Protein AF-A0A0A7I4T4-F1 (afdb_monomer_lite)

Secondary structure (DSSP, 8-state):
-HHHHHHHHHHHHHHHHHHT-S-TTS--HHHHHHHHHHHHHHHHHHHTSHHHHHHHHHHHHHHHHHHHHHHHHHHHHSTTSS-TTSSSSPPSSHIIIIITTHHHHHHHHHHHHHTTHHHHHHHHHHHHHHHHHT--HHHHHHHHHHHHH-HHHHHHHTHHHHHHS-HHHHHHHHHHTTT---HHHHHHHTTTS-HHHHHHHHHHHHHHHHHHHHHHS-----TTT-----GGG-HHHHHTT--HHHHHHHHHHHHHHHTS-HHHHTTS--TTSPPPPPHHHHHHHHHHHHHHHHHHHHHHHHHHHHHHHHHHHHHHHH-TT--HHHHHHHHHHHHHHTTT--HHHHHHHHHHHHHHHHS-HHHHHHHHTTTGGGS-HHHHHHHHHHHSS--SHHHHHHHHHHHHHHS-HHHHHHHHTTHHHHHHHHHHHHHHHHHHHHTT--

pLDDT: mean 88.98, std 9.68, range [39.09, 98.5]

Organism: NCBI:txid1447716

Foldseek 3Di:
DLLVLLVVLLVVLLVVLQVQAPDNVLQPVVLLVLLLVVLLVLLCQLQPNPVNVVVLVVVLVVLLVLLLCLVVVCCVVPPPQADNRCVVVPHVDLLRQQQSSLLRLLLVVLVCVLVPNLVVVLQVQLVVSCVRSVDQSVLSSLLSVCLAAALLRSCVQQLVLLAPADLLVLLLSLLLSFFADHPSRLSRLVLLAPSSLLSSLSVLSSSLSVSSSCSRRNDDADPVRSDRDHLLNCPPVLCPPPDPVVNVVLVVQQVVLVPDDPVVVVVDDRSSRDDRDPPVVSSVVSSVVSVVVSVVLVVQQVVLVVVQVVQLVVLCVVPVPDGQLQVQLVVQLSLLSSLSDDSVLSSVLSSLLSVCQSRHLSVSSVVCRVPLVVDAFLSSNLSSSLRSTNLYPVSLVSSLVSSPVRYDPVSSVSNVVCSVSSNSSNNSSSSSSSSSSSSNID

InterPro domains:
  IPR002668 Concentrative nucleoside transporter N-terminal domain [PF01773] (8-79)
  IPR008276 Concentrative nucleoside transporter [PTHR10590] (4-441)
  IPR011657 Concentrative nucleoside transporter C-terminal domain [PF07662] (197-438)

Structure (mmCIF, N/CA/C/O backbone):
data_AF-A0A0A7I4T4-F1
#
_entry.id   AF-A0A0A7I4T4-F1
#
loop_
_atom_site.group_PDB
_atom_site.id
_atom_site.type_symbol
_atom_site.label_atom_id
_atom_site.label_alt_id
_atom_site.label_comp_id
_atom_site.label_asym_id
_atom_site.label_entity_id
_atom_site.label_seq_id
_atom_site.pdbx_PDB_ins_code
_atom_site.Cartn_x
_atom_site.Cartn_y
_atom_site.Cartn_z
_atom_site.occupancy
_atom_site.B_iso_or_equiv
_atom_site.auth_seq_id
_atom_site.auth_comp_id
_atom_site.auth_asym_id
_atom_site.auth_atom_id
_atom_site.pdbx_PDB_model_num
ATOM 1 N N . MET A 1 1 ? -6.030 -4.979 -30.264 1.00 88.69 1 MET A N 1
ATOM 2 C CA . MET A 1 1 ? -6.052 -6.299 -29.593 1.00 88.69 1 MET A CA 1
ATOM 3 C C . MET A 1 1 ? -5.710 -6.159 -28.113 1.00 88.69 1 MET A C 1
ATOM 5 O O . MET A 1 1 ? -6.567 -6.456 -27.298 1.00 88.69 1 MET A O 1
ATOM 9 N N . TYR A 1 2 ? -4.537 -5.623 -27.766 1.00 93.94 2 TYR A N 1
ATOM 10 C CA . TYR A 1 2 ? -4.084 -5.444 -26.379 1.00 93.94 2 TYR A CA 1
ATOM 11 C C . TYR A 1 2 ? -5.023 -4.639 -25.467 1.00 93.94 2 TYR A C 1
ATOM 13 O O . TYR A 1 2 ? -5.331 -5.097 -24.373 1.00 93.94 2 TYR A O 1
ATOM 21 N N . LEU A 1 3 ? -5.598 -3.530 -25.945 1.00 95.62 3 LEU A N 1
ATOM 22 C CA . LEU A 1 3 ? -6.617 -2.792 -25.183 1.00 95.62 3 LEU A CA 1
ATOM 23 C C . LEU A 1 3 ? -7.841 -3.651 -24.820 1.00 95.62 3 LEU A C 1
ATOM 25 O O . LEU A 1 3 ? -8.340 -3.577 -23.704 1.00 95.62 3 LEU A O 1
ATOM 29 N N . ALA A 1 4 ? -8.311 -4.505 -25.733 1.00 96.56 4 ALA A N 1
ATOM 30 C CA . ALA A 1 4 ? -9.435 -5.397 -25.446 1.00 96.56 4 ALA A CA 1
ATOM 31 C C . ALA A 1 4 ? -9.069 -6.453 -24.388 1.00 96.56 4 ALA A C 1
ATOM 33 O O . ALA A 1 4 ? -9.912 -6.813 -23.571 1.00 96.56 4 ALA A O 1
ATOM 34 N N . ILE A 1 5 ? -7.810 -6.908 -24.376 1.00 97.19 5 ILE A N 1
ATOM 35 C CA . ILE A 1 5 ? -7.282 -7.802 -23.339 1.00 97.19 5 ILE A CA 1
ATOM 36 C C . ILE A 1 5 ? -7.235 -7.079 -21.988 1.00 97.19 5 ILE A C 1
ATOM 38 O O . ILE A 1 5 ? -7.672 -7.653 -20.998 1.00 97.19 5 ILE A O 1
ATOM 42 N N . ASN A 1 6 ? -6.804 -5.814 -21.950 1.00 97.81 6 ASN A N 1
ATOM 43 C CA . ASN A 1 6 ? -6.806 -5.008 -20.726 1.00 97.81 6 ASN A CA 1
ATOM 44 C C . ASN A 1 6 ? -8.229 -4.801 -20.160 1.00 97.81 6 ASN A C 1
ATOM 46 O O . ASN A 1 6 ? -8.474 -5.029 -18.973 1.00 97.81 6 ASN A O 1
ATOM 50 N N . ILE A 1 7 ? -9.205 -4.487 -21.025 1.00 97.56 7 ILE A N 1
ATOM 51 C CA . ILE A 1 7 ? -10.630 -4.404 -20.648 1.00 97.56 7 ILE A CA 1
ATOM 52 C C . ILE A 1 7 ? -11.127 -5.742 -20.084 1.00 97.56 7 ILE A C 1
ATOM 54 O O . ILE A 1 7 ? -11.810 -5.769 -19.058 1.00 97.56 7 ILE A O 1
ATOM 58 N N . LEU A 1 8 ? -10.782 -6.857 -20.735 1.00 97.81 8 LEU A N 1
ATOM 59 C CA . LEU A 1 8 ? -11.108 -8.190 -20.233 1.00 97.81 8 LEU A CA 1
ATOM 60 C C . LEU A 1 8 ? -10.455 -8.439 -18.867 1.00 97.81 8 LEU A C 1
ATOM 62 O O . LEU A 1 8 ? -11.113 -8.973 -17.978 1.00 97.81 8 LEU A O 1
ATOM 66 N N . GLY A 1 9 ? -9.209 -8.008 -18.675 1.00 97.44 9 GLY A N 1
ATOM 67 C CA . GLY A 1 9 ? -8.488 -8.093 -17.412 1.00 97.44 9 GLY A CA 1
ATOM 68 C C . GLY A 1 9 ? -9.236 -7.450 -16.258 1.00 97.44 9 GLY A C 1
ATOM 69 O O . GLY A 1 9 ? -9.464 -8.106 -15.243 1.00 97.44 9 GLY A O 1
ATOM 70 N N . LEU A 1 10 ? -9.723 -6.220 -16.442 1.00 97.56 10 LEU A N 1
ATOM 71 C CA . LEU A 1 10 ? -10.543 -5.534 -15.440 1.00 97.56 10 LEU A CA 1
ATOM 72 C C . LEU A 1 10 ? -11.759 -6.376 -15.015 1.00 97.56 10 LEU A C 1
ATOM 74 O O . LEU A 1 10 ? -12.038 -6.522 -13.822 1.00 97.56 10 LEU A O 1
ATOM 78 N N . LEU A 1 11 ? -12.466 -6.967 -15.983 1.00 97.88 11 LEU A N 1
ATOM 79 C CA . LEU A 1 11 ? -13.622 -7.828 -15.718 1.00 97.88 11 LEU A CA 1
ATOM 80 C C . LEU A 1 11 ? -13.220 -9.127 -15.012 1.00 97.88 11 LEU A C 1
ATOM 82 O O . LEU A 1 11 ? -13.918 -9.564 -14.097 1.00 97.88 11 LEU A O 1
ATOM 86 N N . VAL A 1 12 ? -12.092 -9.726 -15.400 1.00 98.31 12 VAL A N 1
ATOM 87 C CA . VAL A 1 12 ? -11.560 -10.942 -14.778 1.00 98.31 12 VAL A CA 1
ATOM 88 C C . VAL A 1 12 ? -11.155 -10.680 -13.330 1.00 98.31 12 VAL A C 1
ATOM 90 O O . VAL A 1 12 ? -11.515 -11.468 -12.463 1.00 98.31 12 VAL A O 1
ATOM 93 N N . PHE A 1 13 ? -10.488 -9.569 -13.018 1.00 98.31 13 PHE A N 1
ATOM 94 C CA . PHE A 1 13 ? -10.097 -9.247 -11.641 1.00 98.31 13 PHE A CA 1
ATOM 95 C C . PHE A 1 13 ? -11.314 -9.049 -10.726 1.00 98.31 13 PHE A C 1
ATOM 97 O O . PHE A 1 13 ? -11.342 -9.570 -9.607 1.00 98.31 13 PHE A O 1
ATOM 104 N N . LEU A 1 14 ? -12.374 -8.402 -11.221 1.00 97.69 14 LEU A N 1
ATOM 105 C CA . LEU A 1 14 ? -13.660 -8.349 -10.517 1.00 97.69 14 LEU A CA 1
ATOM 106 C C . LEU A 1 14 ? -14.282 -9.751 -10.382 1.00 97.69 14 LEU A C 1
ATOM 108 O O . LEU A 1 14 ? -14.767 -10.119 -9.311 1.00 97.69 14 LEU A O 1
ATOM 112 N N . ALA A 1 15 ? -14.236 -10.575 -11.430 1.00 97.56 15 ALA A N 1
ATOM 113 C CA . ALA A 1 15 ? -14.749 -11.941 -11.379 1.00 97.56 15 ALA A CA 1
ATOM 114 C C . ALA A 1 15 ? -14.006 -12.803 -10.344 1.00 97.56 15 ALA A C 1
ATOM 116 O O . ALA A 1 15 ? -14.653 -13.550 -9.615 1.00 97.56 15 ALA A O 1
ATOM 117 N N . VAL A 1 16 ? -12.684 -12.660 -10.201 1.00 97.81 16 VAL A N 1
ATOM 118 C CA . VAL A 1 16 ? -11.898 -13.331 -9.152 1.00 97.81 16 VAL A CA 1
ATOM 119 C C . VAL A 1 16 ? -12.391 -12.906 -7.766 1.00 97.81 16 VAL A C 1
ATOM 121 O O . VAL A 1 16 ? -12.674 -13.766 -6.930 1.00 97.81 16 VAL A O 1
ATOM 124 N N . GLY A 1 17 ? -12.605 -11.605 -7.538 1.00 96.81 17 GLY A N 1
ATOM 125 C CA . GLY A 1 17 ? -13.204 -11.108 -6.293 1.00 96.81 17 GLY A CA 1
ATOM 126 C C . GLY A 1 17 ? -14.572 -11.738 -5.988 1.00 96.81 17 GLY A C 1
ATOM 127 O O . GLY A 1 17 ? -14.867 -12.084 -4.845 1.00 96.81 17 GLY A O 1
ATOM 128 N N . TRP A 1 18 ? -15.394 -11.964 -7.015 1.00 97.25 18 TRP A N 1
ATOM 129 C CA . TRP A 1 18 ? -16.681 -12.652 -6.879 1.00 97.25 18 TRP A CA 1
ATOM 130 C C . TRP A 1 18 ? -16.533 -14.158 -6.603 1.00 97.25 18 TRP A C 1
ATOM 132 O O . TRP A 1 18 ? -17.219 -14.697 -5.730 1.00 97.25 18 TRP A O 1
ATOM 142 N N . VAL A 1 19 ? -15.626 -14.848 -7.301 1.00 97.56 19 VAL A N 1
ATOM 143 C CA . VAL A 1 19 ? -15.385 -16.291 -7.134 1.00 97.56 19 VAL A CA 1
ATOM 144 C C . VAL A 1 19 ? -14.927 -16.605 -5.710 1.00 97.56 19 VAL A C 1
ATOM 146 O O . VAL A 1 19 ? -15.465 -17.528 -5.093 1.00 97.56 19 VAL A O 1
ATOM 149 N N . PHE A 1 20 ? -14.003 -15.817 -5.162 1.00 97.38 20 PHE A N 1
ATOM 150 C CA . PHE A 1 20 ? -13.433 -16.036 -3.827 1.00 97.38 20 PHE A CA 1
ATOM 151 C C . PHE A 1 20 ? -14.204 -15.350 -2.685 1.00 97.38 20 PHE A C 1
ATOM 153 O O . PHE A 1 20 ? -13.798 -15.432 -1.518 1.00 97.38 20 PHE A O 1
ATOM 160 N N . SER A 1 21 ? -15.344 -14.725 -2.994 1.00 97.50 21 SER A N 1
ATOM 161 C CA . SER A 1 21 ? -16.218 -14.094 -2.006 1.00 97.50 21 SER A CA 1
ATOM 162 C C . SER A 1 21 ? -16.696 -15.070 -0.932 1.00 97.50 21 SER A C 1
ATOM 164 O O . SER A 1 21 ? -17.086 -16.202 -1.225 1.00 97.50 21 SER A O 1
ATOM 166 N N . ASN A 1 22 ? -16.718 -14.610 0.318 1.00 95.44 22 ASN A N 1
ATOM 167 C CA . ASN A 1 22 ? -17.293 -15.343 1.442 1.00 95.44 22 ASN A CA 1
ATOM 168 C C . ASN A 1 22 ? -18.823 -15.486 1.330 1.00 95.44 22 ASN A C 1
ATOM 170 O O . ASN A 1 22 ? -19.367 -16.523 1.696 1.00 95.44 22 ASN A O 1
ATOM 174 N N . ASN A 1 23 ? -19.517 -14.472 0.794 1.00 94.50 23 ASN A N 1
ATOM 175 C CA . ASN A 1 23 ? -20.954 -14.544 0.529 1.00 94.50 23 ASN A CA 1
ATOM 176 C C . ASN A 1 23 ? -21.352 -13.754 -0.728 1.00 94.50 23 ASN A C 1
ATOM 178 O O . ASN A 1 23 ? -21.682 -12.571 -0.681 1.00 94.50 23 ASN A O 1
ATOM 182 N N . ARG A 1 24 ? -21.411 -14.449 -1.868 1.00 94.38 24 ARG A N 1
ATOM 183 C CA . ARG A 1 24 ? -21.704 -13.853 -3.185 1.00 94.38 24 ARG A CA 1
ATOM 184 C C . ARG A 1 24 ? -23.062 -13.148 -3.275 1.00 94.38 24 ARG A C 1
ATOM 186 O O . ARG A 1 24 ? -23.229 -12.285 -4.134 1.00 94.38 24 ARG A O 1
ATOM 193 N N . LYS A 1 25 ? -24.035 -13.526 -2.437 1.00 92.56 25 LYS A N 1
ATOM 194 C CA . LYS A 1 25 ? -25.403 -12.978 -2.480 1.00 92.56 25 LYS A CA 1
ATOM 195 C C . LYS A 1 25 ? -25.491 -11.568 -1.894 1.00 92.56 25 LYS A C 1
ATOM 197 O O . LYS A 1 25 ? -26.325 -10.785 -2.338 1.00 92.56 25 LYS A O 1
ATOM 202 N N . ASP A 1 26 ? -24.590 -11.225 -0.976 1.00 94.62 26 ASP A N 1
ATOM 203 C CA . ASP A 1 26 ? -24.630 -9.948 -0.251 1.00 94.62 26 ASP A CA 1
ATOM 204 C C . ASP A 1 26 ? -23.814 -8.846 -0.946 1.00 94.62 26 ASP A C 1
ATOM 206 O O . ASP A 1 26 ? -23.804 -7.681 -0.526 1.00 94.62 26 ASP A O 1
ATOM 210 N N . ILE A 1 27 ? -23.167 -9.177 -2.069 1.00 95.75 27 ILE A N 1
ATOM 211 C CA . ILE A 1 27 ? -22.423 -8.215 -2.879 1.00 95.75 27 ILE A CA 1
ATOM 212 C C . ILE A 1 27 ? -23.395 -7.207 -3.500 1.00 95.75 27 ILE A C 1
ATOM 214 O O . ILE A 1 27 ? -24.128 -7.463 -4.454 1.00 95.75 27 ILE A O 1
ATOM 218 N N . LYS A 1 28 ? -23.362 -5.988 -2.969 1.00 94.56 28 LYS A N 1
ATOM 219 C CA . LYS A 1 28 ? -24.103 -4.838 -3.503 1.00 94.56 28 LYS A CA 1
ATOM 220 C C . LYS A 1 28 ? -23.486 -4.291 -4.809 1.00 94.56 28 LYS A C 1
ATOM 222 O O . LYS A 1 28 ? -22.785 -3.277 -4.809 1.00 94.56 28 LYS A O 1
ATOM 227 N N . TRP A 1 29 ? -23.814 -4.912 -5.940 1.00 94.88 29 TRP A N 1
ATOM 228 C CA . TRP A 1 29 ? -23.278 -4.579 -7.273 1.00 94.88 29 TRP A CA 1
ATOM 229 C C . TRP A 1 29 ? -23.452 -3.127 -7.727 1.00 94.88 29 TRP A C 1
ATOM 231 O O . TRP A 1 29 ? -22.571 -2.594 -8.392 1.00 94.88 29 TRP A O 1
ATOM 241 N N . LYS A 1 30 ? -24.540 -2.446 -7.338 1.00 93.81 30 LYS A N 1
ATOM 242 C CA . LYS A 1 30 ? -24.737 -1.020 -7.673 1.00 93.81 30 LYS A CA 1
ATOM 243 C C . LYS A 1 30 ? -23.607 -0.138 -7.133 1.00 93.81 30 LYS A C 1
ATOM 245 O O . LYS A 1 30 ? -23.198 0.816 -7.782 1.00 93.81 30 LYS A O 1
ATOM 250 N N . SER A 1 31 ? -23.112 -0.465 -5.943 1.00 93.12 31 SER A N 1
ATOM 251 C CA . SER A 1 31 ? -22.021 0.265 -5.302 1.00 93.12 31 SER A CA 1
ATOM 252 C C . SER A 1 31 ? -20.666 -0.105 -5.902 1.00 93.12 31 SER A C 1
ATOM 254 O O . SER A 1 31 ? -19.877 0.789 -6.185 1.00 93.12 31 SER A O 1
ATOM 256 N N . VAL A 1 32 ? -20.440 -1.394 -6.193 1.00 96.50 32 VAL A N 1
ATOM 257 C CA . VAL A 1 32 ? -19.247 -1.857 -6.925 1.00 96.50 32 VAL A CA 1
ATOM 258 C C . VAL A 1 32 ? -19.138 -1.141 -8.272 1.00 96.50 32 VAL A C 1
ATOM 260 O O . VAL A 1 32 ? -18.114 -0.531 -8.551 1.00 96.50 32 VAL A O 1
ATOM 263 N N . GLY A 1 33 ? -20.213 -1.121 -9.066 1.00 96.31 33 GLY A N 1
ATOM 264 C CA . GLY A 1 33 ? -20.240 -0.419 -10.350 1.00 96.31 33 GLY A CA 1
ATOM 265 C C . GLY A 1 33 ? -19.994 1.086 -10.217 1.00 96.31 33 GLY A C 1
ATOM 266 O O . GLY A 1 33 ? -19.238 1.648 -11.001 1.00 96.31 33 GLY A O 1
ATOM 267 N N . CYS A 1 34 ? -20.563 1.736 -9.195 1.00 96.31 34 CYS A N 1
ATOM 268 C CA . CYS A 1 34 ? -20.306 3.151 -8.921 1.00 96.31 34 CYS A CA 1
ATOM 269 C C . CYS A 1 34 ? -18.825 3.425 -8.614 1.00 96.31 34 CYS A C 1
ATOM 271 O O . CYS A 1 34 ? -18.259 4.363 -9.167 1.00 96.31 34 CYS A O 1
ATOM 273 N N . MET A 1 35 ? -18.190 2.590 -7.788 1.00 96.88 35 MET A N 1
ATOM 274 C CA . MET A 1 35 ? -16.767 2.714 -7.457 1.00 96.88 35 MET A CA 1
ATOM 275 C C . MET A 1 35 ? -15.858 2.420 -8.657 1.00 96.88 35 MET A C 1
ATOM 277 O O . MET A 1 35 ? -14.879 3.131 -8.856 1.00 96.88 35 MET A O 1
ATOM 281 N N . VAL A 1 36 ? -16.196 1.432 -9.495 1.00 97.94 36 VAL A N 1
ATOM 282 C CA . VAL A 1 36 ? -15.455 1.148 -10.738 1.00 97.94 36 VAL A CA 1
ATOM 283 C C . VAL A 1 36 ? -15.527 2.340 -11.690 1.00 97.94 36 VAL A C 1
ATOM 285 O O . VAL A 1 36 ? -14.499 2.781 -12.192 1.00 97.94 36 VAL A O 1
ATOM 288 N N . VAL A 1 37 ? -16.717 2.913 -11.900 1.00 97.75 37 VAL A N 1
ATOM 289 C CA . VAL A 1 37 ? -16.880 4.115 -12.736 1.00 97.75 37 VAL A CA 1
ATOM 290 C C . VAL A 1 37 ? -16.120 5.301 -12.147 1.00 97.75 37 VAL A C 1
ATOM 292 O O . VAL A 1 37 ? -15.440 6.006 -12.886 1.00 97.75 37 VAL A O 1
ATOM 295 N N . LEU A 1 38 ? -16.181 5.503 -10.827 1.00 96.88 38 LEU A N 1
ATOM 296 C CA . LEU A 1 38 ? -15.418 6.551 -10.152 1.00 96.88 38 LEU A CA 1
ATOM 297 C C . LEU A 1 38 ? -13.910 6.383 -10.385 1.00 96.88 38 LEU A C 1
ATOM 299 O O . LEU A 1 38 ? -13.247 7.359 -10.719 1.00 96.88 38 LEU A O 1
ATOM 303 N N . ASN A 1 39 ? -13.383 5.160 -10.283 1.00 97.06 39 ASN A N 1
ATOM 304 C CA . ASN A 1 39 ? -11.977 4.884 -10.571 1.00 97.06 39 ASN A CA 1
ATOM 305 C C . ASN A 1 39 ? -11.610 5.120 -12.035 1.00 97.06 39 ASN A C 1
ATOM 307 O O . ASN A 1 39 ? -10.560 5.695 -12.293 1.00 97.06 39 ASN A O 1
ATOM 311 N N . LEU A 1 40 ? -12.463 4.736 -12.988 1.00 98.06 40 LEU A N 1
ATOM 312 C CA . LEU A 1 40 ? -12.234 5.023 -14.408 1.00 98.06 40 LEU A CA 1
ATOM 313 C C . LEU A 1 40 ? -12.177 6.533 -14.670 1.00 98.06 40 LEU A C 1
ATOM 315 O O . LEU A 1 40 ? -11.303 6.998 -15.395 1.00 98.06 40 LEU A O 1
ATOM 319 N N . VAL A 1 41 ? -13.076 7.304 -14.051 1.00 97.69 41 VAL A N 1
ATOM 320 C CA . VAL A 1 41 ? -13.089 8.769 -14.161 1.00 97.69 41 VAL A CA 1
ATOM 321 C C . VAL A 1 41 ? -11.838 9.375 -13.529 1.00 97.69 41 VAL A C 1
ATOM 323 O O . VAL A 1 41 ? -11.197 10.213 -14.154 1.00 97.69 41 VAL A O 1
ATOM 326 N N . ILE A 1 42 ? -11.467 8.955 -12.316 1.00 96.81 42 ILE A N 1
ATOM 327 C CA . ILE A 1 42 ? -10.263 9.453 -11.638 1.00 96.81 42 ILE A CA 1
ATOM 328 C C . ILE A 1 42 ? -9.017 9.111 -12.450 1.00 96.81 42 ILE A C 1
ATOM 330 O O . ILE A 1 42 ? -8.211 9.998 -12.701 1.00 96.81 42 ILE A O 1
ATOM 334 N N . ALA A 1 43 ? -8.873 7.869 -12.911 1.00 97.75 43 ALA A N 1
ATOM 335 C CA . ALA A 1 43 ? -7.734 7.465 -13.724 1.00 97.75 43 ALA A CA 1
ATOM 336 C C . ALA A 1 43 ? -7.642 8.306 -14.997 1.00 97.75 43 ALA A C 1
ATOM 338 O O . ALA A 1 43 ? -6.620 8.944 -15.209 1.00 97.75 43 ALA A O 1
ATOM 339 N N . PHE A 1 44 ? -8.731 8.433 -15.762 1.00 97.50 44 PHE A N 1
ATOM 340 C CA . PHE A 1 44 ? -8.771 9.307 -16.935 1.00 97.50 44 PHE A CA 1
ATOM 341 C C . PHE A 1 44 ? -8.356 10.753 -16.615 1.00 97.50 44 PHE A C 1
ATOM 343 O O . PHE A 1 44 ? -7.564 11.353 -17.347 1.00 97.50 44 PHE A O 1
ATOM 350 N N . LEU A 1 45 ? -8.873 11.324 -15.521 1.00 97.44 45 LEU A N 1
ATOM 351 C CA . LEU A 1 45 ? -8.525 12.683 -15.113 1.00 97.44 45 LEU A CA 1
ATOM 352 C C . LEU A 1 45 ? -7.032 12.806 -14.789 1.00 97.44 45 LEU A C 1
ATOM 354 O O . LEU A 1 45 ? -6.406 13.772 -15.204 1.00 97.44 45 LEU A O 1
ATOM 358 N N . LEU A 1 46 ? -6.451 11.842 -14.081 1.00 96.69 46 LEU A N 1
ATOM 359 C CA . LEU A 1 46 ? -5.063 11.911 -13.628 1.00 96.69 46 LEU A CA 1
ATOM 360 C C . LEU A 1 46 ? -4.047 11.526 -14.718 1.00 96.69 46 LEU A C 1
ATOM 362 O O . LEU A 1 46 ? -2.934 12.047 -14.707 1.00 96.69 46 LEU A O 1
ATOM 366 N N . THR A 1 47 ? -4.419 10.678 -15.685 1.00 95.31 47 THR A N 1
ATOM 367 C CA . THR A 1 47 ? -3.493 10.152 -16.707 1.00 95.31 47 THR A CA 1
ATOM 368 C C . THR A 1 47 ? -3.680 10.747 -18.097 1.00 95.31 47 THR A C 1
ATOM 370 O O . THR A 1 47 ? -2.731 10.758 -18.874 1.00 95.31 47 THR A O 1
ATOM 373 N N . SER A 1 48 ? -4.873 11.234 -18.445 1.00 93.62 48 SER A N 1
ATOM 374 C CA . SER A 1 48 ? -5.184 11.680 -19.813 1.00 93.62 48 SER A CA 1
ATOM 375 C C . SER A 1 48 ? -5.603 13.145 -19.887 1.00 93.62 48 SER A C 1
ATOM 377 O O . SER A 1 48 ? -5.238 13.838 -20.836 1.00 93.62 48 SER A O 1
ATOM 379 N N . PHE A 1 49 ? -6.345 13.649 -18.898 1.00 95.81 49 PHE A N 1
ATOM 380 C CA . PHE A 1 49 ? -6.789 15.042 -18.892 1.00 95.81 49 PHE A CA 1
ATOM 381 C C . PHE A 1 49 ? -5.630 15.997 -18.570 1.00 95.81 49 PHE A C 1
ATOM 383 O O . PHE A 1 49 ? -4.928 15.830 -17.577 1.00 95.81 49 PHE A O 1
ATOM 390 N N . GLU A 1 50 ? -5.428 17.026 -19.397 1.00 94.81 50 GLU A N 1
ATOM 391 C CA . GLU A 1 50 ? -4.261 17.917 -19.319 1.00 94.81 50 GLU A CA 1
ATOM 392 C C . GLU A 1 50 ? -4.106 18.595 -17.953 1.00 94.81 50 GLU A C 1
ATOM 394 O O . GLU A 1 50 ? -3.038 18.515 -17.344 1.00 94.81 50 GLU A O 1
ATOM 399 N N . ALA A 1 51 ? -5.180 19.193 -17.429 1.00 95.12 51 ALA A N 1
ATOM 400 C CA . ALA A 1 51 ? -5.135 19.836 -16.119 1.00 95.12 51 ALA A CA 1
ATOM 401 C C . ALA A 1 51 ? -4.893 18.822 -14.990 1.00 95.12 51 ALA A C 1
ATOM 403 O O . ALA A 1 51 ? -4.208 19.136 -14.021 1.00 95.12 51 ALA A O 1
ATOM 404 N N . GLY A 1 52 ? -5.408 17.595 -15.116 1.00 93.56 52 GLY A N 1
ATOM 405 C CA . GLY A 1 52 ? -5.172 16.559 -14.116 1.00 93.56 52 GLY A CA 1
ATOM 406 C C . GLY A 1 52 ? -3.734 16.038 -14.142 1.00 93.56 52 GLY A C 1
ATOM 407 O O . GLY A 1 52 ? -3.116 15.962 -13.084 1.00 93.56 52 GLY A O 1
ATOM 408 N N . ARG A 1 53 ? -3.137 15.828 -15.325 1.00 94.00 53 ARG A N 1
ATOM 409 C CA . ARG A 1 53 ? -1.697 15.536 -15.451 1.00 94.00 53 ARG A CA 1
ATOM 410 C C . ARG A 1 53 ? -0.830 16.652 -14.871 1.00 94.00 53 ARG A C 1
ATOM 412 O O . ARG A 1 53 ? 0.169 16.367 -14.218 1.00 94.00 53 ARG A O 1
ATOM 419 N N . ALA A 1 54 ? -1.213 17.915 -15.074 1.00 95.31 54 ALA A N 1
ATOM 420 C CA . ALA A 1 54 ? -0.504 19.051 -14.490 1.00 95.31 54 ALA A CA 1
ATOM 421 C C . ALA A 1 54 ? -0.561 19.034 -12.952 1.00 95.31 54 ALA A C 1
ATOM 423 O O . ALA A 1 54 ? 0.462 19.247 -12.306 1.00 95.31 54 ALA A O 1
ATOM 424 N N . VAL A 1 55 ? -1.722 18.718 -12.363 1.00 94.88 55 VAL A N 1
ATOM 425 C CA . VAL A 1 55 ? -1.875 18.556 -10.905 1.00 94.88 55 VAL A CA 1
ATOM 426 C C . VAL A 1 55 ? -1.028 17.396 -10.381 1.00 94.88 55 VAL A C 1
ATOM 428 O O . VAL A 1 55 ? -0.332 17.554 -9.382 1.00 94.88 55 VAL A O 1
ATOM 431 N N . VAL A 1 56 ? -1.051 16.249 -11.061 1.00 93.69 56 VAL A N 1
ATOM 432 C CA . VAL A 1 56 ? -0.263 15.064 -10.694 1.00 93.69 56 VAL A CA 1
ATOM 433 C C . VAL A 1 56 ? 1.234 15.362 -10.741 1.00 93.69 56 VAL A C 1
ATOM 435 O O . VAL A 1 56 ? 1.948 15.060 -9.785 1.00 93.69 56 VAL A O 1
ATOM 438 N N . LYS A 1 57 ? 1.703 16.010 -11.812 1.00 93.12 57 LYS A N 1
ATOM 439 C CA . LYS A 1 57 ? 3.099 16.430 -11.951 1.00 93.12 57 LYS A CA 1
ATOM 440 C C . LYS A 1 57 ? 3.493 17.418 -10.854 1.00 93.12 57 LYS A C 1
ATOM 442 O O . LYS A 1 57 ? 4.499 17.209 -10.192 1.00 93.12 57 LYS A O 1
ATOM 447 N N . ALA A 1 58 ? 2.671 18.437 -10.602 1.00 94.62 58 ALA A N 1
ATOM 448 C CA . ALA A 1 58 ? 2.928 19.413 -9.545 1.00 94.62 58 ALA A CA 1
ATOM 449 C C . ALA A 1 58 ? 2.990 18.762 -8.153 1.00 94.62 58 ALA A C 1
ATOM 451 O O . ALA A 1 58 ? 3.823 19.140 -7.331 1.00 94.62 58 ALA A O 1
ATOM 452 N N . ALA A 1 59 ? 2.141 17.765 -7.887 1.00 92.88 59 ALA A N 1
ATOM 453 C CA . ALA A 1 59 ? 2.195 16.994 -6.651 1.00 92.88 59 ALA A CA 1
ATOM 454 C C . ALA A 1 59 ? 3.496 16.180 -6.551 1.00 92.88 59 ALA A C 1
ATOM 456 O O . ALA A 1 59 ? 4.166 16.246 -5.521 1.00 92.88 59 ALA A O 1
ATOM 457 N N . ALA A 1 60 ? 3.885 15.468 -7.614 1.00 91.38 60 ALA A N 1
ATOM 458 C CA . ALA A 1 60 ? 5.137 14.712 -7.660 1.00 91.38 60 ALA A CA 1
ATOM 459 C C . ALA A 1 60 ? 6.365 15.621 -7.457 1.00 91.38 60 ALA A C 1
ATOM 461 O O . ALA A 1 60 ? 7.209 15.328 -6.609 1.00 91.38 60 ALA A O 1
ATOM 462 N N . ASP A 1 61 ? 6.416 16.766 -8.144 1.00 91.25 61 ASP A N 1
ATOM 463 C CA . ASP A 1 61 ? 7.477 17.771 -8.001 1.00 91.25 61 ASP A CA 1
ATOM 464 C C . ASP A 1 61 ? 7.518 18.345 -6.570 1.00 91.25 61 ASP A C 1
ATOM 466 O O . ASP A 1 61 ? 8.591 18.547 -5.998 1.00 91.25 61 ASP A O 1
ATOM 470 N N . GLY A 1 62 ? 6.351 18.554 -5.948 1.00 91.56 62 GLY A N 1
ATOM 471 C CA . GLY A 1 62 ? 6.237 18.985 -4.554 1.00 91.56 62 GLY A CA 1
ATOM 472 C C . GLY A 1 62 ? 6.812 17.970 -3.561 1.00 91.56 62 GLY A C 1
ATOM 473 O O . GLY A 1 62 ? 7.558 18.347 -2.655 1.00 91.56 62 GLY A O 1
ATOM 474 N N . PHE A 1 63 ? 6.529 16.677 -3.743 1.00 89.19 63 PHE A N 1
ATOM 475 C CA . PHE A 1 63 ? 7.144 15.620 -2.933 1.00 89.19 63 PHE A CA 1
ATOM 476 C C . PHE A 1 63 ? 8.656 15.528 -3.173 1.00 89.19 63 PHE A C 1
ATOM 478 O O . PHE A 1 63 ? 9.412 15.404 -2.208 1.00 89.19 63 PHE A O 1
ATOM 485 N N . ALA A 1 64 ? 9.116 15.652 -4.422 1.00 87.56 64 ALA A N 1
ATOM 486 C CA . ALA A 1 64 ? 10.543 15.649 -4.745 1.00 87.56 64 ALA A CA 1
ATOM 487 C C . ALA A 1 64 ? 11.268 16.818 -4.063 1.00 87.56 64 ALA A C 1
ATOM 489 O O . ALA A 1 64 ? 12.359 16.658 -3.516 1.00 87.56 64 ALA A O 1
ATOM 490 N N . TRP A 1 65 ? 10.631 17.989 -4.014 1.00 89.81 65 TRP A N 1
ATOM 491 C CA . TRP A 1 65 ? 11.151 19.152 -3.303 1.00 89.81 65 TRP A CA 1
ATOM 492 C C . TRP A 1 65 ? 11.294 18.912 -1.791 1.00 89.81 65 TRP A C 1
ATOM 494 O O . TRP A 1 65 ? 12.335 19.247 -1.221 1.00 89.81 65 TRP A O 1
ATOM 504 N N . ILE A 1 66 ? 10.308 18.281 -1.141 1.00 90.19 66 ILE A N 1
ATOM 505 C CA . ILE A 1 66 ? 10.389 17.912 0.287 1.00 90.19 66 ILE A CA 1
ATOM 506 C C . ILE A 1 66 ? 11.544 16.929 0.529 1.00 90.19 66 ILE A C 1
ATOM 508 O O . ILE A 1 66 ? 12.315 17.098 1.476 1.00 90.19 66 ILE A O 1
ATOM 512 N N . VAL A 1 67 ? 11.709 15.935 -0.347 1.00 88.56 67 VAL A N 1
ATOM 513 C CA . VAL A 1 67 ? 12.816 14.968 -0.273 1.00 88.56 67 VAL A CA 1
ATOM 514 C C . VAL A 1 67 ? 14.165 15.674 -0.396 1.00 88.56 67 VAL A C 1
ATOM 516 O O . VAL A 1 67 ? 15.043 15.454 0.436 1.00 88.56 67 VAL A O 1
ATOM 519 N N . ASN A 1 68 ? 14.308 16.610 -1.333 1.00 87.75 68 ASN A N 1
ATOM 520 C CA . ASN A 1 68 ? 15.540 17.385 -1.487 1.00 87.75 68 ASN A CA 1
ATOM 521 C C . ASN A 1 68 ? 15.876 18.217 -0.238 1.00 87.75 68 ASN A C 1
ATOM 523 O O . ASN A 1 68 ? 17.045 18.363 0.118 1.00 87.75 68 ASN A O 1
ATOM 527 N N . ILE A 1 69 ? 14.870 18.729 0.479 1.00 90.75 69 ILE A N 1
ATOM 528 C CA . ILE A 1 69 ? 15.089 19.409 1.765 1.00 90.75 69 ILE A CA 1
ATOM 529 C C . ILE A 1 69 ? 15.617 18.431 2.820 1.00 90.75 69 ILE A C 1
ATOM 531 O O . ILE A 1 69 ? 16.507 18.800 3.591 1.00 90.75 69 ILE A O 1
ATOM 535 N N . SER A 1 70 ? 15.120 17.190 2.841 1.00 89.94 70 SER A N 1
ATOM 536 C CA . SER A 1 70 ? 15.558 16.172 3.806 1.00 89.94 70 SER A CA 1
ATOM 537 C C . SER A 1 70 ? 17.061 15.881 3.715 1.00 89.94 70 SER A C 1
ATOM 539 O O . SER A 1 70 ? 17.713 15.693 4.745 1.00 89.94 70 SER A O 1
ATOM 541 N N . TYR A 1 71 ? 17.649 15.966 2.515 1.00 88.81 71 TYR A N 1
ATOM 542 C CA . TYR A 1 71 ? 19.080 15.734 2.303 1.00 88.81 71 TYR A 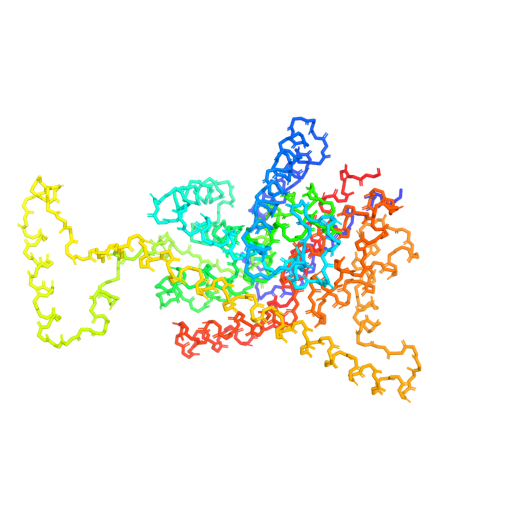CA 1
ATOM 543 C C . TYR A 1 71 ? 19.981 16.737 3.028 1.00 88.81 71 TYR A C 1
ATOM 545 O O . TYR A 1 71 ? 21.115 16.395 3.363 1.00 88.81 71 TYR A O 1
ATOM 553 N N . LYS A 1 72 ? 19.490 17.941 3.358 1.00 89.19 72 LYS A N 1
ATOM 554 C CA . LYS A 1 72 ? 20.231 18.894 4.204 1.00 89.19 72 LYS A CA 1
ATOM 555 C C . LYS A 1 72 ? 20.415 18.357 5.623 1.00 89.19 72 LYS A C 1
ATOM 557 O O . LYS A 1 72 ? 21.513 18.429 6.167 1.00 89.19 72 LYS A O 1
ATOM 562 N N . GLY A 1 73 ? 19.349 17.804 6.205 1.00 90.00 73 GLY A N 1
ATOM 563 C CA . GLY A 1 73 ? 19.387 17.200 7.540 1.00 90.00 73 GLY A CA 1
ATOM 564 C C . GLY A 1 73 ? 20.209 15.913 7.559 1.00 90.00 73 GLY A C 1
ATOM 565 O O . GLY A 1 73 ? 21.020 15.712 8.461 1.00 90.00 73 GLY A O 1
ATOM 566 N N . ILE A 1 74 ? 20.062 15.088 6.520 1.00 90.81 74 ILE A N 1
ATOM 567 C CA . ILE A 1 74 ? 20.829 13.848 6.365 1.00 90.81 74 ILE A CA 1
ATOM 568 C C . ILE A 1 74 ? 22.323 14.149 6.270 1.00 90.81 74 ILE A C 1
ATOM 570 O O . ILE A 1 74 ? 23.089 13.555 7.014 1.00 90.81 74 ILE A O 1
ATOM 574 N N . ASN A 1 75 ? 22.743 15.110 5.445 1.00 87.50 75 ASN A N 1
ATOM 575 C CA . ASN A 1 75 ? 24.156 15.482 5.331 1.00 87.50 75 ASN A CA 1
ATOM 576 C C . ASN A 1 75 ? 24.751 16.081 6.594 1.00 87.50 75 ASN A C 1
ATOM 578 O O . ASN A 1 75 ? 25.931 15.883 6.872 1.00 87.50 75 ASN A O 1
ATOM 582 N N . PHE A 1 76 ? 23.949 16.834 7.343 1.00 90.44 76 PHE A N 1
ATOM 583 C CA . PHE A 1 76 ? 24.390 17.376 8.618 1.00 90.44 76 PHE A CA 1
ATOM 584 C C . PHE A 1 76 ? 24.708 16.254 9.620 1.00 90.44 76 PHE A C 1
ATOM 586 O O . PHE A 1 76 ? 25.719 16.327 10.313 1.00 90.44 76 PHE A O 1
ATOM 593 N N . ALA A 1 77 ? 23.869 15.215 9.682 1.00 92.00 77 ALA A N 1
ATOM 594 C CA . ALA A 1 77 ? 24.039 14.098 10.615 1.00 92.00 77 ALA A CA 1
ATOM 595 C C . ALA A 1 77 ? 25.006 13.008 10.108 1.00 92.00 77 ALA A C 1
ATOM 597 O O . ALA A 1 77 ? 25.741 12.415 10.893 1.00 92.00 77 ALA A O 1
ATOM 598 N N . LEU A 1 78 ? 24.994 12.737 8.803 1.00 91.00 78 LEU A N 1
ATOM 599 C CA . LEU A 1 78 ? 25.723 11.676 8.106 1.00 91.00 78 LEU A CA 1
ATOM 600 C C . LEU A 1 78 ? 26.438 12.282 6.891 1.00 91.00 78 LEU A C 1
ATOM 602 O O . LEU A 1 78 ? 25.987 12.177 5.748 1.00 91.00 78 LEU A O 1
ATOM 606 N N . ALA A 1 79 ? 27.553 12.961 7.153 1.00 86.62 79 ALA A N 1
ATOM 607 C CA . ALA A 1 79 ? 28.313 13.661 6.123 1.00 86.62 79 ALA A CA 1
ATOM 608 C C . ALA A 1 79 ? 28.723 12.727 4.969 1.00 86.62 79 ALA A C 1
ATOM 610 O O . ALA A 1 79 ? 29.201 11.614 5.197 1.00 86.62 79 ALA A O 1
ATOM 611 N N . ASN A 1 80 ? 28.580 13.213 3.732 1.00 83.69 80 ASN A N 1
ATOM 612 C CA . ASN A 1 80 ? 28.924 12.519 2.482 1.00 83.69 80 ASN A CA 1
ATOM 613 C C . ASN A 1 80 ? 28.085 11.267 2.160 1.00 83.69 80 ASN A C 1
ATOM 615 O O . ASN A 1 80 ? 28.462 10.506 1.273 1.00 83.69 80 ASN A O 1
ATOM 619 N N . TRP A 1 81 ? 26.959 11.032 2.844 1.00 86.44 81 TRP A N 1
ATOM 620 C CA . TRP A 1 81 ? 26.069 9.909 2.512 1.00 86.44 81 TRP A CA 1
ATOM 621 C C . TRP A 1 81 ? 25.127 10.204 1.344 1.00 86.44 81 TRP A C 1
ATOM 623 O O . TRP A 1 81 ? 24.669 9.281 0.678 1.00 86.44 81 TRP A O 1
ATOM 633 N N . VAL A 1 82 ? 24.818 11.475 1.099 1.00 82.88 82 VAL A N 1
ATOM 634 C CA . VAL A 1 82 ? 23.961 11.940 0.002 1.00 82.88 82 VAL A CA 1
ATOM 635 C C . VAL A 1 82 ? 24.439 13.329 -0.403 1.00 82.88 82 VAL A C 1
ATOM 637 O O . VAL A 1 82 ? 24.860 14.078 0.456 1.00 82.88 82 VAL A O 1
ATOM 640 N N . GLY A 1 83 ? 24.379 13.746 -1.661 1.00 76.38 83 GLY A N 1
ATOM 641 C CA . GLY A 1 83 ? 24.684 15.134 -2.023 1.00 76.38 83 GLY A CA 1
ATOM 642 C C . GLY A 1 83 ? 23.704 16.146 -1.425 1.00 76.38 83 GLY A C 1
ATOM 643 O O . GLY A 1 83 ? 22.578 15.800 -1.073 1.00 76.38 83 GLY A O 1
ATOM 644 N N . ALA A 1 84 ? 24.073 17.430 -1.370 1.00 70.12 84 ALA A N 1
ATOM 645 C CA . ALA A 1 84 ? 23.170 18.494 -0.896 1.00 70.12 84 ALA A CA 1
ATOM 646 C C . ALA A 1 84 ? 21.851 18.572 -1.697 1.00 70.12 84 ALA A C 1
ATOM 648 O O . ALA A 1 84 ? 20.829 19.009 -1.171 1.00 70.12 84 ALA A O 1
ATOM 649 N N . ASN A 1 85 ? 21.889 18.106 -2.949 1.00 67.62 85 ASN A N 1
ATOM 650 C CA . ASN A 1 85 ? 20.746 18.001 -3.854 1.00 67.62 85 ASN A CA 1
ATOM 651 C C . ASN A 1 85 ? 20.360 16.542 -4.162 1.00 67.62 85 ASN A C 1
ATOM 653 O O . ASN A 1 85 ? 19.619 16.312 -5.107 1.00 67.62 85 ASN A O 1
ATOM 657 N N . GLY A 1 86 ? 20.910 15.555 -3.446 1.00 66.19 86 GLY A N 1
ATOM 658 C CA . GLY A 1 86 ? 20.648 14.139 -3.730 1.00 66.19 86 GLY A CA 1
ATOM 659 C C . GLY A 1 86 ? 21.466 13.523 -4.865 1.00 66.19 86 GLY A C 1
ATOM 660 O O . GLY A 1 86 ? 21.236 12.366 -5.190 1.00 66.19 86 GLY A O 1
ATOM 661 N N . VAL A 1 87 ? 22.395 14.269 -5.475 1.00 66.00 87 VAL A N 1
ATOM 662 C CA . VAL A 1 87 ? 23.060 13.854 -6.729 1.00 66.00 87 VAL A CA 1
ATOM 663 C C . VAL A 1 87 ? 24.580 13.741 -6.610 1.00 66.00 87 VAL A C 1
ATOM 665 O O . VAL A 1 87 ? 25.142 12.788 -7.138 1.00 66.00 87 VAL A O 1
ATOM 668 N N . ASP A 1 88 ? 25.249 14.678 -5.929 1.00 70.94 88 ASP A N 1
ATOM 669 C CA . ASP A 1 88 ? 26.716 14.698 -5.825 1.00 70.94 88 ASP A CA 1
ATOM 670 C C . ASP A 1 88 ? 27.188 14.977 -4.378 1.00 70.94 88 ASP A C 1
ATOM 672 O O . ASP A 1 88 ? 26.963 16.088 -3.875 1.00 70.94 88 ASP A O 1
ATOM 676 N N . PRO A 1 89 ? 27.769 13.979 -3.675 1.00 69.81 89 PRO A N 1
ATOM 677 C CA . PRO A 1 89 ? 27.907 12.585 -4.115 1.00 69.81 89 PRO A CA 1
ATOM 678 C C . PRO A 1 89 ? 26.546 11.902 -4.316 1.00 69.81 89 PRO A C 1
ATOM 680 O O . PRO A 1 89 ? 25.551 12.258 -3.675 1.00 69.81 89 PRO A O 1
ATOM 683 N N . SER A 1 90 ? 26.495 10.896 -5.191 1.00 77.38 90 SER A N 1
ATOM 684 C CA . SER A 1 90 ? 25.311 10.042 -5.301 1.00 77.38 90 SER A CA 1
ATOM 685 C C . SER A 1 90 ? 25.021 9.404 -3.938 1.00 77.38 90 SER A C 1
ATOM 687 O O . SER A 1 90 ? 25.975 9.092 -3.215 1.00 77.38 90 SER A O 1
ATOM 689 N N . PRO A 1 91 ? 23.749 9.174 -3.574 1.00 81.38 91 PRO A N 1
ATOM 690 C CA . PRO A 1 91 ? 23.417 8.490 -2.336 1.00 81.38 91 PRO A CA 1
ATOM 691 C C . PRO A 1 91 ? 24.213 7.190 -2.203 1.00 81.38 91 PRO A C 1
ATOM 693 O O . PRO A 1 91 ? 24.255 6.388 -3.135 1.00 81.38 91 PRO A O 1
ATOM 696 N N . VAL A 1 92 ? 24.846 6.977 -1.050 1.00 84.25 92 VAL A N 1
ATOM 697 C CA . VAL A 1 92 ? 25.774 5.850 -0.848 1.00 84.25 92 VAL A CA 1
ATOM 698 C C . VAL A 1 92 ? 25.094 4.484 -0.935 1.00 84.25 92 VAL A C 1
ATOM 700 O O . VAL A 1 92 ? 25.758 3.481 -1.182 1.00 84.25 92 VAL A O 1
ATOM 703 N N . ASN A 1 93 ? 23.783 4.427 -0.690 1.00 85.25 93 ASN A N 1
ATOM 704 C CA . ASN A 1 93 ? 22.961 3.229 -0.805 1.00 85.25 93 ASN A CA 1
ATOM 705 C C . ASN A 1 93 ? 21.462 3.581 -0.771 1.00 85.25 93 ASN A C 1
ATOM 707 O O . ASN A 1 93 ? 21.066 4.730 -0.562 1.00 85.25 93 ASN A O 1
ATOM 711 N N . PHE A 1 94 ? 20.640 2.540 -0.907 1.00 82.38 94 PHE A N 1
ATOM 712 C CA . PHE A 1 94 ? 19.183 2.574 -0.790 1.00 82.38 94 PHE A CA 1
ATOM 713 C C . PHE A 1 94 ? 18.665 3.222 0.509 1.00 82.38 94 PHE A C 1
ATOM 715 O O . PHE A 1 94 ? 17.697 3.977 0.484 1.00 82.38 94 PHE A O 1
ATOM 722 N N . ILE A 1 95 ? 19.307 2.966 1.654 1.00 87.81 95 ILE A N 1
ATOM 723 C CA . ILE A 1 95 ? 18.874 3.531 2.942 1.00 87.81 95 ILE A CA 1
ATOM 724 C C . ILE A 1 95 ? 18.994 5.056 2.893 1.00 87.81 95 ILE A C 1
ATOM 726 O O . ILE A 1 95 ? 18.076 5.765 3.304 1.00 87.81 95 ILE A O 1
ATOM 730 N N . ALA A 1 96 ? 20.100 5.558 2.345 1.00 87.94 96 ALA A N 1
ATOM 731 C CA . ALA A 1 96 ? 20.374 6.981 2.246 1.00 87.94 96 ALA A CA 1
ATOM 732 C C . ALA A 1 96 ? 19.443 7.707 1.257 1.00 87.94 96 ALA A C 1
ATOM 734 O O . ALA A 1 96 ? 18.959 8.795 1.569 1.00 87.94 96 ALA A O 1
ATOM 735 N N . SER A 1 97 ? 19.165 7.110 0.091 1.00 81.06 97 SER A N 1
ATOM 736 C CA . SER A 1 97 ? 18.316 7.726 -0.939 1.00 81.06 97 SER A CA 1
ATOM 737 C C . SER A 1 97 ? 16.823 7.653 -0.630 1.00 81.06 97 SER A C 1
ATOM 739 O O . SER A 1 97 ? 16.112 8.620 -0.901 1.00 81.06 97 SER A O 1
ATOM 741 N N . ALA A 1 98 ? 16.354 6.528 -0.083 1.00 82.31 98 ALA A N 1
ATOM 742 C CA . ALA A 1 98 ? 14.932 6.209 0.017 1.00 82.31 98 ALA A CA 1
ATOM 743 C C . ALA A 1 98 ? 14.398 6.236 1.456 1.00 82.31 98 ALA A C 1
ATOM 745 O O . ALA A 1 98 ? 13.305 6.750 1.687 1.00 82.31 98 ALA A O 1
ATOM 746 N N . LEU A 1 99 ? 15.147 5.719 2.439 1.00 88.69 99 LEU A N 1
ATOM 747 C CA . LEU A 1 99 ? 14.621 5.554 3.801 1.00 88.69 99 LEU A CA 1
ATOM 748 C C . LEU A 1 99 ? 14.869 6.768 4.695 1.00 88.69 99 LEU A C 1
ATOM 750 O O . LEU A 1 99 ? 13.963 7.204 5.393 1.00 88.69 99 LEU A O 1
ATOM 754 N N . LEU A 1 100 ? 16.065 7.355 4.679 1.00 91.06 100 LEU A N 1
ATOM 755 C CA . LEU A 1 100 ? 16.365 8.505 5.538 1.00 91.06 100 LEU A CA 1
ATOM 756 C C . LEU A 1 100 ? 15.458 9.734 5.310 1.00 91.06 100 LEU A C 1
ATOM 758 O O . LEU A 1 100 ? 15.143 10.396 6.302 1.00 91.06 100 LEU A O 1
ATOM 762 N N . PRO A 1 101 ? 14.966 10.042 4.088 1.00 89.56 101 PRO A N 1
ATOM 763 C CA . PRO A 1 101 ? 13.987 11.114 3.889 1.00 89.56 101 PRO A CA 1
ATOM 764 C C . PRO A 1 101 ? 12.711 10.983 4.735 1.00 89.56 101 PRO A C 1
ATOM 766 O O . PRO A 1 101 ? 12.103 11.995 5.088 1.00 89.56 101 PRO A O 1
ATOM 769 N N . ILE A 1 102 ? 12.334 9.761 5.132 1.00 89.44 102 ILE A N 1
ATOM 770 C CA . ILE A 1 102 ? 11.178 9.482 6.003 1.00 89.44 102 ILE A CA 1
ATOM 771 C C . ILE A 1 102 ? 11.288 10.242 7.336 1.00 89.44 102 ILE A C 1
ATOM 773 O O . ILE A 1 102 ? 10.270 10.683 7.868 1.00 89.44 102 ILE A O 1
ATOM 777 N N . LEU A 1 103 ? 12.510 10.482 7.836 1.00 91.75 103 LEU A N 1
ATOM 778 C CA . LEU A 1 103 ? 12.764 11.239 9.070 1.00 91.75 103 LEU A CA 1
ATOM 779 C C . LEU A 1 103 ? 12.297 12.701 9.004 1.00 91.75 103 LEU A C 1
ATOM 781 O O . LEU A 1 103 ? 12.101 13.313 10.049 1.00 91.75 103 LEU A O 1
ATOM 785 N N . LEU A 1 104 ? 12.114 13.266 7.805 1.00 91.19 104 LEU A N 1
ATOM 786 C CA . LEU A 1 104 ? 11.474 14.571 7.618 1.00 91.19 104 LEU A CA 1
ATOM 787 C C . LEU A 1 104 ? 9.984 14.422 7.297 1.00 91.19 104 LEU A C 1
ATOM 789 O O . LEU A 1 104 ? 9.162 15.190 7.796 1.00 91.19 104 LEU A O 1
ATOM 793 N N . ILE A 1 105 ? 9.637 13.460 6.439 1.00 88.94 105 ILE A N 1
ATOM 794 C CA . ILE A 1 105 ? 8.287 13.366 5.879 1.00 88.94 105 ILE A CA 1
ATOM 795 C C . ILE A 1 105 ? 7.272 12.936 6.949 1.00 88.94 105 ILE A C 1
ATOM 797 O O . ILE A 1 105 ? 6.203 13.535 7.025 1.00 88.94 105 ILE A O 1
ATOM 801 N N . VAL A 1 106 ? 7.594 11.965 7.812 1.00 88.44 106 VAL A N 1
ATOM 802 C CA . VAL A 1 106 ? 6.678 11.532 8.889 1.00 88.44 106 VAL A CA 1
ATOM 803 C C . VAL A 1 106 ? 6.366 12.686 9.855 1.00 88.44 106 VAL A C 1
ATOM 805 O O . VAL A 1 106 ? 5.189 13.036 9.967 1.00 88.44 106 VAL A O 1
ATOM 808 N N . PRO A 1 107 ? 7.362 13.386 10.442 1.00 90.81 107 PRO A N 1
ATOM 809 C CA . PRO A 1 107 ? 7.096 14.565 11.266 1.00 90.81 107 PRO A CA 1
ATOM 810 C C . PRO A 1 107 ? 6.308 15.663 10.566 1.00 90.81 107 PRO A C 1
ATOM 812 O O . PRO A 1 107 ? 5.493 16.328 11.199 1.00 90.81 107 PRO A O 1
ATOM 815 N N . LEU A 1 108 ? 6.502 15.856 9.259 1.00 90.88 108 LEU A N 1
ATOM 816 C CA . LEU A 1 108 ? 5.715 16.820 8.499 1.00 90.88 108 LEU A CA 1
ATOM 817 C C . LEU A 1 108 ? 4.220 16.463 8.516 1.00 90.88 108 LEU A C 1
ATOM 819 O O . LEU A 1 108 ? 3.400 17.318 8.853 1.00 90.88 108 LEU A O 1
ATOM 823 N N . PHE A 1 109 ? 3.855 15.218 8.196 1.00 86.94 109 PHE A N 1
ATOM 824 C CA . PHE A 1 109 ? 2.454 14.776 8.236 1.00 86.94 109 PHE A CA 1
ATOM 825 C C . PHE A 1 109 ? 1.893 14.739 9.661 1.00 86.94 109 PHE A C 1
ATOM 827 O O . PHE A 1 109 ? 0.734 15.106 9.872 1.00 86.94 109 PHE A O 1
ATOM 834 N N . ASP A 1 110 ? 2.711 14.398 10.650 1.00 86.38 110 ASP A N 1
ATOM 835 C CA . ASP A 1 110 ? 2.311 14.417 12.055 1.00 86.38 110 ASP A CA 1
ATOM 836 C C . ASP A 1 110 ? 2.064 15.842 12.559 1.00 86.38 110 ASP A C 1
ATOM 838 O O . ASP A 1 110 ? 1.091 16.074 13.275 1.00 86.38 110 ASP A O 1
ATOM 842 N N . ILE A 1 111 ? 2.842 16.838 12.119 1.00 90.62 111 ILE A N 1
ATOM 843 C CA . ILE A 1 111 ? 2.551 18.256 12.384 1.00 90.62 111 ILE A CA 1
ATOM 844 C C . ILE A 1 111 ? 1.189 18.639 11.791 1.00 90.62 111 ILE A C 1
ATOM 846 O O . ILE A 1 111 ? 0.385 19.277 12.479 1.00 90.62 111 ILE A O 1
ATOM 850 N N . LEU A 1 112 ? 0.889 18.226 10.550 1.00 89.44 112 LEU A N 1
ATOM 851 C CA . LEU A 1 112 ? -0.422 18.467 9.925 1.00 89.44 112 LEU A CA 1
ATOM 852 C C . LEU A 1 112 ? -1.564 17.789 10.699 1.00 89.44 112 LEU A C 1
ATOM 854 O O . LEU A 1 112 ? -2.678 18.324 10.769 1.00 89.44 112 LEU A O 1
ATOM 858 N N . THR A 1 113 ? -1.286 16.640 11.311 1.00 83.88 113 THR A N 1
ATOM 859 C CA . THR A 1 113 ? -2.214 15.927 12.192 1.00 83.88 113 THR A CA 1
ATOM 860 C C . THR A 1 113 ? -2.406 16.652 13.521 1.00 83.88 113 THR A C 1
ATOM 862 O O . THR A 1 113 ? -3.543 16.885 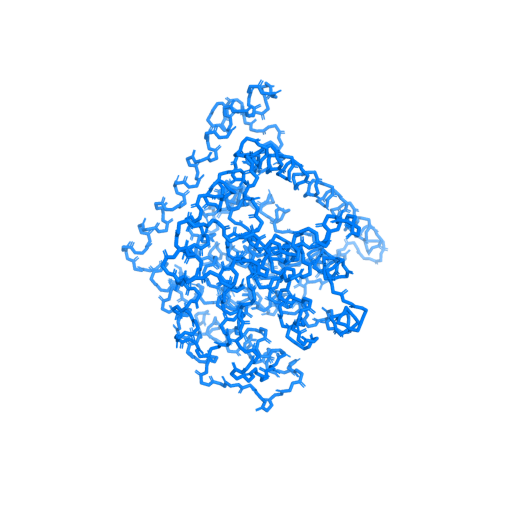13.933 1.00 83.88 113 THR A O 1
ATOM 865 N N . TYR A 1 114 ? -1.325 17.110 14.152 1.00 85.00 114 TYR A N 1
ATOM 866 C CA . TYR A 1 114 ? -1.337 17.825 15.429 1.00 85.00 114 TYR A CA 1
ATOM 867 C C . TYR A 1 114 ? -2.150 19.126 15.368 1.00 85.00 114 TYR A C 1
ATOM 869 O O . TYR A 1 114 ? -2.971 19.408 16.258 1.00 85.00 114 TYR A O 1
ATOM 877 N N . ILE A 1 115 ? -1.979 19.900 14.287 1.00 87.31 115 ILE A N 1
ATOM 878 C CA . ILE A 1 115 ? -2.761 21.124 14.041 1.00 87.31 115 ILE A CA 1
ATOM 879 C C . ILE A 1 115 ? -4.213 20.827 13.635 1.00 87.31 115 ILE A C 1
ATOM 881 O O . ILE A 1 115 ? -5.059 21.715 13.705 1.00 87.31 115 ILE A O 1
ATOM 885 N N . GLY A 1 116 ? -4.527 19.583 13.260 1.00 82.00 116 GLY A N 1
ATOM 886 C CA . GLY A 1 116 ? -5.868 19.134 12.884 1.00 82.00 116 GLY A CA 1
ATOM 887 C C . GLY A 1 116 ? -6.229 19.337 11.410 1.00 82.00 116 GLY A C 1
ATOM 888 O O . GLY A 1 116 ? -7.376 19.088 11.042 1.00 82.00 116 GLY A O 1
ATOM 889 N N . LEU A 1 117 ? -5.280 19.752 10.561 1.00 88.00 117 LEU A N 1
ATOM 890 C CA . LEU A 1 117 ? -5.516 19.939 9.127 1.00 88.00 117 LEU A CA 1
ATOM 891 C C . LEU A 1 117 ? -5.725 18.593 8.428 1.00 88.00 117 LEU A C 1
ATOM 893 O O . LEU A 1 117 ? -6.700 18.431 7.697 1.00 88.00 117 LEU A O 1
ATOM 897 N N . LEU A 1 118 ? -4.847 17.618 8.681 1.00 86.06 118 LEU A N 1
ATOM 898 C CA . LEU A 1 118 ? -4.921 16.312 8.025 1.00 86.06 118 LEU A CA 1
ATOM 899 C C . LEU A 1 118 ? -6.206 15.539 8.408 1.00 86.06 118 LEU A C 1
ATOM 901 O O . LEU A 1 118 ? -6.947 15.163 7.498 1.00 86.06 118 LEU A O 1
ATOM 905 N N . PRO A 1 119 ? -6.583 15.406 9.702 1.00 83.69 119 PRO A N 1
ATOM 906 C CA . PRO A 1 119 ? -7.874 14.834 10.097 1.00 83.69 119 PRO A CA 1
ATOM 907 C C . PRO A 1 119 ? -9.081 15.545 9.479 1.00 83.69 119 PRO A C 1
ATOM 909 O O . PRO A 1 119 ? -10.072 14.903 9.123 1.00 83.69 119 PRO A O 1
ATOM 912 N N . TRP A 1 120 ? -9.016 16.874 9.337 1.00 85.19 120 TRP A N 1
ATOM 913 C CA . TRP A 1 120 ? -10.075 17.645 8.693 1.00 85.19 120 TRP A CA 1
ATOM 914 C C . TRP A 1 120 ? -10.214 17.271 7.211 1.00 85.19 120 TRP A C 1
ATOM 916 O O . TRP A 1 120 ? -11.330 16.988 6.772 1.00 85.19 120 TRP A O 1
ATOM 926 N N . VAL A 1 121 ? -9.105 17.183 6.465 1.00 89.25 121 VAL A N 1
ATOM 927 C CA . VAL A 1 121 ? -9.099 16.742 5.057 1.00 89.25 121 VAL A CA 1
ATOM 928 C C . VAL A 1 121 ? -9.661 15.322 4.927 1.00 89.25 121 VAL A C 1
ATOM 930 O O . VAL A 1 121 ? -10.597 15.104 4.153 1.00 89.25 121 VAL A O 1
ATOM 933 N N . ILE A 1 122 ? -9.164 14.376 5.732 1.00 87.69 122 ILE A N 1
ATOM 934 C CA . ILE A 1 122 ? -9.603 12.969 5.724 1.00 87.69 122 ILE A CA 1
ATOM 935 C C . ILE A 1 122 ? -11.115 12.871 5.962 1.00 87.69 122 ILE A C 1
ATOM 937 O O . ILE A 1 122 ? -11.821 12.178 5.229 1.00 87.69 122 ILE A O 1
ATOM 941 N N . LYS A 1 123 ? -11.644 13.618 6.940 1.00 84.62 123 LYS A N 1
ATOM 942 C CA . LYS A 1 123 ? -13.076 13.623 7.270 1.00 84.62 123 LYS A CA 1
ATOM 943 C C . LYS A 1 123 ? -13.951 14.048 6.092 1.00 84.62 123 LYS A C 1
ATOM 945 O O . LYS A 1 123 ? -15.015 13.462 5.884 1.00 84.62 123 LYS A O 1
ATOM 950 N N . TRP A 1 124 ? -13.553 15.076 5.345 1.00 88.19 124 TRP A N 1
ATOM 951 C CA . TRP A 1 124 ? -14.352 15.581 4.226 1.00 88.19 124 TRP A CA 1
ATOM 952 C C . TRP A 1 124 ? -14.276 14.680 3.002 1.00 88.19 124 TRP A C 1
ATOM 954 O O . TRP A 1 124 ? -15.319 14.379 2.418 1.00 88.19 124 TRP A O 1
ATOM 964 N N . ILE A 1 125 ? -13.082 14.189 2.665 1.00 90.88 125 ILE A N 1
ATOM 965 C CA . ILE A 1 125 ? -12.914 13.229 1.570 1.00 90.88 125 ILE A CA 1
ATOM 966 C C . ILE A 1 125 ? -13.681 11.940 1.892 1.00 90.88 125 ILE A C 1
ATOM 968 O O . ILE A 1 125 ? -14.463 11.478 1.065 1.00 90.88 125 ILE A O 1
ATOM 972 N N . GLY A 1 126 ? -13.555 11.410 3.114 1.00 88.19 126 GLY A N 1
ATOM 973 C CA . GLY A 1 126 ? -14.275 10.214 3.559 1.00 88.19 126 GLY A CA 1
ATOM 974 C C . GLY A 1 126 ? -15.795 10.382 3.512 1.00 88.19 126 GLY A C 1
ATOM 975 O O . GLY A 1 126 ? -16.501 9.503 3.024 1.00 88.19 126 GLY A O 1
ATOM 976 N N . ARG A 1 127 ? -16.325 11.542 3.927 1.00 87.19 127 ARG A N 1
ATOM 977 C CA . ARG A 1 127 ? -17.762 11.852 3.800 1.00 87.19 127 ARG A CA 1
ATOM 978 C C . ARG A 1 127 ? -18.227 11.900 2.348 1.00 87.19 127 ARG A C 1
ATOM 980 O O . ARG A 1 127 ? -19.279 11.343 2.038 1.00 87.19 127 ARG A O 1
ATOM 987 N N . GLY A 1 128 ? -17.456 12.543 1.472 1.00 91.31 128 GLY A N 1
ATOM 988 C CA . GLY A 1 128 ? -17.743 12.569 0.038 1.00 91.31 128 GLY A CA 1
ATOM 989 C C . GLY A 1 128 ? -17.739 11.163 -0.559 1.00 91.31 128 GLY A C 1
ATOM 990 O O . GLY A 1 128 ? -18.676 10.781 -1.259 1.00 91.31 128 GLY A O 1
ATOM 991 N N . LEU A 1 129 ? -16.738 10.355 -0.205 1.00 91.25 129 LEU A N 1
ATOM 992 C CA . LEU A 1 129 ? -16.610 8.986 -0.682 1.00 91.25 129 LEU A CA 1
ATOM 993 C C . LEU A 1 129 ? -17.740 8.090 -0.160 1.00 91.25 129 LEU A C 1
ATOM 995 O O . LEU A 1 129 ? -18.334 7.361 -0.948 1.00 91.25 129 LEU A O 1
ATOM 999 N N . SER A 1 130 ? -18.115 8.177 1.120 1.00 91.25 130 SER A N 1
ATOM 1000 C CA . SER A 1 130 ? -19.279 7.465 1.675 1.00 91.25 130 SER A CA 1
ATOM 1001 C C . SER A 1 130 ? -20.562 7.811 0.921 1.00 91.25 130 SER A C 1
ATOM 1003 O O . SER A 1 130 ? -21.311 6.915 0.529 1.00 91.25 130 SER A O 1
ATOM 1005 N N . PHE A 1 131 ? -20.784 9.099 0.641 1.00 90.56 131 PHE A N 1
ATOM 1006 C CA . PHE A 1 131 ? -21.961 9.563 -0.089 1.00 90.56 131 PHE A CA 1
ATOM 1007 C C . PHE A 1 131 ? -22.016 9.012 -1.521 1.00 90.56 131 PHE A C 1
ATOM 1009 O O . PHE A 1 131 ? -23.049 8.485 -1.939 1.00 90.56 131 PHE A O 1
ATOM 1016 N N . ILE A 1 132 ? -20.903 9.087 -2.258 1.00 90.94 132 ILE A N 1
ATOM 1017 C CA . ILE A 1 132 ? -20.824 8.615 -3.647 1.00 90.94 132 ILE A CA 1
ATOM 1018 C C . ILE A 1 132 ? -20.965 7.091 -3.699 1.00 90.94 132 ILE A C 1
ATOM 1020 O O . ILE A 1 132 ? -21.781 6.553 -4.447 1.00 90.94 132 ILE A O 1
ATOM 1024 N N . THR A 1 133 ? -20.199 6.383 -2.872 1.00 89.38 133 THR A N 1
ATOM 1025 C CA . THR A 1 133 ? -20.097 4.920 -2.934 1.00 89.38 133 THR A CA 1
ATOM 1026 C C . THR A 1 133 ? -21.245 4.206 -2.227 1.00 89.38 133 THR A C 1
ATOM 1028 O O . THR A 1 133 ? -21.475 3.024 -2.494 1.00 89.38 133 THR A O 1
ATOM 1031 N N . ARG A 1 134 ? -21.996 4.893 -1.353 1.00 87.31 134 ARG A N 1
ATOM 1032 C CA . ARG A 1 134 ? -23.026 4.311 -0.470 1.00 87.31 134 ARG A CA 1
ATOM 1033 C C . ARG A 1 134 ? -22.467 3.184 0.403 1.00 87.31 134 ARG A C 1
ATOM 1035 O O . ARG A 1 134 ? -23.137 2.177 0.639 1.00 87.31 134 ARG A O 1
ATOM 1042 N N . ARG A 1 135 ? -21.200 3.322 0.793 1.00 89.00 135 ARG A N 1
ATOM 1043 C CA . ARG A 1 135 ? -20.491 2.418 1.700 1.00 89.00 135 ARG A CA 1
ATOM 1044 C C . ARG A 1 135 ? -20.562 2.952 3.136 1.00 89.00 135 ARG A C 1
ATOM 1046 O O . ARG A 1 135 ? -20.720 4.167 3.310 1.00 89.00 135 ARG A O 1
ATOM 1053 N N . PRO A 1 136 ? -20.413 2.067 4.140 1.00 90.88 136 PRO A N 1
ATOM 1054 C CA . PRO A 1 136 ? -20.324 2.472 5.538 1.00 90.88 136 PRO A CA 1
ATOM 1055 C C . PRO A 1 136 ? -19.277 3.574 5.744 1.00 90.88 136 PRO A C 1
ATOM 1057 O O . PRO A 1 136 ? -18.192 3.546 5.153 1.00 90.88 136 PRO A O 1
ATOM 1060 N N . LYS A 1 137 ? -19.618 4.564 6.566 1.00 89.31 137 LYS A N 1
ATOM 1061 C CA . LYS A 1 137 ? -18.822 5.770 6.800 1.00 89.31 137 LYS A CA 1
ATOM 1062 C C . LYS A 1 137 ? -17.435 5.430 7.309 1.00 89.31 137 LYS A C 1
ATOM 1064 O O . LYS A 1 137 ?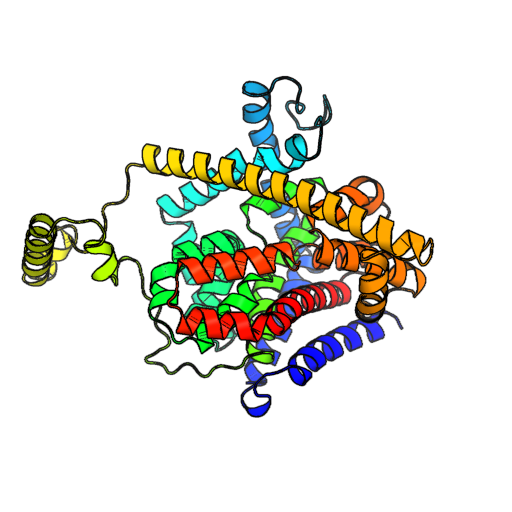 -16.475 6.023 6.826 1.00 89.31 137 LYS A O 1
ATOM 1069 N N . PHE A 1 138 ? -17.321 4.491 8.248 1.00 90.44 138 PHE A N 1
ATOM 1070 C CA . PHE A 1 138 ? -16.024 4.181 8.839 1.00 90.44 138 PHE A CA 1
ATOM 1071 C C . PHE A 1 138 ? -15.071 3.527 7.835 1.00 90.44 138 PHE A C 1
ATOM 1073 O O . PHE A 1 138 ? -13.944 3.970 7.714 1.00 90.44 138 PHE A O 1
ATOM 1080 N N . GLU A 1 139 ? -15.519 2.557 7.044 1.00 92.81 139 GLU A N 1
ATOM 1081 C CA . GLU A 1 139 ? -14.702 1.892 6.027 1.00 92.81 139 GLU A CA 1
ATOM 1082 C C . GLU A 1 139 ? -14.227 2.904 4.976 1.00 92.81 139 GLU A C 1
ATOM 1084 O O . GLU A 1 139 ? -13.056 2.912 4.609 1.00 92.81 139 GLU A O 1
ATOM 1089 N N . THR A 1 140 ? -15.094 3.823 4.534 1.00 92.56 140 THR A N 1
ATOM 1090 C CA . THR A 1 140 ? -14.668 4.896 3.616 1.00 92.56 140 THR A CA 1
ATOM 1091 C C . THR A 1 140 ? -13.729 5.909 4.256 1.00 92.56 140 THR A C 1
ATOM 1093 O O . THR A 1 140 ? -12.814 6.388 3.595 1.00 92.56 140 THR A O 1
ATOM 1096 N N . PHE A 1 141 ? -13.933 6.232 5.533 1.00 91.25 141 PHE A N 1
ATOM 1097 C CA . PHE A 1 141 ? -13.030 7.087 6.290 1.00 91.25 141 PHE A CA 1
ATOM 1098 C C . PHE A 1 141 ? -11.661 6.418 6.434 1.00 91.25 141 PHE A C 1
ATOM 1100 O O . PHE A 1 141 ? -10.656 7.039 6.112 1.00 91.25 141 PHE A O 1
ATOM 1107 N N . TYR A 1 142 ? -11.636 5.140 6.806 1.00 92.06 142 TYR A N 1
ATOM 1108 C CA . TYR A 1 142 ? -10.438 4.327 6.970 1.00 92.06 142 TYR A CA 1
ATOM 1109 C C . TYR A 1 142 ? -9.677 4.146 5.649 1.00 92.06 142 TYR A C 1
ATOM 1111 O O . TYR A 1 142 ? -8.454 4.234 5.624 1.00 92.06 142 TYR A O 1
ATOM 1119 N N . ALA A 1 143 ? -10.383 3.977 4.521 1.00 93.06 143 ALA A N 1
ATOM 1120 C CA . ALA A 1 143 ? -9.774 3.956 3.186 1.00 93.06 143 ALA A CA 1
ATOM 1121 C C . ALA A 1 143 ? -8.957 5.229 2.908 1.00 93.06 143 ALA A C 1
ATOM 1123 O O . ALA A 1 143 ? -7.819 5.164 2.440 1.00 93.06 143 ALA A O 1
ATOM 1124 N N . VAL A 1 144 ? -9.533 6.388 3.237 1.00 91.94 144 VAL A N 1
ATOM 1125 C CA . VAL A 1 144 ? -8.883 7.694 3.083 1.00 91.94 144 VAL A CA 1
ATOM 1126 C C . VAL A 1 144 ? -7.796 7.895 4.136 1.00 91.94 144 VAL A C 1
ATOM 1128 O O . VAL A 1 144 ? -6.755 8.457 3.830 1.00 91.94 144 VAL A O 1
ATOM 1131 N N . GLU A 1 145 ? -7.997 7.429 5.362 1.00 89.19 145 GLU A N 1
ATOM 1132 C CA . GLU A 1 145 ? -7.001 7.495 6.429 1.00 89.19 145 GLU A CA 1
ATOM 1133 C C . GLU A 1 145 ? -5.724 6.734 6.049 1.00 89.19 145 GLU A C 1
ATOM 1135 O O . GLU A 1 145 ? -4.636 7.308 6.104 1.00 89.19 145 GLU A O 1
ATOM 1140 N N . MET A 1 146 ? -5.848 5.498 5.553 1.00 91.00 146 MET A N 1
ATOM 1141 C CA . MET A 1 146 ? -4.710 4.710 5.063 1.00 91.00 146 MET A CA 1
ATOM 1142 C C . MET A 1 146 ? -3.982 5.377 3.898 1.00 91.00 146 MET A C 1
ATOM 1144 O O . MET A 1 146 ? -2.771 5.229 3.781 1.00 91.00 146 MET A O 1
ATOM 1148 N N . MET A 1 147 ? -4.699 6.118 3.049 1.00 89.75 147 MET A N 1
ATOM 1149 C CA . MET A 1 147 ? -4.116 6.864 1.930 1.00 89.75 147 MET A CA 1
ATOM 1150 C C . MET A 1 147 ? -3.058 7.881 2.391 1.00 89.75 147 MET A C 1
ATOM 1152 O O . MET A 1 147 ? -2.125 8.176 1.648 1.00 89.75 147 MET A O 1
ATOM 1156 N N . PHE A 1 148 ? -3.206 8.427 3.603 1.00 86.12 148 PHE A N 1
ATOM 1157 C CA . PHE A 1 148 ? -2.272 9.399 4.171 1.00 86.12 148 PHE A CA 1
ATOM 1158 C C . PHE A 1 148 ? -1.330 8.775 5.199 1.00 86.12 148 PHE A C 1
ATOM 1160 O O . PHE A 1 148 ? -0.125 9.003 5.128 1.00 86.12 148 PHE A O 1
ATOM 1167 N N . LEU A 1 149 ? -1.869 8.000 6.142 1.00 82.19 149 LEU A N 1
ATOM 1168 C CA . LEU A 1 149 ? -1.122 7.479 7.287 1.00 82.19 149 LEU A CA 1
ATOM 1169 C C . LEU A 1 149 ? -0.399 6.163 6.980 1.00 82.19 149 LEU A C 1
ATOM 1171 O O . LEU A 1 149 ? 0.668 5.918 7.530 1.00 82.19 149 LEU A O 1
ATOM 1175 N N . GLY A 1 150 ? -0.917 5.348 6.060 1.00 86.06 150 GLY A N 1
ATOM 1176 C CA . GLY A 1 150 ? -0.460 3.975 5.845 1.00 86.06 150 GLY A CA 1
ATOM 1177 C C . GLY A 1 150 ? -1.225 2.949 6.672 1.00 86.06 150 GLY A C 1
ATOM 1178 O O . GLY A 1 150 ? -2.165 3.270 7.397 1.00 86.06 150 GLY A O 1
ATOM 1179 N N . ASN A 1 151 ? -0.831 1.684 6.537 1.00 86.38 151 ASN A N 1
ATOM 1180 C CA . ASN A 1 151 ? -1.595 0.560 7.076 1.00 86.38 151 ASN A CA 1
ATOM 1181 C C . ASN A 1 151 ? -1.508 0.473 8.606 1.00 86.38 151 ASN A C 1
ATOM 1183 O O . ASN A 1 151 ? -2.531 0.350 9.275 1.00 86.38 151 ASN A O 1
ATOM 1187 N N . THR A 1 152 ? -0.304 0.540 9.175 1.00 80.00 152 THR A N 1
ATOM 1188 C CA . THR A 1 152 ? -0.070 0.333 10.613 1.00 80.00 152 THR A CA 1
ATOM 1189 C C . THR A 1 152 ? -0.521 1.519 11.463 1.00 80.00 152 THR A C 1
ATOM 1191 O O . THR A 1 152 ? -1.132 1.345 12.516 1.00 80.00 152 THR A O 1
ATOM 1194 N N . GLU A 1 153 ? -0.292 2.729 10.971 1.00 79.38 153 GLU A N 1
ATOM 1195 C CA . GLU A 1 153 ? -0.616 3.995 11.615 1.00 79.38 153 GLU A CA 1
ATOM 1196 C C . GLU A 1 153 ? -2.127 4.231 11.607 1.00 79.38 153 GLU A C 1
ATOM 1198 O O . GLU A 1 153 ? -2.693 4.577 12.642 1.00 79.38 153 GLU A O 1
ATOM 1203 N N . ALA A 1 154 ? -2.807 3.954 10.486 1.00 85.50 154 ALA A N 1
ATOM 1204 C CA . ALA A 1 154 ? -4.266 4.033 10.429 1.00 85.50 154 ALA A CA 1
ATOM 1205 C C . ALA A 1 154 ? -4.926 3.047 11.408 1.00 85.50 154 ALA A C 1
ATOM 1207 O O . ALA A 1 154 ? -5.917 3.387 12.051 1.00 85.50 154 ALA A O 1
ATOM 1208 N N . LEU A 1 155 ? -4.378 1.833 11.572 1.00 86.38 155 LEU A N 1
ATOM 1209 C CA . LEU A 1 155 ? -4.875 0.883 12.580 1.00 86.38 155 LEU A CA 1
ATOM 1210 C C . LEU A 1 155 ? -4.685 1.412 14.006 1.00 86.38 155 LEU A C 1
ATOM 1212 O O . LEU A 1 155 ? -5.585 1.262 14.833 1.00 86.38 155 LEU A O 1
ATOM 1216 N N . ALA A 1 156 ? -3.543 2.040 14.291 1.00 79.31 156 ALA A N 1
ATOM 1217 C CA . ALA A 1 156 ? -3.259 2.615 15.601 1.00 79.31 156 ALA A CA 1
ATOM 1218 C C . ALA A 1 156 ? -4.197 3.787 15.932 1.00 79.31 156 ALA A C 1
ATOM 1220 O O . ALA A 1 156 ? -4.776 3.816 17.018 1.00 79.31 156 ALA A O 1
ATOM 1221 N N . VAL A 1 157 ? -4.411 4.714 14.993 1.00 77.75 157 VAL A N 1
ATOM 1222 C CA . VAL A 1 157 ? -5.336 5.849 15.177 1.00 77.75 157 VAL A CA 1
ATOM 1223 C C . VAL A 1 157 ? -6.779 5.368 15.343 1.00 77.75 157 VAL A C 1
ATOM 1225 O O . VAL A 1 157 ? -7.533 5.910 16.152 1.00 77.75 157 VAL 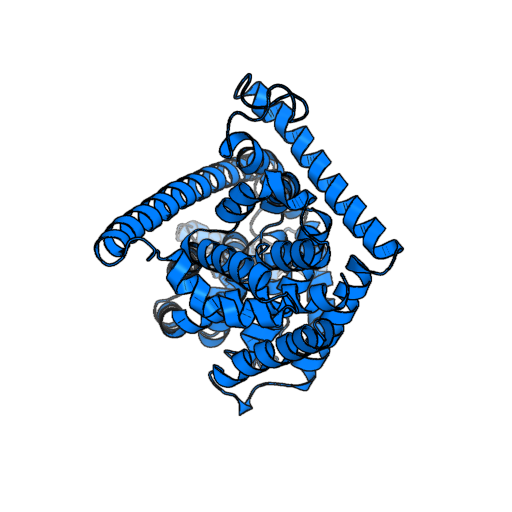A O 1
ATOM 1228 N N . SER A 1 158 ? -7.145 4.287 14.657 1.00 83.94 158 SER A N 1
ATOM 1229 C CA . SER A 1 158 ? -8.474 3.686 14.732 1.00 83.94 158 SER A CA 1
ATOM 1230 C C . SER A 1 158 ? -8.645 2.627 15.839 1.00 83.94 158 SER A C 1
ATOM 1232 O O . SER A 1 158 ? -9.678 1.954 15.870 1.00 83.94 158 SER A O 1
ATOM 1234 N N . LYS A 1 159 ? -7.698 2.485 16.785 1.00 83.75 159 LYS A N 1
ATOM 1235 C CA . LYS A 1 159 ? -7.702 1.457 17.856 1.00 83.75 159 LYS A CA 1
ATOM 1236 C C . LYS A 1 159 ? -9.068 1.299 18.539 1.00 83.75 159 LYS A C 1
ATOM 1238 O O . LYS A 1 159 ? -9.606 0.192 18.591 1.00 83.75 159 LYS A O 1
ATOM 1243 N N . ILE A 1 160 ? -9.654 2.400 19.017 1.00 80.88 160 ILE A N 1
ATOM 1244 C CA . ILE A 1 160 ? -10.942 2.399 19.738 1.00 80.88 160 ILE A CA 1
ATOM 1245 C C . ILE A 1 160 ? -12.066 1.838 18.859 1.00 80.88 160 ILE A C 1
ATOM 1247 O O . ILE A 1 160 ? -12.895 1.047 19.319 1.00 80.88 160 ILE A O 1
ATOM 1251 N N . GLN A 1 161 ? -12.093 2.219 17.581 1.00 87.12 161 GLN A N 1
ATOM 1252 C CA . GLN A 1 161 ? -13.091 1.721 16.645 1.00 87.12 161 GLN A CA 1
ATOM 1253 C C . GLN A 1 161 ? -12.955 0.206 16.462 1.00 87.12 161 GLN A C 1
ATOM 1255 O O . GLN A 1 161 ? -13.948 -0.511 16.593 1.00 87.12 161 GLN A O 1
ATOM 1260 N N . LEU A 1 162 ? -11.732 -0.284 16.227 1.00 90.06 162 LEU A N 1
ATOM 1261 C CA . LEU A 1 162 ? -11.436 -1.709 16.026 1.00 90.06 162 LEU A CA 1
ATOM 1262 C C . LEU A 1 162 ? -11.839 -2.560 17.240 1.00 90.06 162 LEU A C 1
ATOM 1264 O O . LEU A 1 162 ? -12.326 -3.688 17.103 1.00 90.06 162 LEU A O 1
ATOM 1268 N N . GLN A 1 163 ? -11.675 -2.005 18.441 1.00 88.81 163 GLN A N 1
ATOM 1269 C CA . GLN A 1 163 ? -12.061 -2.646 19.696 1.00 88.81 163 GLN A CA 1
ATOM 1270 C C . GLN A 1 163 ? -13.572 -2.696 19.912 1.00 88.81 163 GLN A C 1
ATOM 1272 O O . GLN A 1 163 ? -14.058 -3.646 20.522 1.00 88.81 163 GLN A O 1
ATOM 1277 N N . ARG A 1 164 ? -14.337 -1.730 19.395 1.00 87.56 164 ARG A N 1
ATOM 1278 C CA . ARG A 1 164 ? -15.797 -1.664 19.583 1.00 87.56 164 ARG A CA 1
ATOM 1279 C C . ARG A 1 164 ? -16.588 -2.331 18.467 1.00 87.56 164 ARG A C 1
ATOM 1281 O O . ARG A 1 164 ? -17.678 -2.840 18.707 1.00 87.56 164 ARG A O 1
ATOM 1288 N N . MET A 1 165 ? -16.045 -2.371 17.257 1.00 90.19 165 MET A N 1
ATOM 1289 C CA . MET A 1 165 ? -16.747 -2.942 16.113 1.00 90.19 165 MET A CA 1
ATOM 1290 C C . MET A 1 165 ? -16.727 -4.474 16.097 1.00 90.19 165 MET A C 1
ATOM 1292 O O . MET A 1 165 ? -15.895 -5.131 16.729 1.00 90.19 165 MET A O 1
ATOM 1296 N N . LYS A 1 166 ? -17.671 -5.053 15.349 1.00 92.94 166 LYS A N 1
ATOM 1297 C CA . LYS A 1 166 ? -17.808 -6.502 15.164 1.00 92.94 166 LYS A CA 1
ATOM 1298 C C . LYS A 1 166 ? -16.597 -7.10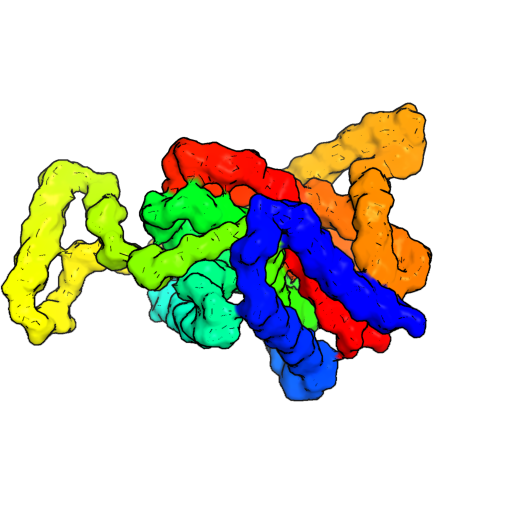1 14.443 1.00 92.94 166 LYS A C 1
ATOM 1300 O O . LYS A 1 166 ? -16.052 -6.495 13.521 1.00 92.94 166 LYS A O 1
ATOM 1305 N N . ALA A 1 167 ? -16.271 -8.351 14.779 1.00 94.62 167 ALA A N 1
ATOM 1306 C CA . ALA A 1 167 ? -15.166 -9.103 14.177 1.00 94.62 167 ALA A CA 1
ATOM 1307 C C . ALA A 1 167 ? -15.210 -9.119 12.638 1.00 94.62 167 ALA A C 1
ATOM 1309 O O . ALA A 1 167 ? -14.189 -8.919 11.988 1.00 94.62 167 ALA A O 1
ATOM 1310 N N . GLY A 1 168 ? -16.399 -9.274 12.044 1.00 94.75 168 GLY A N 1
ATOM 1311 C CA . GLY A 1 168 ? -16.563 -9.272 10.588 1.00 94.75 168 GLY A CA 1
ATOM 1312 C C . GLY A 1 168 ? -16.136 -7.963 9.919 1.00 94.75 168 GLY A C 1
ATOM 1313 O O . GLY A 1 168 ? -15.561 -7.997 8.838 1.00 94.75 168 GLY A O 1
ATOM 1314 N N . ARG A 1 169 ? -16.348 -6.811 10.564 1.00 95.12 169 ARG A N 1
ATOM 1315 C CA . ARG A 1 169 ? -15.875 -5.534 10.020 1.00 95.12 169 ARG A CA 1
ATOM 1316 C C . ARG A 1 169 ? -14.365 -5.364 10.222 1.00 95.12 169 ARG A C 1
ATOM 1318 O O . ARG A 1 169 ? -13.705 -4.839 9.337 1.00 95.12 169 ARG A O 1
ATOM 1325 N N . ASN A 1 170 ? -13.791 -5.888 11.310 1.00 96.00 170 ASN A N 1
ATOM 1326 C CA . ASN A 1 170 ? -12.329 -5.933 11.465 1.00 96.00 170 ASN A CA 1
ATOM 1327 C C . ASN A 1 170 ? -11.656 -6.767 10.369 1.00 96.00 170 ASN A C 1
ATOM 1329 O O . ASN A 1 170 ? -10.601 -6.383 9.879 1.00 96.00 170 ASN A O 1
ATOM 1333 N N . VAL A 1 171 ? -12.285 -7.863 9.931 1.00 97.06 171 VAL A N 1
ATOM 1334 C CA . VAL A 1 171 ? -11.826 -8.642 8.769 1.00 97.06 171 VAL A CA 1
ATOM 1335 C C . VAL A 1 171 ? -11.790 -7.778 7.503 1.00 97.06 171 VAL A C 1
ATOM 1337 O O . VAL A 1 171 ? -10.803 -7.822 6.772 1.00 97.06 171 VAL A O 1
ATOM 1340 N N . VAL A 1 172 ? -12.828 -6.971 7.252 1.00 96.50 172 VAL A N 1
ATOM 1341 C CA . VAL A 1 172 ? -12.872 -6.048 6.101 1.00 96.50 172 VAL A CA 1
ATOM 1342 C C . VAL A 1 172 ? -11.715 -5.056 6.161 1.00 96.50 172 VAL A C 1
ATOM 1344 O O . VAL A 1 172 ? -11.001 -4.896 5.174 1.00 96.50 172 VAL A O 1
ATOM 1347 N N . LEU A 1 173 ? -11.485 -4.436 7.319 1.00 95.88 173 LEU A N 1
ATOM 1348 C CA . LEU A 1 173 ? -10.395 -3.476 7.484 1.00 95.88 173 LEU A CA 1
ATOM 1349 C C . LEU A 1 173 ? -9.032 -4.139 7.319 1.00 95.88 173 LEU A C 1
ATOM 1351 O O . LEU A 1 173 ? -8.200 -3.593 6.612 1.00 95.88 173 LEU A O 1
ATOM 1355 N N . ALA A 1 174 ? -8.839 -5.348 7.851 1.00 96.44 174 ALA A N 1
ATOM 1356 C CA . ALA A 1 174 ? -7.610 -6.112 7.665 1.00 96.44 174 ALA A CA 1
ATOM 1357 C C . ALA A 1 174 ? -7.322 -6.421 6.184 1.00 96.44 174 ALA A C 1
ATOM 1359 O O . ALA A 1 174 ? -6.168 -6.386 5.764 1.00 96.44 174 ALA A O 1
ATOM 1360 N N . MET A 1 175 ? -8.354 -6.681 5.371 1.00 97.00 175 MET A N 1
ATOM 1361 C CA . MET A 1 175 ? -8.198 -6.814 3.916 1.00 97.00 175 MET A CA 1
ATOM 1362 C C . MET A 1 175 ? -7.834 -5.483 3.249 1.00 97.00 175 MET A C 1
ATOM 1364 O O . MET A 1 175 ? -7.031 -5.467 2.319 1.00 97.00 175 MET A O 1
ATOM 1368 N N . MET A 1 176 ? -8.410 -4.370 3.709 1.00 96.06 176 MET A N 1
ATOM 1369 C CA . MET A 1 176 ? -8.092 -3.039 3.187 1.00 96.06 176 MET A CA 1
ATOM 1370 C C . MET A 1 176 ? -6.681 -2.585 3.583 1.00 96.06 176 MET A C 1
ATOM 1372 O O . MET A 1 176 ? -6.000 -1.957 2.782 1.00 96.06 176 MET A O 1
ATOM 1376 N N . SER A 1 177 ? -6.181 -2.981 4.755 1.00 95.06 177 SER A N 1
ATOM 1377 C CA . SER A 1 177 ? -4.809 -2.714 5.207 1.00 95.06 177 SER A CA 1
ATOM 1378 C C . SER A 1 177 ? -3.732 -3.446 4.395 1.00 95.06 177 SER A C 1
ATOM 1380 O O . SER A 1 177 ? -2.582 -3.475 4.810 1.00 95.06 177 SER A O 1
ATOM 1382 N N . MET A 1 178 ? -4.067 -4.067 3.261 1.00 93.81 178 MET A N 1
ATOM 1383 C CA . MET A 1 178 ? -3.109 -4.684 2.338 1.00 93.81 178 MET A CA 1
ATOM 1384 C C . MET A 1 178 ? -2.862 -3.839 1.077 1.00 93.81 178 MET A C 1
ATOM 1386 O O . MET A 1 178 ? -2.043 -4.227 0.247 1.00 93.81 178 MET A O 1
ATOM 1390 N N . SER A 1 179 ? -3.575 -2.720 0.883 1.00 86.69 179 SER A N 1
ATOM 1391 C CA . SER A 1 179 ? -3.690 -2.083 -0.439 1.00 86.69 179 SER A CA 1
ATOM 1392 C C . SER A 1 179 ? -3.038 -0.714 -0.613 1.00 86.69 179 SER A C 1
ATOM 1394 O O . SER A 1 179 ? -2.720 -0.349 -1.742 1.00 86.69 179 SER A O 1
ATOM 1396 N N . CYS A 1 180 ? -2.894 0.082 0.444 1.00 85.12 180 CYS A N 1
ATOM 1397 C CA . CYS A 1 180 ? -2.431 1.468 0.334 1.00 85.12 180 CYS A CA 1
ATOM 1398 C C . CYS A 1 180 ? -0.990 1.609 0.820 1.00 85.12 180 CYS A C 1
ATOM 1400 O O . CYS A 1 180 ? -0.533 0.829 1.649 1.00 85.12 180 CYS A O 1
ATOM 1402 N N . ILE A 1 181 ? -0.291 2.609 0.285 1.00 88.75 181 ILE A N 1
ATOM 1403 C CA . ILE A 1 181 ? 1.011 3.064 0.783 1.00 88.75 181 ILE A CA 1
ATOM 1404 C C . ILE A 1 181 ? 0.804 4.290 1.676 1.00 88.75 181 ILE A C 1
ATOM 1406 O O . ILE A 1 181 ? -0.211 4.974 1.556 1.00 88.75 181 ILE A O 1
ATOM 1410 N N . THR A 1 182 ? 1.766 4.588 2.545 1.00 84.06 182 THR A N 1
ATOM 1411 C CA . THR A 1 182 ? 1.750 5.825 3.343 1.00 84.06 182 THR A CA 1
ATOM 1412 C C . THR A 1 182 ? 2.285 7.008 2.539 1.00 84.06 182 THR A C 1
ATOM 1414 O O . THR A 1 182 ? 3.225 6.861 1.749 1.00 84.06 182 THR A O 1
ATOM 1417 N N . ALA A 1 183 ? 1.754 8.207 2.792 1.00 81.06 183 ALA A N 1
ATOM 1418 C CA . ALA A 1 183 ? 2.276 9.439 2.205 1.00 81.06 183 ALA A CA 1
ATOM 1419 C C . ALA A 1 183 ? 3.748 9.684 2.588 1.00 81.06 183 ALA A C 1
ATOM 1421 O O . ALA A 1 183 ? 4.491 10.304 1.826 1.00 81.06 183 ALA A O 1
ATOM 1422 N N . ALA A 1 184 ? 4.191 9.128 3.723 1.00 76.69 184 ALA A N 1
ATOM 1423 C CA . ALA A 1 184 ? 5.579 9.183 4.167 1.00 76.69 184 ALA A CA 1
ATOM 1424 C C . ALA A 1 184 ? 6.571 8.518 3.202 1.00 76.69 184 ALA A C 1
ATOM 1426 O O . ALA A 1 184 ? 7.719 8.945 3.097 1.00 76.69 184 ALA A O 1
ATOM 1427 N N . ILE A 1 185 ? 6.121 7.492 2.479 1.00 84.62 185 ILE A N 1
ATOM 1428 C CA . ILE A 1 185 ? 6.953 6.672 1.598 1.00 84.62 185 ILE A CA 1
ATOM 1429 C C . ILE A 1 185 ? 6.872 7.154 0.141 1.00 84.62 185 ILE A C 1
ATOM 1431 O O . ILE A 1 185 ? 7.792 6.901 -0.635 1.00 84.62 185 ILE A O 1
ATOM 1435 N N . VAL A 1 186 ? 5.856 7.942 -0.228 1.00 88.62 186 VAL A N 1
ATOM 1436 C CA . VAL A 1 186 ? 5.710 8.512 -1.583 1.00 88.62 186 VAL A CA 1
ATOM 1437 C C . VAL A 1 186 ? 6.981 9.227 -2.036 1.00 88.62 186 VAL A C 1
ATOM 1439 O O . VAL A 1 186 ? 7.445 8.993 -3.148 1.00 88.62 186 VAL A O 1
ATOM 1442 N N . GLY A 1 187 ? 7.586 10.034 -1.156 1.00 81.19 187 GLY A N 1
ATOM 1443 C CA . GLY A 1 187 ? 8.826 10.750 -1.459 1.00 81.19 187 GLY A CA 1
ATOM 1444 C C . GLY A 1 187 ? 9.981 9.828 -1.864 1.00 81.19 187 GLY A C 1
ATOM 1445 O O . GLY A 1 187 ? 10.786 10.194 -2.710 1.00 81.19 187 GLY A O 1
ATOM 1446 N N . SER A 1 188 ? 10.036 8.614 -1.321 1.00 83.00 188 SER A N 1
ATOM 1447 C CA . SER A 1 188 ? 11.057 7.629 -1.680 1.00 83.00 188 SER A CA 1
ATOM 1448 C C . SER A 1 188 ? 10.771 6.939 -3.017 1.00 83.00 188 SER A C 1
ATOM 1450 O O . SER A 1 188 ? 11.684 6.721 -3.807 1.00 83.00 188 SER A O 1
ATOM 1452 N N . TYR A 1 189 ? 9.501 6.651 -3.317 1.00 91.00 189 TYR A N 1
ATOM 1453 C CA . TYR A 1 189 ? 9.115 5.976 -4.557 1.00 91.00 189 TYR A CA 1
ATOM 1454 C C . TYR A 1 189 ? 9.370 6.837 -5.782 1.00 91.00 189 TYR A C 1
ATOM 1456 O O . TYR A 1 189 ? 9.908 6.345 -6.768 1.00 91.00 189 TYR A O 1
ATOM 1464 N N . ILE A 1 190 ? 9.056 8.130 -5.707 1.00 90.00 190 ILE A N 1
ATOM 1465 C CA . ILE A 1 190 ? 9.254 9.046 -6.836 1.00 90.00 190 ILE A CA 1
ATOM 1466 C C . ILE A 1 190 ? 10.733 9.257 -7.204 1.00 90.00 190 ILE A C 1
ATOM 1468 O O . ILE A 1 190 ? 11.015 9.793 -8.269 1.00 90.00 190 ILE A O 1
ATOM 1472 N N . GLN A 1 191 ? 11.673 8.849 -6.341 1.00 83.56 191 GLN A N 1
ATOM 1473 C CA . GLN A 1 191 ? 13.105 8.831 -6.668 1.00 83.56 191 GLN A CA 1
ATOM 1474 C C . GLN A 1 191 ? 13.499 7.609 -7.505 1.00 83.56 191 GLN A C 1
ATOM 1476 O O . GLN A 1 191 ? 14.553 7.618 -8.131 1.00 83.56 191 GLN A O 1
ATOM 1481 N N . MET A 1 192 ? 12.679 6.554 -7.500 1.00 89.62 192 MET A N 1
ATOM 1482 C CA . MET A 1 192 ? 12.984 5.284 -8.160 1.00 89.62 192 MET A CA 1
ATOM 1483 C C . MET A 1 192 ? 12.105 5.023 -9.384 1.00 89.62 192 MET A C 1
ATOM 1485 O O . MET A 1 192 ? 12.547 4.381 -10.334 1.00 89.62 192 MET A O 1
ATOM 1489 N N . VAL A 1 193 ? 10.858 5.500 -9.368 1.00 94.38 193 VAL A N 1
ATOM 1490 C CA . VAL A 1 193 ? 9.853 5.253 -10.410 1.00 94.38 193 VAL A CA 1
ATOM 1491 C C . VAL A 1 193 ? 9.069 6.530 -10.745 1.00 94.38 193 VAL A C 1
ATOM 1493 O O . VAL A 1 193 ? 9.041 7.451 -9.927 1.00 94.38 193 VAL A O 1
ATOM 1496 N N . PRO A 1 194 ? 8.415 6.618 -11.925 1.00 94.56 194 PRO A N 1
ATOM 1497 C CA . PRO A 1 194 ? 7.691 7.817 -12.343 1.00 94.56 194 PRO A CA 1
ATOM 1498 C C . PRO A 1 194 ? 6.650 8.268 -11.316 1.00 94.56 194 PRO A C 1
ATOM 1500 O O . PRO A 1 194 ? 5.667 7.569 -11.034 1.00 94.56 194 PRO A O 1
ATOM 1503 N N . GLY A 1 195 ? 6.869 9.457 -10.754 1.00 92.88 195 GLY A N 1
ATOM 1504 C CA . GLY A 1 195 ? 6.062 9.971 -9.656 1.00 92.88 195 GLY A CA 1
ATOM 1505 C C . GLY A 1 195 ? 4.605 10.204 -10.038 1.00 92.88 195 GLY A C 1
ATOM 1506 O O . GLY A 1 195 ? 3.720 10.037 -9.204 1.00 92.88 195 GLY A O 1
ATOM 1507 N N . GLU A 1 196 ? 4.323 10.498 -11.305 1.00 94.00 196 GLU A N 1
ATOM 1508 C CA . GLU A 1 196 ? 2.963 10.669 -11.801 1.00 94.00 196 GLU A CA 1
ATOM 1509 C C . GLU A 1 196 ? 2.095 9.417 -11.621 1.00 94.00 196 GLU A C 1
ATOM 1511 O O . GLU A 1 196 ? 0.930 9.513 -11.221 1.00 94.00 196 GLU A O 1
ATOM 1516 N N . TYR A 1 197 ? 2.663 8.230 -11.837 1.00 96.06 197 TYR A N 1
ATOM 1517 C CA . TYR A 1 197 ? 1.952 6.966 -11.675 1.00 96.06 197 TYR A CA 1
ATOM 1518 C C . TYR A 1 197 ? 1.841 6.569 -10.203 1.00 96.06 197 TYR A C 1
ATOM 1520 O O . TYR A 1 197 ? 0.803 6.041 -9.804 1.00 96.06 197 TYR A O 1
ATOM 1528 N N . VAL A 1 198 ? 2.841 6.903 -9.377 1.00 95.75 198 VAL A N 1
ATOM 1529 C CA . VAL A 1 198 ? 2.765 6.739 -7.914 1.00 95.75 198 VAL A CA 1
ATOM 1530 C C . VAL A 1 198 ? 1.613 7.571 -7.347 1.00 95.75 198 VAL A C 1
ATOM 1532 O O . VAL A 1 198 ? 0.737 7.037 -6.671 1.00 95.75 198 VAL A O 1
ATOM 1535 N N . ILE A 1 199 ? 1.565 8.867 -7.672 1.00 94.50 199 ILE A N 1
ATOM 1536 C CA . ILE A 1 199 ? 0.519 9.786 -7.204 1.00 94.50 199 ILE A CA 1
ATOM 1537 C C . ILE A 1 199 ? -0.862 9.376 -7.730 1.00 94.50 199 ILE A C 1
ATOM 1539 O O . ILE A 1 199 ? -1.849 9.475 -7.003 1.00 94.50 199 ILE A O 1
ATOM 1543 N N . THR A 1 200 ? -0.941 8.865 -8.961 1.00 95.62 200 THR A N 1
ATOM 1544 C CA . THR A 1 200 ? -2.194 8.357 -9.541 1.00 95.62 200 THR A CA 1
ATOM 1545 C C . THR A 1 200 ? -2.688 7.086 -8.846 1.00 95.62 200 THR A C 1
ATOM 1547 O O . THR A 1 200 ? -3.890 6.935 -8.626 1.00 95.62 200 THR A O 1
ATOM 1550 N N . ALA A 1 201 ? -1.790 6.174 -8.467 1.00 96.19 201 ALA A N 1
ATOM 1551 C CA . ALA A 1 201 ? -2.156 4.906 -7.839 1.00 96.19 201 ALA A CA 1
ATOM 1552 C C . ALA A 1 201 ? -2.815 5.089 -6.462 1.00 96.19 201 ALA A C 1
ATOM 1554 O O . ALA A 1 201 ? -3.707 4.324 -6.102 1.00 96.19 201 ALA A O 1
ATOM 1555 N N . ILE A 1 202 ? -2.420 6.116 -5.705 1.00 94.44 202 ILE A N 1
ATOM 1556 C CA . ILE A 1 202 ? -2.881 6.380 -4.333 1.00 94.44 202 ILE A CA 1
ATOM 1557 C C . ILE A 1 202 ? -4.424 6.453 -4.214 1.00 94.44 202 ILE A C 1
ATOM 1559 O O . ILE A 1 202 ? -5.003 5.632 -3.492 1.00 94.44 202 ILE A O 1
ATOM 1563 N N . PRO A 1 203 ? -5.134 7.365 -4.914 1.00 94.62 203 PRO A N 1
ATOM 1564 C CA . PRO A 1 203 ? -6.594 7.432 -4.837 1.00 94.62 203 PRO A CA 1
ATOM 1565 C C . PRO A 1 203 ? -7.280 6.197 -5.440 1.00 94.62 203 PRO A C 1
ATOM 1567 O O . PRO A 1 203 ? -8.329 5.783 -4.942 1.00 94.62 203 PRO A O 1
ATOM 1570 N N . LEU A 1 204 ? -6.690 5.573 -6.467 1.00 97.12 204 LEU A N 1
ATOM 1571 C CA . LEU A 1 204 ? -7.244 4.360 -7.078 1.00 97.12 204 LEU A CA 1
ATOM 1572 C C . LEU A 1 204 ? -7.202 3.176 -6.111 1.00 97.12 204 LEU A C 1
ATOM 1574 O O . LEU A 1 204 ? -8.203 2.477 -5.957 1.00 97.12 204 LEU A O 1
ATOM 1578 N N . ASN A 1 205 ? -6.085 2.990 -5.406 1.00 96.62 205 ASN A N 1
ATOM 1579 C CA . ASN A 1 205 ? -5.925 1.958 -4.386 1.00 96.62 205 ASN A CA 1
ATOM 1580 C C . ASN A 1 205 ? -6.920 2.141 -3.242 1.00 96.62 205 ASN A C 1
ATOM 1582 O O . ASN A 1 205 ? -7.521 1.162 -2.815 1.00 96.62 205 ASN A O 1
ATOM 1586 N N . CYS A 1 206 ? -7.152 3.379 -2.795 1.00 94.62 206 CYS A N 1
ATOM 1587 C CA . CYS A 1 206 ? -8.144 3.696 -1.764 1.00 94.62 206 CYS A CA 1
ATOM 1588 C C . CYS A 1 206 ? -9.549 3.185 -2.141 1.00 94.62 206 CYS A C 1
ATOM 1590 O O . CYS A 1 206 ? -10.208 2.492 -1.362 1.00 94.62 206 CYS A O 1
ATOM 1592 N N . ILE A 1 207 ? -9.997 3.455 -3.368 1.00 96.50 207 ILE A N 1
ATOM 1593 C CA . ILE A 1 207 ? -11.321 3.026 -3.841 1.00 96.50 207 ILE A CA 1
ATOM 1594 C C . ILE A 1 207 ? -11.334 1.527 -4.167 1.00 96.50 207 ILE A C 1
ATOM 1596 O O . ILE A 1 207 ? -12.299 0.830 -3.850 1.00 96.50 207 ILE A O 1
ATOM 1600 N N . ASN A 1 208 ? -10.263 0.999 -4.762 1.00 97.81 208 ASN A N 1
ATOM 1601 C CA . ASN A 1 208 ? -10.148 -0.426 -5.061 1.00 97.81 208 ASN A CA 1
ATOM 1602 C C . ASN A 1 208 ? -10.119 -1.271 -3.784 1.00 97.81 208 ASN A C 1
ATOM 1604 O O . ASN A 1 208 ? -10.699 -2.353 -3.781 1.00 97.81 208 ASN A O 1
ATOM 1608 N N . ALA A 1 209 ? -9.555 -0.771 -2.681 1.00 96.94 209 ALA A N 1
ATOM 1609 C CA . ALA A 1 209 ? -9.624 -1.419 -1.374 1.00 96.94 209 ALA A CA 1
ATOM 1610 C C . ALA A 1 209 ? -11.073 -1.645 -0.936 1.00 96.94 209 ALA A C 1
ATOM 1612 O O . ALA A 1 209 ? -11.414 -2.738 -0.492 1.00 96.94 209 ALA A O 1
ATOM 1613 N N . LEU A 1 210 ? -11.938 -0.640 -1.119 1.00 96.62 210 LEU A N 1
ATOM 1614 C CA . LEU A 1 210 ? -13.370 -0.725 -0.818 1.00 96.62 210 LEU A CA 1
ATOM 1615 C C . LEU A 1 210 ? -14.111 -1.674 -1.762 1.00 96.62 210 LEU A C 1
ATOM 1617 O O . LEU A 1 210 ? -15.007 -2.395 -1.323 1.00 96.62 210 LEU A O 1
ATOM 1621 N N . ILE A 1 211 ? -13.762 -1.678 -3.054 1.00 97.62 211 ILE A N 1
ATOM 1622 C CA . ILE A 1 211 ? -14.330 -2.618 -4.029 1.00 97.62 211 ILE A CA 1
ATOM 1623 C C . ILE A 1 211 ? -13.985 -4.047 -3.613 1.00 97.62 211 ILE A C 1
ATOM 1625 O O . ILE A 1 211 ? -14.876 -4.872 -3.419 1.00 97.62 211 ILE A O 1
ATOM 1629 N N . VAL A 1 212 ? -12.695 -4.333 -3.467 1.00 98.00 212 VAL A N 1
ATOM 1630 C CA . VAL A 1 212 ? -12.177 -5.685 -3.277 1.00 98.00 212 VAL A CA 1
ATOM 1631 C C . VAL A 1 212 ? -12.568 -6.243 -1.917 1.00 98.00 212 VAL A C 1
ATOM 1633 O O . VAL A 1 212 ? -13.030 -7.380 -1.856 1.00 98.00 212 VAL A O 1
ATOM 1636 N N . SER A 1 213 ? -12.461 -5.460 -0.839 1.00 96.75 213 SER A N 1
ATOM 1637 C CA . SER A 1 213 ? -12.853 -5.922 0.496 1.00 96.75 213 SER A CA 1
ATOM 1638 C C . SER A 1 213 ? -14.351 -6.230 0.566 1.00 96.75 213 SER A C 1
ATOM 1640 O O . SER A 1 213 ? -14.737 -7.281 1.076 1.00 96.75 213 SER A O 1
ATOM 1642 N N . HIS A 1 214 ? -15.199 -5.396 -0.047 1.00 96.12 214 HIS A N 1
ATOM 1643 C CA . HIS A 1 214 ? -16.641 -5.643 -0.125 1.00 96.12 214 HIS A CA 1
ATOM 1644 C C . HIS A 1 214 ? -16.993 -6.838 -1.022 1.00 96.12 214 HIS A C 1
ATOM 1646 O O . HIS A 1 214 ? -17.960 -7.549 -0.755 1.00 96.12 214 HIS A O 1
ATOM 1652 N N . MET A 1 215 ? -16.227 -7.089 -2.085 1.00 96.88 215 MET A N 1
ATOM 1653 C CA . MET A 1 215 ? -16.433 -8.266 -2.933 1.00 96.88 215 MET A CA 1
ATOM 1654 C C . MET A 1 215 ? -16.003 -9.554 -2.230 1.00 96.88 215 MET A C 1
ATOM 1656 O O . MET A 1 215 ? -16.756 -10.527 -2.236 1.00 96.88 215 MET A O 1
ATOM 1660 N N . LEU A 1 216 ? -14.831 -9.565 -1.593 1.00 97.62 216 LEU A N 1
ATOM 1661 C CA . LEU A 1 216 ? -14.282 -10.748 -0.930 1.00 97.62 216 LEU A CA 1
ATOM 1662 C C . LEU A 1 216 ? -14.993 -11.072 0.386 1.00 97.62 216 LEU A C 1
ATOM 1664 O O . LEU A 1 216 ? -15.175 -12.248 0.711 1.00 97.62 216 LEU A O 1
ATOM 1668 N N . TYR A 1 217 ? -15.410 -10.053 1.134 1.00 97.06 217 TYR A N 1
ATOM 1669 C CA . TYR A 1 217 ? -16.030 -10.209 2.445 1.00 97.06 217 TYR A CA 1
ATOM 1670 C C . TYR A 1 217 ? -17.153 -9.176 2.654 1.00 97.06 217 TYR A C 1
ATOM 1672 O O . TYR A 1 217 ? -16.992 -8.215 3.406 1.00 97.06 217 TYR A O 1
ATOM 1680 N N . PRO A 1 218 ? -18.306 -9.344 1.980 1.00 94.38 218 PRO A N 1
ATOM 1681 C CA . PRO A 1 218 ? -19.427 -8.426 2.135 1.00 94.38 218 PRO A CA 1
ATOM 1682 C C . PRO A 1 218 ? -19.980 -8.496 3.562 1.00 94.38 218 PRO A C 1
ATOM 1684 O O . PRO A 1 218 ? -20.319 -9.572 4.056 1.00 94.38 218 PRO A O 1
ATOM 1687 N N . VAL A 1 219 ? -20.091 -7.334 4.207 1.00 90.62 219 VAL A N 1
ATOM 1688 C CA . VAL A 1 219 ? -20.677 -7.167 5.543 1.00 90.62 219 VAL A CA 1
ATOM 1689 C C . VAL A 1 219 ? -21.798 -6.140 5.458 1.00 90.62 219 VAL A C 1
ATOM 1691 O O . VAL A 1 219 ? -21.618 -5.060 4.891 1.00 90.62 219 VAL A O 1
ATOM 1694 N N . GLU A 1 220 ? -22.961 -6.469 6.018 1.00 86.81 220 GLU A N 1
ATOM 1695 C CA . GLU A 1 220 ? -24.012 -5.479 6.246 1.00 86.81 220 GLU A CA 1
ATOM 1696 C C . GLU A 1 220 ? -23.736 -4.725 7.545 1.00 86.81 220 GLU A C 1
ATOM 1698 O O . GLU A 1 220 ? -23.513 -5.331 8.591 1.00 86.81 220 GLU A O 1
ATOM 1703 N N . VAL A 1 221 ? -23.738 -3.396 7.456 1.00 86.44 221 VAL A N 1
ATOM 1704 C CA . VAL A 1 221 ? -23.560 -2.489 8.591 1.00 86.44 221 VAL A CA 1
ATOM 1705 C C . VAL A 1 221 ? -24.871 -1.739 8.765 1.00 86.44 221 VAL A C 1
ATOM 1707 O O . VAL A 1 221 ? -25.323 -1.064 7.835 1.00 86.44 221 VAL A O 1
ATOM 1710 N N . THR A 1 222 ? -25.509 -1.895 9.923 1.00 86.62 222 THR A N 1
ATOM 1711 C CA . THR A 1 222 ? -26.759 -1.184 10.219 1.00 86.62 222 THR A CA 1
ATOM 1712 C C . THR A 1 222 ? -26.474 0.293 10.530 1.00 86.62 222 THR A C 1
ATOM 1714 O O . THR A 1 222 ? -25.338 0.639 10.867 1.00 86.62 222 THR A O 1
ATOM 1717 N N . PRO A 1 223 ? -27.465 1.198 10.434 1.00 81.88 223 PRO A N 1
ATOM 1718 C CA . PRO A 1 223 ? -27.267 2.613 10.757 1.00 81.88 223 PRO A CA 1
ATOM 1719 C C . PRO A 1 223 ? -26.724 2.863 12.172 1.00 81.88 223 PRO A C 1
ATOM 1721 O O . PRO A 1 223 ? -25.992 3.828 12.379 1.00 81.88 223 PRO A O 1
ATOM 1724 N N . GLU A 1 224 ? -27.056 1.993 13.127 1.00 79.50 224 GLU A N 1
ATOM 1725 C CA . GLU A 1 224 ? -26.588 2.059 14.516 1.00 79.50 224 GLU A CA 1
ATOM 1726 C C . GLU A 1 224 ? -25.114 1.651 14.649 1.00 79.50 224 GLU A C 1
ATOM 1728 O O . GLU A 1 224 ? -24.412 2.131 15.535 1.00 79.50 224 GLU A O 1
ATOM 1733 N N . GLU A 1 225 ? -24.634 0.782 13.758 1.00 80.62 225 GLU A N 1
ATOM 1734 C CA . GLU A 1 225 ? -23.238 0.343 13.702 1.00 80.62 225 GLU A CA 1
ATOM 1735 C C . GLU A 1 225 ? -22.369 1.266 12.843 1.00 80.62 225 GLU A C 1
ATOM 1737 O O . GLU A 1 225 ? -21.142 1.272 12.978 1.00 80.62 225 GLU A O 1
ATOM 1742 N N . ASP A 1 226 ? -22.975 2.060 11.959 1.00 81.31 226 ASP A N 1
ATOM 1743 C CA . ASP A 1 226 ? -22.289 2.987 11.057 1.00 81.31 226 ASP A CA 1
ATOM 1744 C C . ASP A 1 226 ? -21.913 4.317 11.742 1.00 81.31 226 ASP A C 1
ATOM 1746 O O . ASP A 1 226 ? -22.239 5.426 11.293 1.00 81.31 226 ASP A O 1
ATOM 1750 N N . VAL A 1 227 ? -21.222 4.178 12.872 1.00 77.69 227 VAL A N 1
ATOM 1751 C CA . VAL A 1 227 ? -20.720 5.258 13.721 1.00 77.69 227 VAL A CA 1
ATOM 1752 C C . VAL A 1 227 ? -19.193 5.212 13.740 1.00 77.69 227 VAL A C 1
ATOM 1754 O O . VAL A 1 227 ? -18.591 4.137 13.759 1.00 77.69 227 VAL A O 1
ATOM 1757 N N . ILE A 1 228 ? -18.573 6.393 13.715 1.00 76.31 228 ILE A N 1
ATOM 1758 C CA . ILE A 1 228 ? -17.130 6.573 13.894 1.00 76.31 228 ILE A CA 1
ATOM 1759 C C . ILE A 1 228 ? -16.920 7.025 15.338 1.00 76.31 228 ILE A C 1
ATOM 1761 O O . ILE A 1 228 ? -17.262 8.158 15.670 1.00 76.31 228 ILE A O 1
ATOM 1765 N N . TYR A 1 229 ? -16.395 6.138 16.177 1.00 68.50 229 TYR A N 1
ATOM 1766 C CA . TYR A 1 229 ? -15.959 6.436 17.534 1.00 68.50 229 TYR A CA 1
ATOM 1767 C C . TYR A 1 229 ? -14.667 7.256 17.465 1.00 68.50 229 TYR A C 1
ATOM 1769 O O . TYR A 1 229 ? -13.674 6.823 16.881 1.00 68.50 229 TYR A O 1
ATOM 1777 N N . GLY A 1 230 ? -14.678 8.453 18.042 1.00 56.84 230 GLY A N 1
ATOM 1778 C CA . GLY A 1 230 ? -13.483 9.274 18.212 1.00 56.84 230 GLY A CA 1
ATOM 1779 C C . GLY A 1 230 ? -12.788 9.023 19.552 1.00 56.84 230 GLY A C 1
ATOM 1780 O O . GLY A 1 230 ? -13.344 8.404 20.457 1.00 56.84 230 GLY A O 1
ATOM 1781 N N . LEU A 1 231 ? -11.596 9.604 19.723 1.00 44.84 231 LEU A N 1
ATOM 1782 C CA . LEU A 1 231 ? -10.893 9.663 21.016 1.00 44.84 231 LEU A CA 1
ATOM 1783 C C . LEU A 1 231 ? -11.761 10.265 22.139 1.00 44.84 231 LEU A C 1
ATOM 1785 O O . LEU A 1 231 ? -11.639 9.860 23.289 1.00 44.84 231 LEU A O 1
ATOM 1789 N N . ALA A 1 232 ? -12.675 11.184 21.810 1.00 39.09 232 ALA A N 1
ATOM 1790 C CA . ALA A 1 232 ? -13.614 11.775 22.768 1.00 39.09 232 ALA A CA 1
ATOM 1791 C C . ALA A 1 232 ? -14.712 10.803 23.250 1.00 39.09 232 ALA A C 1
ATOM 1793 O O . ALA A 1 232 ? -15.301 11.033 24.298 1.00 39.09 232 ALA A O 1
ATOM 1794 N N . ASP A 1 233 ? -14.965 9.706 22.526 1.00 45.09 233 ASP A N 1
ATOM 1795 C CA . ASP A 1 233 ? -15.999 8.714 22.865 1.00 45.09 233 ASP A CA 1
ATOM 1796 C C . ASP A 1 233 ? -15.455 7.577 23.749 1.00 45.09 233 ASP A C 1
ATOM 1798 O O . ASP A 1 233 ? -16.149 6.591 24.032 1.00 45.09 233 ASP A O 1
ATOM 1802 N N . SER A 1 234 ? -14.187 7.671 24.153 1.00 43.09 234 SER A N 1
ATOM 1803 C CA . SER A 1 234 ? -13.487 6.670 24.949 1.00 43.09 234 SER A CA 1
ATOM 1804 C C . SER A 1 234 ? -13.495 7.034 26.432 1.00 43.09 234 SER A C 1
ATOM 1806 O O . SER A 1 234 ? -12.511 7.504 26.982 1.00 43.09 234 SER A O 1
ATOM 1808 N N . GLU A 1 235 ? -14.579 6.728 27.148 1.00 43.09 235 GLU A N 1
ATOM 1809 C CA . GLU A 1 235 ? -14.478 6.697 28.618 1.00 43.09 235 GLU A CA 1
ATOM 1810 C C . GLU A 1 235 ? -13.338 5.754 29.061 1.00 43.09 235 GLU A C 1
ATOM 1812 O O . GLU A 1 235 ? -12.650 6.031 30.031 1.00 43.09 235 GLU A O 1
ATOM 1817 N N . ALA A 1 236 ? -13.055 4.694 28.292 1.00 43.34 236 ALA A N 1
ATOM 1818 C CA . ALA A 1 236 ? -12.010 3.717 28.589 1.00 43.34 236 ALA A CA 1
ATOM 1819 C C . ALA A 1 236 ? -10.558 4.239 28.460 1.00 43.34 236 ALA A C 1
ATOM 1821 O O . ALA A 1 236 ? -9.781 3.986 29.378 1.00 43.34 236 ALA A O 1
ATOM 1822 N N . ASP A 1 237 ? -10.184 4.995 27.412 1.00 50.53 237 ASP A N 1
ATOM 1823 C CA . ASP A 1 237 ? -8.807 5.537 27.293 1.00 50.53 237 ASP A CA 1
ATOM 1824 C C . ASP A 1 237 ? -8.593 6.743 28.227 1.00 50.53 237 ASP A C 1
ATOM 1826 O O . ASP A 1 237 ? -7.468 7.052 28.616 1.00 50.53 237 ASP A O 1
ATOM 1830 N N . VAL A 1 238 ? -9.666 7.426 28.650 1.00 52.75 238 VAL A N 1
ATOM 1831 C CA . VAL A 1 238 ? -9.568 8.549 29.597 1.00 52.75 238 VAL A CA 1
ATOM 1832 C C . VAL A 1 238 ? -9.090 8.083 30.974 1.00 52.75 238 VAL A C 1
ATOM 1834 O O . VAL A 1 238 ? -8.460 8.875 31.683 1.00 52.75 238 VAL A O 1
ATOM 1837 N N . PHE A 1 239 ? -9.347 6.827 31.347 1.00 57.66 239 PHE A N 1
ATOM 1838 C CA . PHE A 1 239 ? -8.944 6.253 32.633 1.00 57.66 239 PHE A CA 1
ATOM 1839 C C . PHE A 1 239 ? -7.830 5.200 32.533 1.00 57.66 239 PHE A C 1
ATOM 1841 O O . PHE A 1 239 ? -7.389 4.695 33.566 1.00 57.66 239 PHE A O 1
ATOM 1848 N N . GLU A 1 240 ? -7.357 4.874 31.327 1.00 56.59 240 GLU A N 1
ATOM 1849 C CA . GLU A 1 240 ? -6.292 3.889 31.116 1.00 56.59 240 GLU A CA 1
ATOM 1850 C C . GLU A 1 240 ? -4.974 4.391 31.748 1.00 56.59 240 GLU A C 1
ATOM 1852 O O . GLU A 1 240 ? -4.527 5.510 31.498 1.00 56.59 240 GLU A O 1
ATOM 1857 N N . GLY A 1 241 ? -4.376 3.585 32.634 1.00 61.38 241 GLY A N 1
ATOM 1858 C CA . GLY A 1 241 ? -3.139 3.927 33.354 1.00 61.38 241 GLY A CA 1
ATOM 1859 C C . GLY A 1 241 ? -3.294 4.866 34.560 1.00 61.38 241 GLY A C 1
ATOM 1860 O O . GLY A 1 241 ? -2.289 5.178 35.197 1.00 61.38 241 GLY A O 1
ATOM 1861 N N . LEU A 1 242 ? -4.514 5.300 34.903 1.00 68.00 242 LEU A N 1
ATOM 1862 C CA . LEU A 1 242 ? -4.771 6.094 36.109 1.00 68.00 242 LEU A CA 1
ATOM 1863 C C . LEU A 1 242 ? -4.893 5.207 37.349 1.00 68.00 242 LEU A C 1
ATOM 1865 O O . LEU A 1 242 ? -5.494 4.133 37.305 1.00 68.00 242 LEU A O 1
ATOM 1869 N N . SER A 1 243 ? -4.388 5.695 38.479 1.00 78.69 243 SER A N 1
ATOM 1870 C CA . SER A 1 243 ? -4.705 5.114 39.787 1.00 78.69 243 SER A CA 1
ATOM 1871 C C . SER A 1 243 ? -6.193 5.283 40.127 1.00 78.69 243 SER A C 1
ATOM 1873 O O . SER A 1 243 ? -6.862 6.183 39.610 1.00 78.69 243 SER A O 1
ATOM 1875 N N . ASP A 1 244 ? -6.719 4.458 41.037 1.00 79.75 244 ASP A N 1
ATOM 1876 C CA . ASP A 1 244 ? -8.131 4.517 41.455 1.00 79.75 244 ASP A CA 1
ATOM 1877 C C . ASP A 1 244 ? -8.543 5.915 41.963 1.00 79.75 244 ASP A C 1
ATOM 1879 O O . ASP A 1 244 ? -9.649 6.388 41.688 1.00 79.75 244 ASP A O 1
ATOM 1883 N N . GLU A 1 245 ? -7.637 6.632 42.638 1.00 79.50 245 GLU A N 1
ATOM 1884 C CA . GLU A 1 245 ? -7.871 8.015 43.075 1.00 79.50 245 GLU A CA 1
ATOM 1885 C C . GLU A 1 245 ? -7.952 9.013 41.911 1.00 79.50 245 GLU A C 1
ATOM 1887 O O . GLU A 1 245 ? -8.795 9.916 41.911 1.00 79.50 245 GLU A O 1
ATOM 1892 N N . GLU A 1 246 ? -7.062 8.901 40.926 1.00 79.88 246 GLU A N 1
ATOM 1893 C CA . GLU A 1 246 ? -7.052 9.781 39.755 1.00 79.88 246 GLU A CA 1
ATOM 1894 C C . GLU A 1 246 ? -8.270 9.539 38.872 1.00 79.88 246 GLU A C 1
ATOM 1896 O O . GLU A 1 246 ? -8.868 10.494 38.365 1.00 79.88 246 GLU A O 1
ATOM 1901 N N . ARG A 1 247 ? -8.675 8.273 38.752 1.00 78.75 247 ARG A N 1
ATOM 1902 C CA . ARG A 1 247 ? -9.904 7.869 38.084 1.00 78.75 247 ARG A CA 1
ATOM 1903 C C . ARG A 1 247 ? -11.118 8.525 38.733 1.00 78.75 247 ARG A C 1
ATOM 1905 O O . ARG A 1 247 ? -11.833 9.255 38.050 1.00 78.75 247 ARG A O 1
ATOM 1912 N N . ALA A 1 248 ? -11.282 8.390 40.050 1.00 80.25 248 ALA A N 1
ATOM 1913 C CA . ALA A 1 248 ? -12.393 8.999 40.783 1.00 80.25 248 ALA A CA 1
ATOM 1914 C C . ALA A 1 248 ? -12.422 10.537 40.653 1.00 80.25 248 ALA A C 1
ATOM 1916 O O . ALA A 1 248 ? -13.480 11.138 40.450 1.00 80.25 248 ALA A O 1
ATOM 1917 N N . LYS A 1 249 ? -11.257 11.201 40.710 1.00 82.38 249 LYS A N 1
ATOM 1918 C CA . LYS A 1 249 ? -11.156 12.660 40.502 1.00 82.38 249 LYS A CA 1
ATOM 1919 C C . LYS A 1 249 ? -11.602 13.075 39.103 1.00 82.38 249 LYS A C 1
ATOM 1921 O O . LYS A 1 249 ? -12.249 14.112 38.940 1.00 82.38 249 LYS A O 1
ATOM 1926 N N . LYS A 1 250 ? -11.238 12.291 38.093 1.00 78.19 250 LYS A N 1
ATOM 1927 C CA . LYS A 1 250 ? -11.512 12.592 36.690 1.00 78.19 250 LYS A CA 1
ATOM 1928 C C . LYS A 1 250 ? -12.969 12.274 36.328 1.00 78.19 250 LYS A C 1
ATOM 1930 O O . LYS A 1 250 ? -13.601 13.097 35.673 1.00 78.19 250 LYS A O 1
ATOM 1935 N N . GLU A 1 251 ? -13.548 11.206 36.879 1.00 80.75 251 GLU A N 1
ATOM 1936 C CA . GLU A 1 251 ? -14.993 10.916 36.830 1.00 80.75 251 GLU A CA 1
ATOM 1937 C C . GLU A 1 251 ? -15.812 12.058 37.455 1.00 80.75 251 GLU A C 1
ATOM 1939 O O . GLU A 1 251 ? -16.746 12.575 36.839 1.00 80.75 251 GLU A O 1
ATOM 1944 N N . ALA A 1 252 ? -15.410 12.545 38.635 1.00 81.81 252 ALA A N 1
ATOM 1945 C CA . ALA A 1 252 ? -16.060 13.682 39.283 1.00 81.81 252 ALA A CA 1
ATOM 1946 C C . ALA A 1 252 ? -15.938 14.984 38.466 1.00 81.81 252 ALA A C 1
ATOM 1948 O O . ALA A 1 252 ? -16.877 15.784 38.419 1.00 81.81 252 ALA A O 1
ATOM 1949 N N . ALA A 1 253 ? -14.802 15.208 37.799 1.00 82.12 253 ALA A N 1
ATOM 1950 C CA . ALA A 1 253 ? -14.603 16.362 36.925 1.00 82.12 253 ALA A CA 1
ATOM 1951 C C . ALA A 1 253 ? -15.510 16.313 35.682 1.00 82.12 253 ALA A C 1
ATOM 1953 O O . ALA A 1 253 ? -16.102 17.335 35.329 1.00 82.12 253 ALA A O 1
ATOM 1954 N N . ILE A 1 254 ? -15.662 15.138 35.062 1.00 81.69 254 ILE A N 1
ATOM 1955 C CA . ILE A 1 254 ? -16.558 14.909 33.917 1.00 81.69 254 ILE A CA 1
ATOM 1956 C C . ILE A 1 254 ? -18.017 15.101 34.330 1.00 81.69 254 ILE A C 1
ATOM 1958 O O . ILE A 1 254 ? -18.741 15.861 33.689 1.00 81.69 254 ILE A O 1
ATOM 1962 N N . ALA A 1 255 ? -18.437 14.516 35.455 1.00 82.06 255 ALA A N 1
ATOM 1963 C CA . ALA A 1 255 ? -19.782 14.715 35.991 1.00 82.06 255 ALA A CA 1
ATOM 1964 C C . ALA A 1 255 ? -20.073 16.201 36.263 1.00 82.06 255 ALA A C 1
ATOM 1966 O O . ALA A 1 255 ? -21.138 16.712 35.912 1.00 82.06 255 ALA A O 1
ATOM 1967 N N . LYS A 1 256 ? -19.098 16.929 36.827 1.00 84.94 256 LYS A N 1
ATOM 1968 C CA . LYS A 1 256 ? -19.217 18.369 37.080 1.00 84.94 256 LYS A CA 1
ATOM 1969 C C . LYS A 1 256 ? -19.322 19.178 35.789 1.00 84.94 256 LYS A C 1
ATOM 1971 O O . LYS A 1 256 ? -20.086 20.136 35.765 1.00 84.94 256 LYS A O 1
ATOM 1976 N N . TYR A 1 257 ? -18.577 18.818 34.744 1.00 82.81 257 TYR A N 1
ATOM 1977 C CA . TYR A 1 257 ? -18.644 19.457 33.427 1.00 82.81 257 TYR A CA 1
ATOM 1978 C C . TYR A 1 257 ? -19.998 19.220 32.742 1.00 82.81 257 TYR A C 1
ATOM 1980 O O . TYR A 1 257 ? -20.641 20.173 32.299 1.00 82.81 257 TYR A O 1
ATOM 1988 N N . ASN A 1 258 ? -20.484 17.977 32.747 1.00 82.25 258 ASN A N 1
ATOM 1989 C CA . ASN A 1 258 ? -21.777 17.601 32.167 1.00 82.25 258 ASN A CA 1
ATOM 1990 C C . ASN A 1 258 ? -22.963 18.257 32.889 1.00 82.25 258 ASN A C 1
ATOM 1992 O O . ASN A 1 258 ? -23.974 18.560 32.261 1.00 82.25 258 ASN A O 1
ATOM 1996 N N . ALA A 1 259 ? -22.827 18.538 34.188 1.00 85.44 259 ALA A N 1
ATOM 1997 C CA . ALA A 1 259 ? -23.819 19.278 34.966 1.00 85.44 259 ALA A CA 1
ATOM 1998 C C . ALA A 1 259 ? -23.806 20.803 34.715 1.00 85.44 259 ALA A C 1
ATOM 2000 O O . ALA A 1 259 ? -24.696 21.511 35.195 1.00 85.44 259 ALA A O 1
ATOM 2001 N N . MET A 1 260 ? -22.809 21.348 34.003 1.00 85.31 260 MET A N 1
ATOM 2002 C CA . MET A 1 260 ? -22.777 22.776 33.677 1.00 85.31 260 MET A CA 1
ATOM 2003 C C . MET A 1 260 ? -23.804 23.115 32.588 1.00 85.31 260 MET A C 1
ATOM 2005 O O . MET A 1 260 ? -23.978 22.351 31.643 1.00 85.31 260 MET A O 1
ATOM 2009 N N . PRO A 1 261 ? -24.434 24.302 32.640 1.00 86.06 261 PRO A N 1
ATOM 2010 C CA . PRO A 1 261 ? -25.224 24.797 31.520 1.00 86.06 261 PRO A CA 1
ATOM 2011 C C . PRO A 1 261 ? -24.394 24.861 30.229 1.00 86.06 261 PRO A C 1
ATOM 2013 O O . PRO A 1 261 ? -23.231 25.272 30.266 1.00 86.06 261 PRO A O 1
ATOM 2016 N N . TRP A 1 262 ? -25.011 24.538 29.088 1.00 81.69 262 TRP A N 1
ATOM 2017 C CA . TRP A 1 262 ? -24.349 24.437 27.775 1.00 81.69 262 TRP A CA 1
ATOM 2018 C C . TRP A 1 262 ? -23.489 25.663 27.408 1.00 81.69 262 TRP A C 1
ATOM 2020 O O . TRP A 1 262 ? -22.411 25.534 26.834 1.00 81.69 262 TRP A O 1
ATOM 2030 N N . TYR A 1 263 ? -23.908 26.870 27.801 1.00 77.50 263 TYR A N 1
ATOM 2031 C CA . TYR A 1 263 ? -23.161 28.102 27.529 1.00 77.50 263 TYR A CA 1
ATOM 2032 C C . TYR A 1 263 ? -21.878 28.233 28.364 1.00 77.50 263 TYR A C 1
ATOM 2034 O O . TYR A 1 263 ? -20.932 28.881 27.931 1.00 77.50 263 TYR A O 1
ATOM 2042 N N . LYS A 1 264 ? -21.808 27.615 29.552 1.00 78.31 264 LYS A N 1
ATOM 2043 C CA . LYS A 1 264 ? -20.579 27.552 30.362 1.00 78.31 264 LYS A CA 1
ATOM 2044 C C . LYS A 1 264 ? -19.631 26.465 29.865 1.00 78.31 264 LYS A C 1
ATOM 2046 O O . LYS A 1 264 ? -18.419 26.664 29.945 1.00 78.31 264 LYS A O 1
ATOM 2051 N N . GLN A 1 265 ? -20.165 25.375 29.312 1.00 78.12 265 GLN A N 1
ATOM 2052 C CA . GLN A 1 265 ? -19.376 24.302 28.696 1.00 78.12 265 GLN A CA 1
ATOM 2053 C C . GLN A 1 265 ? -18.533 24.800 27.513 1.00 78.12 265 GLN A C 1
ATOM 2055 O O . GLN A 1 265 ? -17.441 24.289 27.303 1.00 78.12 265 GLN A O 1
ATOM 2060 N N . LEU A 1 266 ? -18.968 25.853 26.809 1.00 68.62 266 LEU A N 1
ATOM 2061 C CA . LEU A 1 266 ? -18.194 26.497 25.735 1.00 68.62 266 LEU A CA 1
ATOM 2062 C C . LEU A 1 266 ? -16.882 27.143 26.212 1.00 68.62 266 LEU A C 1
ATOM 2064 O O . LEU A 1 266 ? -15.931 27.238 25.441 1.00 68.62 266 LEU A O 1
ATOM 2068 N N . TYR A 1 267 ? -16.827 27.591 27.469 1.00 74.94 267 TYR A N 1
ATOM 2069 C CA . TYR A 1 267 ? -15.653 28.260 28.047 1.00 74.94 267 TYR A CA 1
ATOM 2070 C C . TYR A 1 267 ? -14.811 27.339 28.935 1.00 74.94 267 TYR A C 1
ATOM 2072 O O . TYR A 1 267 ? -13.724 27.722 29.363 1.00 74.94 267 TYR A O 1
ATOM 2080 N N . HIS A 1 268 ? -15.310 26.138 29.233 1.00 75.75 268 HIS A N 1
ATOM 2081 C CA . HIS A 1 268 ? -14.613 25.152 30.049 1.00 75.75 268 HIS A CA 1
ATOM 2082 C C . HIS A 1 268 ? -14.124 24.026 29.146 1.00 75.75 268 HIS A C 1
ATOM 2084 O O . HIS A 1 268 ? -14.853 23.527 28.295 1.00 75.75 268 HIS A O 1
ATOM 2090 N N . LYS A 1 269 ? -12.867 23.621 29.318 1.00 69.56 269 LYS A N 1
ATOM 2091 C CA . LYS A 1 269 ? -12.324 22.497 28.560 1.00 69.56 269 LYS A CA 1
ATOM 2092 C C . LYS A 1 269 ? -12.945 21.206 29.083 1.00 69.56 269 LYS A C 1
ATOM 2094 O O . LYS A 1 269 ? -12.847 20.951 30.282 1.00 69.56 269 LYS A O 1
ATOM 2099 N N . ASP A 1 270 ? -13.543 20.428 28.188 1.00 74.75 270 ASP A N 1
ATOM 2100 C CA . ASP A 1 270 ? -14.110 19.124 28.516 1.00 74.75 270 ASP A CA 1
ATOM 2101 C C . ASP A 1 270 ? -13.017 18.212 29.114 1.00 74.75 270 ASP A C 1
ATOM 2103 O O . ASP A 1 270 ? -12.029 17.916 28.431 1.00 74.75 270 ASP A O 1
ATOM 2107 N N . PRO A 1 271 ? -13.136 17.807 30.393 1.00 70.69 271 PRO A N 1
ATOM 2108 C CA . PRO A 1 271 ? -12.167 16.931 31.041 1.00 70.69 271 PRO A CA 1
ATOM 2109 C C . PRO A 1 271 ? -12.190 15.490 30.504 1.00 70.69 271 PRO A C 1
ATOM 2111 O O . PRO A 1 271 ? -11.240 14.753 30.775 1.00 70.69 271 PRO A O 1
ATOM 2114 N N . ALA A 1 272 ? -13.213 15.099 29.732 1.00 66.56 272 ALA A N 1
ATOM 2115 C CA . ALA A 1 272 ? -13.249 13.832 29.002 1.00 66.56 272 ALA A CA 1
ATOM 2116 C C . ALA A 1 272 ? -12.355 13.852 27.751 1.00 66.56 272 ALA A C 1
ATOM 2118 O O . ALA A 1 272 ? -11.973 12.801 27.249 1.00 66.56 272 ALA A O 1
ATOM 2119 N N . VAL A 1 273 ? -11.960 15.031 27.255 1.00 64.88 273 VAL A N 1
ATOM 2120 C CA . VAL A 1 273 ? -11.061 15.134 26.102 1.00 64.88 273 VAL A CA 1
ATOM 2121 C C . VAL A 1 273 ? -9.606 15.144 26.586 1.00 64.88 273 VAL A C 1
ATOM 2123 O O . VAL A 1 273 ? -9.208 16.075 27.303 1.00 64.88 273 VAL A O 1
ATOM 2126 N N . PRO A 1 274 ? -8.770 14.161 26.193 1.00 64.94 274 PRO A N 1
ATOM 2127 C CA . PRO A 1 274 ? -7.371 14.134 26.597 1.00 64.94 274 PRO A CA 1
ATOM 2128 C C . PRO A 1 274 ? -6.659 15.438 26.214 1.00 64.94 274 PRO A C 1
ATOM 2130 O O . PRO A 1 274 ? -6.872 16.021 25.143 1.00 64.94 274 PRO A O 1
ATOM 2133 N N . LYS A 1 275 ? -5.812 15.949 27.117 1.00 68.00 275 LYS A N 1
ATOM 2134 C CA . LYS A 1 275 ? -4.994 17.126 26.809 1.00 68.00 275 LYS A CA 1
ATOM 2135 C C . LYS A 1 275 ? -4.053 16.757 25.666 1.00 68.00 275 LYS A C 1
ATOM 2137 O O . LYS A 1 275 ? -3.289 15.810 25.802 1.00 68.00 275 LYS A O 1
ATOM 2142 N N . LYS A 1 276 ? -4.086 17.547 24.585 1.00 71.12 276 LYS A N 1
ATOM 2143 C CA . LYS A 1 276 ? -3.043 17.504 23.559 1.00 71.12 276 LYS A CA 1
ATOM 2144 C C . LYS A 1 276 ? -1.686 17.613 24.240 1.00 71.12 276 LYS A C 1
ATOM 2146 O O . LYS A 1 276 ? -1.482 18.504 25.071 1.00 71.12 276 LYS A O 1
ATOM 2151 N N . GLU A 1 277 ? -0.813 16.692 23.886 1.00 80.00 277 GLU A N 1
ATOM 2152 C CA . GLU A 1 277 ? 0.575 16.700 24.299 1.00 80.00 277 GLU A CA 1
ATOM 2153 C C . GLU A 1 277 ? 1.256 18.020 23.877 1.00 80.00 277 GLU A C 1
ATOM 2155 O O . GLU A 1 277 ? 0.861 18.609 22.868 1.00 80.00 277 GLU A O 1
ATOM 2160 N N . PRO A 1 278 ? 2.247 18.539 24.627 1.00 90.75 278 PRO A N 1
ATOM 2161 C CA . PRO A 1 278 ? 3.032 19.684 24.181 1.00 90.75 278 PRO A CA 1
ATOM 2162 C C . PRO A 1 278 ? 3.678 19.435 22.812 1.00 90.75 278 PRO A C 1
ATOM 2164 O O . PRO A 1 278 ? 4.265 18.383 22.581 1.00 90.75 278 PRO A O 1
ATOM 2167 N N . PHE A 1 279 ? 3.642 20.442 21.937 1.00 90.00 279 PHE A N 1
ATOM 2168 C CA . PHE A 1 279 ? 4.071 20.322 20.537 1.00 90.00 279 PHE A CA 1
ATOM 2169 C C . PHE A 1 279 ? 5.453 19.676 20.347 1.00 90.00 279 PHE A C 1
ATOM 2171 O O . PHE A 1 279 ? 5.594 18.780 19.526 1.00 90.00 279 PHE A O 1
ATOM 2178 N N . PHE A 1 280 ? 6.469 20.102 21.104 1.00 91.00 280 PHE A N 1
ATOM 2179 C CA . PHE A 1 280 ? 7.825 19.555 20.965 1.00 91.00 280 PHE A CA 1
ATOM 2180 C C . PHE A 1 280 ? 7.969 18.125 21.494 1.00 91.00 280 PHE A C 1
ATOM 2182 O O . PHE A 1 280 ? 8.832 17.400 21.013 1.00 91.00 280 PHE A O 1
ATOM 2189 N N . SER A 1 281 ? 7.132 17.727 22.454 1.00 89.94 281 SER A N 1
ATOM 2190 C CA . SER A 1 281 ? 7.086 16.347 22.949 1.00 89.94 281 SER A CA 1
ATOM 2191 C C . SER A 1 281 ? 6.485 15.442 21.871 1.00 89.94 281 SER A C 1
ATOM 2193 O O . SER A 1 281 ? 7.157 14.529 21.404 1.00 89.94 281 SER A O 1
ATOM 2195 N N . PHE A 1 282 ? 5.328 15.838 21.325 1.00 88.75 282 PHE A N 1
ATOM 2196 C CA . PHE A 1 282 ? 4.691 15.159 20.192 1.00 88.75 282 PHE A CA 1
ATOM 2197 C C . PHE A 1 282 ? 5.618 15.060 18.967 1.00 88.75 282 PHE A C 1
ATOM 2199 O O . PHE A 1 282 ? 5.729 14.013 18.332 1.00 88.75 282 PHE A O 1
ATOM 2206 N N . LEU A 1 283 ? 6.317 16.150 18.632 1.00 92.00 283 LEU A N 1
ATOM 2207 C CA . LEU A 1 283 ? 7.273 16.170 17.526 1.00 92.00 283 LEU A CA 1
ATOM 2208 C C . LEU A 1 283 ? 8.468 15.238 17.784 1.00 92.00 283 LEU A C 1
ATOM 2210 O O . LEU A 1 283 ? 8.934 14.577 16.859 1.00 92.00 283 LEU A O 1
ATOM 2214 N N . GLY A 1 284 ? 8.961 15.177 19.023 1.00 92.62 284 GLY A N 1
ATOM 2215 C CA . GLY A 1 284 ? 10.018 14.248 19.423 1.00 92.62 284 GLY A CA 1
ATOM 2216 C C . GLY A 1 284 ? 9.596 12.789 19.249 1.00 92.62 284 GLY A C 1
ATOM 2217 O O . GLY A 1 284 ? 10.329 12.010 18.635 1.00 92.62 284 GLY A O 1
ATOM 2218 N N . ASP A 1 285 ? 8.391 12.444 19.702 1.00 89.38 285 ASP A N 1
ATOM 2219 C CA . ASP A 1 285 ? 7.814 11.106 19.546 1.00 89.38 285 ASP A CA 1
ATOM 2220 C C . ASP A 1 285 ? 7.610 10.735 18.075 1.00 89.38 285 ASP A C 1
ATOM 2222 O O . ASP A 1 285 ? 7.939 9.619 17.667 1.00 89.38 285 ASP A O 1
ATOM 2226 N N . SER A 1 286 ? 7.159 11.688 17.256 1.00 88.62 286 SER A N 1
ATOM 2227 C CA . SER A 1 286 ? 7.029 11.522 15.807 1.00 88.62 286 SER A CA 1
ATOM 2228 C C . SER A 1 286 ? 8.373 11.216 15.129 1.00 88.62 286 SER A C 1
ATOM 2230 O O . SER A 1 286 ? 8.483 10.253 14.368 1.00 88.62 286 SER A O 1
ATOM 2232 N N . ILE A 1 287 ? 9.437 11.964 15.451 1.00 93.12 287 ILE A N 1
ATOM 2233 C CA . ILE A 1 287 ? 10.785 11.728 14.900 1.00 93.12 287 ILE A CA 1
ATOM 2234 C C . ILE A 1 287 ? 11.314 10.347 15.319 1.00 93.12 287 ILE A C 1
ATOM 2236 O O . ILE A 1 287 ? 11.884 9.623 14.498 1.00 93.12 287 ILE A O 1
ATOM 2240 N N . LEU A 1 288 ? 11.107 9.945 16.577 1.00 92.31 288 LEU A N 1
ATOM 2241 C CA . LEU A 1 288 ? 11.474 8.607 17.051 1.00 92.31 288 LEU A CA 1
ATOM 2242 C C . LEU A 1 288 ? 10.656 7.509 16.358 1.00 92.31 288 LEU A C 1
ATOM 2244 O O . LEU A 1 288 ? 11.202 6.453 16.033 1.00 92.31 288 LEU A O 1
ATOM 2248 N N . GLY A 1 289 ? 9.369 7.755 16.108 1.00 86.81 289 GLY A N 1
ATOM 2249 C CA . GLY A 1 289 ? 8.496 6.891 15.316 1.00 86.81 289 GLY A CA 1
ATOM 2250 C C . GLY A 1 289 ? 9.020 6.702 13.894 1.00 86.81 289 GLY A C 1
ATOM 2251 O O . GLY A 1 289 ? 9.193 5.567 13.450 1.00 86.81 289 GLY A O 1
ATOM 2252 N N . ALA A 1 290 ? 9.390 7.795 13.224 1.00 87.94 290 ALA A N 1
ATOM 2253 C CA . ALA A 1 290 ? 10.010 7.769 11.902 1.00 87.94 290 ALA A CA 1
ATOM 2254 C C . ALA A 1 290 ? 11.327 6.972 11.895 1.00 87.94 290 ALA A C 1
ATOM 2256 O O . ALA A 1 290 ? 11.567 6.164 10.999 1.00 87.94 290 ALA A O 1
ATOM 2257 N N . GLY A 1 291 ? 12.166 7.139 12.924 1.00 91.31 291 GLY A N 1
ATOM 2258 C CA . GLY A 1 291 ? 13.399 6.363 13.085 1.00 91.31 291 GLY A CA 1
ATOM 2259 C C . GLY A 1 291 ? 13.144 4.863 13.241 1.00 91.31 291 GLY A C 1
ATOM 2260 O O . GLY A 1 291 ? 13.802 4.050 12.589 1.00 91.31 291 GLY A O 1
ATOM 2261 N N . LYS A 1 292 ? 12.147 4.480 14.048 1.00 88.88 292 LYS A N 1
ATOM 2262 C CA . LYS A 1 292 ? 11.709 3.080 14.159 1.00 88.88 292 LYS A CA 1
ATOM 2263 C C . LYS A 1 292 ? 11.206 2.551 12.820 1.00 88.88 292 LYS A C 1
ATOM 2265 O O . LYS A 1 292 ? 11.563 1.435 12.461 1.00 88.88 292 LYS A O 1
ATOM 2270 N N . LEU A 1 293 ? 10.439 3.343 12.070 1.00 84.38 293 LEU A N 1
ATOM 2271 C CA . LEU A 1 293 ? 9.944 2.960 10.749 1.00 84.38 293 LEU A CA 1
ATOM 2272 C C . LEU A 1 293 ? 11.101 2.661 9.781 1.00 84.38 293 LEU A C 1
ATOM 2274 O O . LEU A 1 293 ? 11.115 1.601 9.160 1.00 84.38 293 LEU A O 1
ATOM 2278 N N . VAL A 1 294 ? 12.120 3.526 9.719 1.00 88.69 294 VAL A N 1
ATOM 2279 C CA . VAL A 1 294 ? 13.335 3.298 8.911 1.00 88.69 294 VAL A CA 1
ATOM 2280 C C . VAL A 1 294 ? 14.039 1.994 9.299 1.00 88.69 294 VAL A C 1
ATOM 2282 O O . VAL A 1 294 ? 14.416 1.209 8.424 1.00 88.69 294 VAL A O 1
ATOM 2285 N N . LEU A 1 295 ? 14.194 1.735 10.600 1.00 90.31 295 LEU A N 1
ATOM 2286 C CA . LEU A 1 295 ? 14.811 0.502 11.098 1.00 90.31 295 LEU A CA 1
ATOM 2287 C C . LEU A 1 295 ? 13.987 -0.740 10.745 1.00 90.31 295 LEU A C 1
ATOM 2289 O O . LEU A 1 295 ? 14.558 -1.736 10.307 1.00 90.31 295 LEU A O 1
ATOM 2293 N N . ILE A 1 296 ? 12.662 -0.676 10.892 1.00 84.19 296 ILE A N 1
ATOM 2294 C CA . ILE A 1 296 ? 11.747 -1.775 10.560 1.00 84.19 296 ILE A CA 1
ATOM 2295 C C . ILE A 1 296 ? 11.822 -2.094 9.067 1.00 84.19 296 ILE A C 1
ATOM 2297 O O . ILE A 1 296 ? 11.982 -3.258 8.706 1.00 84.19 296 ILE A O 1
ATOM 2301 N N . ILE A 1 297 ? 11.765 -1.080 8.196 1.00 82.12 297 ILE A N 1
ATOM 2302 C CA . ILE A 1 297 ? 11.858 -1.284 6.743 1.00 82.12 297 ILE A CA 1
ATOM 2303 C C . ILE A 1 297 ? 13.215 -1.892 6.382 1.00 82.12 297 ILE A C 1
ATOM 2305 O O . ILE A 1 297 ? 13.264 -2.878 5.651 1.00 82.12 297 ILE A O 1
ATOM 2309 N N . THR A 1 298 ? 14.306 -1.364 6.942 1.00 87.75 298 THR A N 1
ATOM 2310 C CA . THR A 1 298 ? 15.661 -1.886 6.703 1.00 87.75 298 THR A CA 1
ATOM 2311 C C . THR A 1 298 ? 15.773 -3.353 7.120 1.00 87.75 298 THR A C 1
ATOM 2313 O O . THR A 1 298 ? 16.224 -4.186 6.335 1.00 87.75 298 THR A O 1
ATOM 2316 N N . ALA A 1 299 ? 15.326 -3.690 8.334 1.00 88.06 299 ALA A N 1
ATOM 2317 C CA . ALA A 1 299 ? 15.358 -5.055 8.848 1.00 88.06 299 ALA A CA 1
ATOM 2318 C C . ALA A 1 299 ? 14.509 -6.006 7.993 1.00 88.06 299 ALA A C 1
ATOM 2320 O O . ALA A 1 299 ? 14.968 -7.095 7.656 1.00 88.06 299 ALA A O 1
ATOM 2321 N N . ASN A 1 300 ? 13.307 -5.579 7.594 1.00 82.44 300 ASN A N 1
ATOM 2322 C CA . ASN A 1 300 ? 12.419 -6.371 6.750 1.00 82.44 300 ASN A CA 1
ATOM 2323 C C . ASN A 1 300 ? 13.019 -6.614 5.361 1.00 82.44 300 ASN A C 1
ATOM 2325 O O . ASN A 1 300 ? 13.025 -7.753 4.906 1.00 82.44 300 ASN A O 1
ATOM 2329 N N . VAL A 1 301 ? 13.558 -5.585 4.696 1.00 82.00 301 VAL A N 1
ATOM 2330 C CA . VAL A 1 301 ? 14.204 -5.740 3.380 1.00 82.00 301 VAL A CA 1
ATOM 2331 C C . VAL A 1 301 ? 15.365 -6.730 3.473 1.00 82.00 301 VAL A C 1
ATOM 2333 O O . VAL A 1 301 ? 15.413 -7.672 2.689 1.00 82.00 301 VAL A O 1
ATOM 2336 N N . ILE A 1 302 ? 16.257 -6.574 4.459 1.00 87.62 302 ILE A N 1
ATOM 2337 C CA . ILE A 1 302 ? 17.398 -7.483 4.649 1.00 87.62 302 ILE A CA 1
ATOM 2338 C C . ILE A 1 302 ? 16.916 -8.918 4.891 1.00 87.62 302 ILE A C 1
ATOM 2340 O O . ILE A 1 302 ? 17.377 -9.842 4.223 1.00 87.62 302 ILE A O 1
ATOM 2344 N N . ALA A 1 303 ? 15.985 -9.110 5.828 1.00 87.19 303 ALA A N 1
ATOM 2345 C CA . ALA A 1 303 ? 15.523 -10.435 6.222 1.00 87.19 303 ALA A CA 1
ATOM 2346 C C . ALA A 1 303 ? 14.797 -11.160 5.083 1.00 87.19 303 ALA A C 1
ATOM 2348 O O . ALA A 1 303 ? 15.106 -12.317 4.814 1.00 87.19 303 ALA A O 1
ATOM 2349 N N . PHE A 1 304 ? 13.859 -10.498 4.398 1.00 80.19 304 PHE A N 1
ATOM 2350 C CA . PHE A 1 304 ? 13.074 -11.135 3.339 1.00 80.19 304 PHE A CA 1
ATOM 2351 C C . PHE A 1 304 ? 13.881 -11.372 2.064 1.00 80.19 304 PHE A C 1
ATOM 2353 O O . PHE A 1 304 ? 13.715 -12.426 1.462 1.00 80.19 304 PHE A O 1
ATOM 2360 N N . VAL A 1 305 ? 14.787 -10.465 1.677 1.00 83.06 305 VAL A N 1
ATOM 2361 C CA . VAL A 1 305 ? 15.677 -10.697 0.525 1.00 83.06 305 VAL A CA 1
ATOM 2362 C C . VAL A 1 305 ? 16.635 -11.856 0.808 1.00 83.06 305 VAL A C 1
ATOM 2364 O O . VAL A 1 305 ? 16.808 -12.729 -0.037 1.00 83.06 305 VAL A O 1
ATOM 2367 N N . ALA A 1 306 ? 17.217 -11.919 2.011 1.00 89.19 306 ALA A N 1
ATOM 2368 C CA . ALA A 1 306 ? 18.084 -13.033 2.394 1.00 89.19 306 ALA A CA 1
ATOM 2369 C C . ALA A 1 306 ? 17.315 -14.361 2.494 1.00 89.19 306 ALA A C 1
ATOM 2371 O O . ALA A 1 306 ? 17.827 -15.402 2.085 1.00 89.19 306 ALA A O 1
ATOM 2372 N N . LEU A 1 307 ? 16.086 -14.335 3.022 1.00 86.75 307 LEU A N 1
ATOM 2373 C CA . LEU A 1 307 ? 15.235 -15.519 3.118 1.00 86.75 307 LEU A CA 1
ATOM 2374 C C . LEU A 1 307 ? 14.797 -16.018 1.738 1.00 86.75 307 LEU A C 1
ATOM 2376 O O . LEU A 1 307 ? 14.840 -17.224 1.511 1.00 86.75 307 LEU A O 1
ATOM 2380 N N . ALA A 1 308 ? 14.413 -15.116 0.830 1.00 83.38 308 ALA A N 1
ATOM 2381 C CA . ALA A 1 308 ? 14.108 -15.450 -0.560 1.00 83.38 308 ALA A CA 1
ATOM 2382 C C . ALA A 1 308 ? 15.314 -16.132 -1.214 1.00 83.38 308 ALA A C 1
ATOM 2384 O O . ALA A 1 308 ? 15.209 -17.290 -1.600 1.00 83.38 308 ALA A O 1
ATOM 2385 N N . GLY A 1 309 ? 16.496 -15.506 -1.151 1.00 88.06 309 GLY A N 1
ATOM 2386 C CA . GLY A 1 309 ? 17.721 -16.089 -1.704 1.00 88.06 309 GLY A CA 1
ATOM 2387 C C . GLY A 1 309 ? 18.110 -17.438 -1.084 1.00 88.06 309 GLY A C 1
ATOM 2388 O O . GLY A 1 309 ? 18.638 -18.308 -1.775 1.00 88.06 309 GLY A O 1
ATOM 2389 N N . LEU A 1 310 ? 17.822 -17.662 0.204 1.00 91.44 310 LEU A N 1
ATOM 2390 C CA . LEU A 1 310 ? 18.009 -18.972 0.832 1.00 91.44 310 LEU A CA 1
ATOM 2391 C C . LEU A 1 310 ? 17.048 -20.018 0.253 1.00 91.44 310 LEU A C 1
ATOM 2393 O O . LEU A 1 310 ? 17.467 -21.139 -0.033 1.00 91.44 310 LEU A O 1
ATOM 2397 N N . ILE A 1 311 ? 15.769 -19.672 0.092 1.00 89.62 311 ILE A N 1
ATOM 2398 C CA . ILE A 1 311 ? 14.770 -20.558 -0.516 1.00 89.62 311 ILE A CA 1
ATOM 2399 C C . ILE A 1 311 ? 15.157 -20.862 -1.966 1.00 89.62 311 ILE A C 1
ATOM 2401 O O . ILE A 1 311 ? 15.131 -22.025 -2.362 1.00 89.62 311 ILE A O 1
ATOM 2405 N N . ASP A 1 312 ? 15.593 -19.859 -2.721 1.00 89.19 312 ASP A N 1
ATOM 2406 C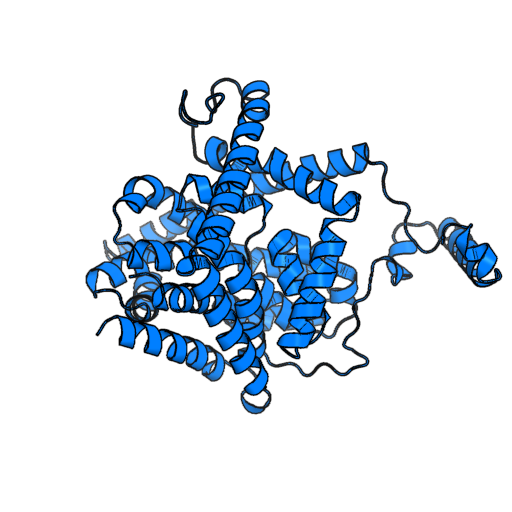 CA . ASP A 1 312 ? 16.032 -20.013 -4.108 1.00 89.19 312 ASP A CA 1
ATOM 2407 C C . ASP A 1 312 ? 17.263 -20.904 -4.220 1.00 89.19 312 ASP A C 1
ATOM 2409 O O . ASP A 1 312 ? 17.332 -21.731 -5.120 1.00 89.19 312 ASP A O 1
ATOM 2413 N N . ALA A 1 313 ? 18.201 -20.831 -3.273 1.00 91.69 313 ALA A N 1
ATOM 2414 C CA . ALA A 1 313 ? 19.327 -21.760 -3.231 1.00 91.69 313 ALA A CA 1
ATOM 2415 C C . ALA A 1 313 ? 18.861 -23.219 -3.056 1.00 91.69 313 ALA A C 1
ATOM 2417 O O . ALA A 1 313 ? 19.416 -24.123 -3.682 1.00 91.69 313 ALA A O 1
ATOM 2418 N N . PHE A 1 314 ? 17.823 -23.467 -2.245 1.00 93.25 314 PHE A N 1
ATOM 2419 C CA . PHE A 1 314 ? 17.232 -24.802 -2.109 1.00 93.25 314 PHE A CA 1
ATOM 2420 C C . PHE A 1 314 ? 16.467 -25.247 -3.357 1.00 93.25 314 PHE A C 1
ATOM 2422 O O . PHE A 1 314 ? 16.588 -26.403 -3.763 1.00 93.25 314 PHE A O 1
ATOM 2429 N N . LEU A 1 315 ? 15.694 -24.353 -3.972 1.00 91.94 315 LEU A N 1
ATOM 2430 C CA . LEU A 1 315 ? 14.945 -24.643 -5.196 1.00 91.94 315 LEU A CA 1
ATOM 2431 C C . LEU A 1 315 ? 15.880 -24.868 -6.393 1.00 91.94 315 LEU A C 1
ATOM 2433 O O . LEU A 1 315 ? 15.681 -25.821 -7.147 1.00 91.94 315 LEU A O 1
ATOM 2437 N N . GLY A 1 316 ? 16.953 -24.085 -6.488 1.00 91.75 316 GLY A N 1
ATOM 2438 C CA . GLY A 1 316 ? 18.013 -24.193 -7.485 1.00 91.75 316 GLY A CA 1
ATOM 2439 C C . GLY A 1 316 ? 18.726 -25.546 -7.475 1.00 91.75 316 GLY A C 1
ATOM 2440 O O . GLY A 1 316 ? 19.128 -26.041 -8.526 1.00 91.75 316 GLY A O 1
ATOM 2441 N N . MET A 1 317 ? 18.825 -26.200 -6.307 1.00 94.06 317 MET A N 1
ATOM 2442 C CA . MET A 1 317 ? 19.340 -27.575 -6.212 1.00 94.06 317 MET A CA 1
ATOM 2443 C C . MET A 1 317 ? 18.413 -28.610 -6.862 1.00 94.06 317 MET A C 1
ATOM 2445 O O . MET A 1 317 ? 18.883 -29.665 -7.282 1.00 94.06 317 MET A O 1
ATOM 2449 N N . ILE A 1 318 ? 17.107 -28.338 -6.926 1.00 94.00 318 ILE A N 1
ATOM 2450 C CA . ILE A 1 318 ? 16.134 -29.197 -7.613 1.00 94.00 318 ILE A CA 1
ATOM 2451 C C . ILE A 1 318 ? 16.185 -28.912 -9.114 1.00 94.00 318 ILE A C 1
ATOM 2453 O O . ILE A 1 318 ? 16.240 -29.838 -9.924 1.00 94.00 318 ILE A O 1
ATOM 2457 N N . TRP A 1 319 ? 16.165 -27.630 -9.480 1.00 91.81 319 TRP A N 1
ATOM 2458 C CA . TRP A 1 319 ? 16.273 -27.172 -10.856 1.00 91.81 319 TRP A CA 1
ATOM 2459 C C . TRP A 1 319 ? 16.838 -25.753 -10.900 1.00 91.81 319 TRP A C 1
ATOM 2461 O O . TRP A 1 319 ? 16.302 -24.865 -10.251 1.00 91.81 319 TRP A O 1
ATOM 2471 N N . GLU A 1 320 ? 17.879 -25.533 -11.705 1.00 86.69 320 GLU A N 1
ATOM 2472 C CA . GLU A 1 320 ? 18.665 -24.286 -11.736 1.00 86.69 320 GLU A CA 1
ATOM 2473 C C . GLU A 1 320 ? 17.829 -23.013 -11.957 1.00 86.69 320 GLU A C 1
ATOM 2475 O O . GLU A 1 320 ? 18.167 -21.954 -11.441 1.00 86.69 320 GLU A O 1
ATOM 2480 N N . HIS A 1 321 ? 16.717 -23.113 -12.689 1.00 83.56 321 HIS A N 1
ATOM 2481 C CA . HIS A 1 321 ? 15.839 -21.977 -12.991 1.00 83.56 321 HIS A CA 1
ATOM 2482 C C . HIS A 1 321 ? 14.662 -21.819 -12.019 1.00 83.56 321 HIS A C 1
ATOM 2484 O O . HIS A 1 321 ? 13.806 -20.962 -12.234 1.00 83.56 321 HIS A O 1
ATOM 2490 N N . LEU A 1 322 ? 14.574 -22.650 -10.978 1.00 87.69 322 LEU A N 1
ATOM 2491 C CA . LEU A 1 322 ? 13.488 -22.597 -10.009 1.00 87.69 322 LEU A CA 1
ATOM 2492 C C . LEU A 1 322 ? 13.831 -21.631 -8.872 1.00 87.69 322 LEU A C 1
ATOM 2494 O O . LEU A 1 322 ? 14.726 -21.890 -8.073 1.00 87.69 322 LEU A O 1
ATOM 2498 N N . SER A 1 323 ? 13.059 -20.557 -8.770 1.00 87.62 323 SER A N 1
ATOM 2499 C CA . SER A 1 323 ? 13.086 -19.594 -7.663 1.00 87.62 323 SER A CA 1
ATOM 2500 C C . SER A 1 323 ? 11.673 -19.310 -7.142 1.00 87.62 323 SER A C 1
ATOM 2502 O O . SER A 1 323 ? 10.678 -19.589 -7.824 1.00 87.62 323 SER A O 1
ATOM 2504 N N . LEU A 1 324 ? 11.547 -18.745 -5.945 1.00 84.06 324 LEU A N 1
ATOM 2505 C CA . LEU A 1 324 ? 10.256 -18.371 -5.374 1.00 84.06 324 LEU A CA 1
ATOM 2506 C C . LEU A 1 324 ? 9.556 -17.308 -6.240 1.00 84.06 324 LEU A C 1
ATOM 2508 O O . LEU A 1 324 ? 8.341 -17.375 -6.450 1.00 84.06 324 LEU A O 1
ATOM 2512 N N . GLU A 1 325 ? 10.326 -16.376 -6.802 1.00 83.44 325 GLU A N 1
ATOM 2513 C CA . GLU A 1 325 ? 9.852 -15.370 -7.753 1.00 83.44 325 GLU A CA 1
ATOM 2514 C C . GLU A 1 325 ? 9.364 -16.013 -9.041 1.00 83.44 325 GLU A C 1
ATOM 2516 O O . GLU A 1 325 ? 8.314 -15.617 -9.528 1.00 83.44 325 GLU A O 1
ATOM 2521 N N . SER A 1 326 ? 10.063 -17.024 -9.568 1.00 84.44 326 SER A N 1
ATOM 2522 C CA . SER A 1 326 ? 9.639 -17.729 -10.783 1.00 84.44 326 SER A CA 1
ATOM 2523 C C . SER A 1 326 ? 8.320 -18.484 -10.570 1.00 84.44 326 SER A C 1
ATOM 2525 O O . SER A 1 326 ? 7.430 -18.438 -11.419 1.00 84.44 326 SER A O 1
ATOM 2527 N N . ILE A 1 327 ? 8.133 -19.113 -9.400 1.00 90.38 327 ILE A N 1
ATOM 2528 C CA . ILE A 1 327 ? 6.909 -19.850 -9.056 1.00 90.38 327 ILE A CA 1
ATOM 2529 C C . ILE A 1 327 ? 5.724 -18.889 -8.968 1.00 90.38 327 ILE A C 1
ATOM 2531 O O . ILE A 1 327 ? 4.669 -19.139 -9.559 1.00 90.38 327 ILE A O 1
ATOM 2535 N N . LEU A 1 328 ? 5.886 -17.778 -8.243 1.00 91.69 328 LEU A N 1
ATOM 2536 C CA . LEU A 1 328 ? 4.844 -16.757 -8.183 1.00 91.69 328 LEU A CA 1
ATOM 2537 C C . LEU A 1 328 ? 4.683 -16.043 -9.526 1.00 91.69 328 LEU A C 1
ATOM 2539 O O . LEU A 1 328 ? 3.560 -15.710 -9.885 1.00 91.69 328 LEU A O 1
ATOM 2543 N N . GLY A 1 329 ? 5.755 -15.879 -10.297 1.00 92.19 329 GLY A N 1
ATOM 2544 C CA . GLY A 1 329 ? 5.756 -15.314 -11.641 1.00 92.19 329 GLY A CA 1
ATOM 2545 C C . GLY A 1 329 ? 4.847 -16.094 -12.579 1.00 92.19 329 GLY A C 1
ATOM 2546 O O . GLY A 1 329 ? 3.976 -15.503 -13.205 1.00 92.19 329 GLY A O 1
ATOM 2547 N N . VAL A 1 330 ? 4.904 -17.428 -12.562 1.00 93.88 330 VAL A N 1
ATOM 2548 C CA . VAL A 1 330 ? 3.968 -18.275 -13.325 1.00 93.88 330 VAL A CA 1
ATOM 2549 C C . VAL A 1 330 ? 2.506 -17.991 -12.957 1.00 93.88 330 VAL A C 1
ATOM 2551 O O . VAL A 1 330 ? 1.650 -17.908 -13.838 1.00 93.88 330 VAL A O 1
ATOM 2554 N N . ILE A 1 331 ? 2.200 -17.803 -11.668 1.00 94.06 331 ILE A N 1
ATOM 2555 C CA . ILE A 1 331 ? 0.842 -17.462 -11.211 1.00 94.06 331 ILE A CA 1
ATOM 2556 C C . ILE A 1 331 ? 0.460 -16.046 -11.670 1.00 94.06 331 ILE A C 1
ATOM 2558 O O . ILE A 1 331 ? -0.655 -15.822 -12.147 1.00 94.06 331 ILE A O 1
ATOM 2562 N N . MET A 1 332 ? 1.389 -15.097 -11.550 1.00 97.00 332 MET A N 1
ATOM 2563 C CA . MET A 1 332 ? 1.194 -13.693 -11.907 1.00 97.00 332 MET A CA 1
ATOM 2564 C C . MET A 1 332 ? 1.227 -13.442 -13.418 1.00 97.00 332 MET A C 1
ATOM 2566 O O . MET A 1 332 ? 0.774 -12.387 -13.859 1.00 97.00 332 MET A O 1
ATOM 2570 N N . TYR A 1 333 ? 1.660 -14.414 -14.222 1.00 97.56 333 TYR A N 1
ATOM 2571 C CA . TYR A 1 333 ? 1.695 -14.315 -15.677 1.00 97.56 333 TYR A CA 1
ATOM 2572 C C . TYR A 1 333 ? 0.303 -14.114 -16.274 1.00 97.56 333 TYR A C 1
ATOM 2574 O O . TYR A 1 333 ? 0.122 -13.311 -17.189 1.00 97.56 333 TYR A O 1
ATOM 2582 N N . ILE A 1 334 ? -0.713 -14.776 -15.709 1.00 96.12 334 ILE A N 1
ATOM 2583 C CA . ILE A 1 334 ? -2.102 -14.611 -16.151 1.00 96.12 334 ILE A CA 1
ATOM 2584 C C . ILE A 1 334 ? -2.577 -13.164 -15.906 1.00 96.12 334 ILE A C 1
ATOM 2586 O O . ILE A 1 334 ? -2.991 -12.518 -16.870 1.00 96.12 334 ILE A O 1
ATOM 2590 N N . PRO A 1 335 ? -2.497 -12.603 -14.680 1.00 97.00 335 PRO A N 1
ATOM 2591 C CA . PRO A 1 335 ? -2.729 -11.177 -14.459 1.00 97.00 335 PRO A CA 1
ATOM 2592 C C . PRO A 1 335 ? -1.895 -10.247 -15.350 1.00 97.00 335 PRO A C 1
ATOM 2594 O O . PRO A 1 335 ? -2.435 -9.259 -15.837 1.00 97.00 335 PRO A O 1
ATOM 2597 N N . ALA A 1 336 ? -0.620 -10.560 -15.595 1.00 98.00 336 ALA A N 1
ATOM 2598 C CA . ALA A 1 336 ? 0.261 -9.724 -16.408 1.00 98.00 336 ALA A CA 1
ATOM 2599 C C . ALA A 1 336 ? -0.192 -9.643 -17.875 1.00 98.00 336 ALA A C 1
ATOM 2601 O O . ALA A 1 336 ? -0.276 -8.553 -18.443 1.00 98.00 336 ALA A O 1
ATOM 2602 N N . LEU A 1 337 ? -0.573 -10.776 -18.477 1.00 97.62 337 LEU A N 1
ATOM 2603 C CA . LEU A 1 337 ? -1.166 -10.814 -19.819 1.00 97.62 337 LEU A CA 1
ATOM 2604 C C . LEU A 1 337 ? -2.446 -9.980 -19.890 1.00 97.62 337 LEU A C 1
ATOM 2606 O O . LEU A 1 337 ? -2.686 -9.266 -20.865 1.00 97.62 337 LEU A O 1
ATOM 2610 N N . LEU A 1 338 ? -3.256 -10.046 -18.833 1.00 98.00 338 LEU A N 1
ATOM 2611 C CA . LEU A 1 338 ? -4.509 -9.311 -18.706 1.00 98.00 338 LEU A CA 1
ATOM 2612 C C . LEU A 1 338 ? -4.327 -7.799 -18.557 1.00 98.00 338 LEU A C 1
ATOM 2614 O O . LEU A 1 338 ? -5.323 -7.086 -18.605 1.00 98.00 338 LEU A O 1
ATOM 2618 N N . PHE A 1 339 ? -3.100 -7.286 -18.448 1.00 98.12 339 PHE A N 1
ATOM 2619 C CA . PHE A 1 339 ? -2.847 -5.856 -18.602 1.00 98.12 339 PHE A CA 1
ATOM 2620 C C . PHE A 1 339 ? -2.744 -5.416 -20.061 1.00 98.12 339 PHE A C 1
ATOM 2622 O O . PHE A 1 339 ? -2.684 -4.222 -20.303 1.00 98.12 339 PHE A O 1
ATOM 2629 N N . GLY A 1 340 ? -2.812 -6.318 -21.044 1.00 96.62 340 GLY A N 1
ATOM 2630 C CA . GLY A 1 340 ? -2.671 -5.943 -22.453 1.00 96.62 340 GLY A CA 1
ATOM 2631 C C . GLY A 1 340 ? -1.211 -5.779 -22.878 1.00 96.62 340 GLY A C 1
ATOM 2632 O O . GLY A 1 340 ? -0.902 -4.958 -23.734 1.00 96.62 340 GLY A O 1
ATOM 2633 N N . LEU A 1 341 ? -0.316 -6.574 -22.298 1.00 96.81 341 LEU A N 1
ATOM 2634 C CA . LEU A 1 341 ? 1.088 -6.641 -22.694 1.00 96.81 341 LEU A CA 1
ATOM 2635 C C . LEU A 1 341 ? 1.304 -7.745 -23.732 1.00 96.81 341 LEU A C 1
ATOM 2637 O O . LEU A 1 341 ? 0.534 -8.709 -23.808 1.00 96.81 341 LEU A O 1
ATOM 2641 N N . ASP A 1 342 ? 2.363 -7.620 -24.532 1.00 95.94 342 ASP A N 1
ATOM 2642 C CA . ASP A 1 342 ? 2.825 -8.758 -25.322 1.00 95.94 342 ASP A CA 1
ATOM 2643 C C . ASP A 1 342 ? 3.294 -9.899 -24.387 1.00 95.94 342 ASP A C 1
ATOM 2645 O O . ASP A 1 342 ? 3.688 -9.640 -23.246 1.00 95.94 342 ASP A O 1
ATOM 2649 N N . PRO A 1 343 ? 3.273 -11.166 -24.838 1.00 95.88 343 PRO A N 1
ATOM 2650 C CA . PRO A 1 343 ? 3.594 -12.310 -23.986 1.00 95.88 343 PRO A CA 1
ATOM 2651 C C . PRO A 1 343 ? 4.981 -12.282 -23.335 1.00 95.88 343 PRO A C 1
ATOM 2653 O O . PRO A 1 343 ? 5.127 -12.846 -22.251 1.00 95.88 343 PRO A O 1
ATOM 2656 N N . SER A 1 344 ? 5.980 -11.656 -23.968 1.00 95.56 344 SER A N 1
ATOM 2657 C CA . SER A 1 344 ? 7.336 -11.553 -23.416 1.00 95.56 344 SER A CA 1
ATOM 2658 C C . SER A 1 344 ? 7.426 -10.488 -22.328 1.00 95.56 344 SER A C 1
ATOM 2660 O O . SER A 1 344 ? 7.884 -10.780 -21.227 1.00 95.56 344 SER A O 1
ATOM 2662 N N . THR A 1 345 ? 6.886 -9.295 -22.578 1.00 96.25 345 THR A N 1
ATOM 2663 C CA . THR A 1 345 ? 6.813 -8.225 -21.575 1.00 96.25 345 THR A CA 1
ATOM 2664 C C . THR A 1 345 ? 5.924 -8.629 -20.399 1.00 96.25 345 THR A C 1
ATOM 2666 O O . THR A 1 345 ? 6.248 -8.333 -19.253 1.00 96.25 345 THR A O 1
ATOM 2669 N N . ALA A 1 346 ? 4.836 -9.366 -20.649 1.00 97.25 346 ALA A N 1
ATOM 2670 C CA . ALA A 1 346 ? 3.998 -9.937 -19.597 1.00 97.25 346 ALA A CA 1
ATOM 2671 C C . ALA A 1 346 ? 4.768 -10.928 -18.709 1.00 97.25 346 ALA A C 1
ATOM 2673 O O . ALA A 1 346 ? 4.526 -10.971 -17.505 1.00 97.25 346 ALA A O 1
ATOM 2674 N N . TRP A 1 347 ? 5.704 -11.700 -19.273 1.00 95.00 347 TRP A N 1
ATOM 2675 C CA . TRP A 1 347 ? 6.542 -12.611 -18.491 1.00 95.00 347 TRP A CA 1
ATOM 2676 C C . TRP A 1 347 ? 7.478 -11.824 -17.576 1.00 95.00 347 TRP A C 1
ATOM 2678 O O . TRP A 1 347 ? 7.417 -12.000 -16.360 1.00 95.00 347 TRP A O 1
ATOM 2688 N N . SER A 1 348 ? 8.230 -10.870 -18.131 1.00 94.44 348 SER A N 1
ATOM 2689 C CA . SER A 1 348 ? 9.109 -9.999 -17.340 1.00 94.44 348 SER A CA 1
ATOM 2690 C C . SER A 1 348 ? 8.342 -9.233 -16.260 1.00 94.44 348 SER A C 1
ATOM 2692 O O . SER A 1 348 ? 8.787 -9.144 -15.119 1.00 94.44 348 SER A O 1
ATOM 2694 N N . MET A 1 349 ? 7.142 -8.734 -16.579 1.00 96.19 349 MET A N 1
ATOM 2695 C CA . MET A 1 349 ? 6.275 -8.109 -15.585 1.00 96.19 349 MET A CA 1
ATOM 2696 C C . MET A 1 349 ? 5.898 -9.096 -14.481 1.00 96.19 349 MET A C 1
ATOM 2698 O O . MET A 1 349 ? 5.948 -8.742 -13.307 1.00 96.19 349 MET A O 1
ATOM 2702 N N . SER A 1 350 ? 5.521 -10.325 -14.833 1.00 96.88 350 SER A N 1
ATOM 2703 C CA . SER A 1 350 ? 5.080 -11.323 -13.861 1.00 96.88 350 SER A CA 1
ATOM 2704 C C . SER A 1 350 ? 6.168 -11.721 -12.866 1.00 96.88 350 SER A C 1
ATOM 2706 O O . SER A 1 350 ? 5.859 -11.910 -11.691 1.00 96.88 350 SER A O 1
ATOM 2708 N N . GLU A 1 351 ? 7.433 -11.754 -13.289 1.00 93.88 351 GLU A N 1
ATOM 2709 C CA . GLU A 1 351 ? 8.579 -11.994 -12.405 1.00 93.88 351 GLU A CA 1
ATOM 2710 C C . GLU A 1 351 ? 8.731 -10.860 -11.384 1.00 93.88 351 GLU A C 1
ATOM 2712 O O . GLU A 1 351 ? 8.836 -11.120 -10.185 1.00 93.88 351 GLU A O 1
ATOM 2717 N N . LEU A 1 352 ? 8.617 -9.599 -11.819 1.00 95.62 352 LEU A N 1
ATOM 2718 C CA . LEU A 1 352 ? 8.625 -8.440 -10.916 1.00 95.62 352 LEU A CA 1
ATOM 2719 C C . LEU A 1 352 ? 7.414 -8.437 -9.972 1.00 95.62 352 LEU A C 1
ATOM 2721 O O . LEU A 1 352 ? 7.529 -8.081 -8.797 1.00 95.62 352 LEU A O 1
ATOM 2725 N N . MET A 1 353 ? 6.243 -8.857 -10.461 1.00 96.94 353 MET A N 1
ATOM 2726 C CA . MET A 1 353 ? 5.050 -9.023 -9.631 1.00 96.94 353 MET A CA 1
ATOM 2727 C C . MET A 1 353 ? 5.268 -10.109 -8.572 1.00 96.94 353 MET A C 1
ATOM 2729 O O . MET A 1 353 ? 4.909 -9.895 -7.418 1.00 96.94 353 MET A O 1
ATOM 2733 N N . GLY A 1 354 ? 5.872 -11.242 -8.938 1.00 94.69 354 GLY A N 1
ATOM 2734 C CA . GLY A 1 354 ? 6.235 -12.320 -8.018 1.00 94.69 354 GLY A CA 1
ATOM 2735 C C . GLY A 1 354 ? 7.234 -11.854 -6.961 1.00 94.69 354 GLY A C 1
ATOM 2736 O O . GLY A 1 354 ? 6.964 -11.992 -5.766 1.00 94.69 354 GLY A O 1
ATOM 2737 N N . LEU A 1 355 ? 8.322 -11.208 -7.386 1.00 91.94 355 LEU A N 1
ATOM 2738 C CA . LEU A 1 355 ? 9.339 -10.638 -6.503 1.00 91.94 355 LEU A CA 1
ATOM 2739 C C . LEU A 1 355 ? 8.737 -9.669 -5.485 1.00 91.94 355 LEU A C 1
ATOM 2741 O O . LEU A 1 355 ? 9.066 -9.748 -4.300 1.00 91.94 355 LEU A O 1
ATOM 2745 N N . LYS A 1 356 ? 7.808 -8.804 -5.912 1.00 94.00 356 LYS A N 1
ATOM 2746 C CA . LYS A 1 356 ? 7.083 -7.899 -5.011 1.00 94.00 356 LYS A CA 1
ATOM 2747 C C . LYS A 1 356 ? 6.373 -8.658 -3.889 1.00 94.00 356 LYS A C 1
ATOM 2749 O O . LYS A 1 356 ? 6.447 -8.244 -2.736 1.00 94.00 356 LYS A O 1
ATOM 2754 N N . LEU A 1 357 ? 5.655 -9.736 -4.223 1.00 93.31 357 LEU A N 1
ATOM 2755 C CA . LEU A 1 357 ? 4.856 -10.489 -3.250 1.00 93.31 357 LEU A CA 1
ATOM 2756 C C . LEU A 1 357 ? 5.733 -11.184 -2.208 1.00 93.31 357 LEU A C 1
ATOM 2758 O O . LEU A 1 357 ? 5.366 -11.208 -1.032 1.00 93.31 357 LEU A O 1
ATOM 2762 N N . VAL A 1 358 ? 6.874 -11.725 -2.646 1.00 89.44 358 VAL A N 1
ATOM 2763 C CA . VAL A 1 358 ? 7.878 -12.368 -1.788 1.00 89.44 358 VAL A CA 1
ATOM 2764 C C . VAL A 1 358 ? 8.560 -11.359 -0.876 1.00 89.44 358 VAL A C 1
ATOM 2766 O O . VAL A 1 358 ? 8.666 -11.580 0.329 1.00 89.44 358 VAL A O 1
ATOM 2769 N N . THR A 1 359 ? 9.060 -10.282 -1.475 1.00 88.31 359 THR A N 1
ATOM 2770 C CA . THR A 1 359 ? 9.911 -9.306 -0.806 1.00 88.31 359 THR A CA 1
ATOM 2771 C C . THR A 1 359 ? 9.078 -8.087 -0.425 1.00 88.31 359 THR A C 1
ATOM 2773 O O . THR A 1 359 ? 8.414 -8.084 0.611 1.00 88.31 359 THR A O 1
ATOM 2776 N N . ASN A 1 360 ? 9.120 -7.044 -1.245 1.00 90.00 360 ASN A N 1
ATOM 2777 C CA . ASN A 1 360 ? 8.310 -5.842 -1.168 1.00 90.00 360 ASN A CA 1
ATOM 2778 C C . ASN A 1 360 ? 8.522 -5.005 -2.438 1.00 90.00 360 ASN A C 1
ATOM 2780 O O . ASN A 1 360 ? 9.354 -5.296 -3.297 1.00 90.00 360 ASN A O 1
ATOM 2784 N N . GLU A 1 361 ? 7.768 -3.924 -2.539 1.00 92.44 361 GLU A N 1
ATOM 2785 C CA . GLU A 1 361 ? 7.820 -2.985 -3.647 1.00 92.44 361 GLU A CA 1
ATOM 2786 C C . GLU A 1 361 ? 9.121 -2.178 -3.738 1.00 92.44 361 GLU A C 1
ATOM 2788 O O . GLU A 1 361 ? 9.535 -1.854 -4.847 1.00 92.44 361 GLU A O 1
ATOM 2793 N N . PHE A 1 362 ? 9.812 -1.913 -2.625 1.00 89.12 362 PHE A N 1
ATOM 2794 C CA . PHE A 1 362 ? 11.102 -1.217 -2.650 1.00 89.12 362 PHE A CA 1
ATOM 2795 C C . PHE A 1 362 ? 12.186 -2.024 -3.362 1.00 89.12 362 PHE A C 1
ATOM 2797 O O . PHE A 1 362 ? 12.969 -1.456 -4.120 1.00 89.12 362 PHE A O 1
ATOM 2804 N N . VAL A 1 363 ? 12.223 -3.342 -3.144 1.00 88.50 363 VAL A N 1
ATOM 2805 C CA . VAL A 1 363 ? 13.182 -4.233 -3.815 1.00 88.50 363 VAL A CA 1
ATOM 2806 C C . VAL A 1 363 ? 12.961 -4.195 -5.327 1.00 88.50 363 VAL A C 1
ATOM 2808 O O . VAL A 1 363 ? 13.915 -4.017 -6.080 1.00 88.50 363 VAL A O 1
ATOM 2811 N N . VAL A 1 364 ? 11.703 -4.267 -5.770 1.00 93.38 364 VAL A N 1
ATOM 2812 C CA . VAL A 1 364 ? 11.354 -4.191 -7.196 1.00 93.38 364 VAL A CA 1
ATOM 2813 C C . VAL A 1 364 ? 11.702 -2.824 -7.786 1.00 93.38 364 VAL A C 1
ATOM 2815 O O . VAL A 1 364 ? 12.335 -2.754 -8.836 1.00 93.38 364 VAL A O 1
ATOM 2818 N N . MET A 1 365 ? 11.344 -1.729 -7.107 1.00 93.69 365 MET A N 1
ATOM 2819 C CA . MET A 1 365 ? 11.670 -0.368 -7.550 1.00 93.69 365 MET A CA 1
ATOM 2820 C C . MET A 1 365 ? 13.184 -0.146 -7.655 1.00 93.69 365 MET A C 1
ATOM 2822 O O . MET A 1 365 ? 13.651 0.438 -8.630 1.00 93.69 365 MET A O 1
ATOM 2826 N N . GLY A 1 366 ? 13.954 -0.656 -6.693 1.00 88.94 366 GLY A N 1
ATOM 2827 C CA . GLY A 1 366 ? 15.413 -0.588 -6.707 1.00 88.94 366 GLY A CA 1
ATOM 2828 C C . GLY A 1 366 ? 16.050 -1.367 -7.860 1.00 88.94 366 GLY A C 1
ATOM 2829 O O . GLY A 1 366 ? 17.083 -0.942 -8.368 1.00 88.94 366 GLY A O 1
ATOM 2830 N N . GLN A 1 367 ? 15.432 -2.463 -8.313 1.00 90.06 367 GLN A N 1
ATOM 2831 C CA . GLN A 1 367 ? 15.908 -3.213 -9.480 1.00 90.06 367 GLN A CA 1
ATOM 2832 C C . GLN A 1 367 ? 15.639 -2.491 -10.802 1.00 90.06 367 GLN A C 1
ATOM 2834 O O . GLN A 1 367 ? 16.473 -2.542 -11.699 1.00 90.06 367 GLN A O 1
ATOM 2839 N N . ILE A 1 368 ? 14.493 -1.814 -10.931 1.00 94.38 368 ILE A N 1
ATOM 2840 C CA . ILE A 1 368 ? 14.073 -1.214 -12.208 1.00 94.38 368 ILE A CA 1
ATOM 2841 C C . ILE A 1 368 ? 14.444 0.264 -12.355 1.00 94.38 368 ILE A C 1
ATOM 2843 O O . ILE A 1 368 ? 14.346 0.796 -13.456 1.00 94.38 368 ILE A O 1
ATOM 2847 N N . THR A 1 369 ? 14.858 0.950 -11.285 1.00 90.38 369 THR A N 1
ATOM 2848 C CA . THR A 1 369 ? 15.068 2.411 -11.285 1.00 90.38 369 THR A CA 1
ATOM 2849 C C . THR A 1 369 ? 16.002 2.923 -12.388 1.00 90.38 369 THR A C 1
ATOM 2851 O O . THR A 1 369 ? 15.755 3.999 -12.929 1.00 90.38 369 THR A O 1
ATOM 2854 N N . GLY A 1 370 ? 17.032 2.154 -12.760 1.00 88.56 370 GLY A N 1
ATOM 2855 C CA . GLY A 1 370 ? 17.979 2.534 -13.815 1.00 88.56 370 GLY A CA 1
ATOM 2856 C C . GLY A 1 370 ? 17.414 2.417 -15.232 1.00 88.56 370 GLY A C 1
ATOM 2857 O O . GLY A 1 370 ? 17.797 3.188 -16.110 1.00 88.56 370 GLY A O 1
ATOM 2858 N N . ASP A 1 371 ? 16.460 1.508 -15.439 1.00 93.50 371 ASP A N 1
ATOM 2859 C CA . ASP A 1 371 ? 15.987 1.125 -16.771 1.00 93.50 371 ASP A CA 1
ATOM 2860 C C . ASP A 1 371 ? 14.551 1.578 -17.049 1.00 93.50 371 ASP A C 1
ATOM 2862 O O . ASP A 1 371 ? 14.163 1.709 -18.211 1.00 93.50 371 ASP A O 1
ATOM 2866 N N . ILE A 1 372 ? 13.758 1.865 -16.011 1.00 94.88 372 ILE A N 1
ATOM 2867 C CA . ILE A 1 372 ? 12.319 2.142 -16.122 1.00 94.88 372 ILE A CA 1
ATOM 2868 C C . ILE A 1 372 ? 12.004 3.294 -17.077 1.00 94.88 372 ILE A C 1
ATOM 2870 O O . ILE A 1 372 ? 10.969 3.278 -17.739 1.00 94.88 372 ILE A O 1
ATOM 2874 N N . ALA A 1 373 ? 12.904 4.274 -17.209 1.00 91.69 373 ALA A N 1
ATOM 2875 C CA . ALA A 1 373 ? 12.752 5.384 -18.146 1.00 91.69 373 ALA A CA 1
ATOM 2876 C C . ALA A 1 373 ? 12.681 4.918 -19.614 1.00 91.69 373 ALA A C 1
ATOM 2878 O O . ALA A 1 373 ? 11.990 5.546 -20.417 1.00 91.69 373 ALA A O 1
ATOM 2879 N N . THR A 1 374 ? 13.349 3.807 -19.942 1.00 94.75 374 THR A N 1
ATOM 2880 C CA . THR A 1 374 ? 13.417 3.219 -21.290 1.00 94.75 374 THR A CA 1
ATOM 2881 C C . THR A 1 374 ? 12.225 2.324 -21.629 1.00 94.75 374 THR A C 1
ATOM 2883 O O . THR A 1 374 ? 12.027 1.984 -22.795 1.00 94.75 374 THR A O 1
ATOM 2886 N N . TYR A 1 375 ? 11.419 1.943 -20.634 1.00 95.94 375 TYR A N 1
ATOM 2887 C CA . TYR A 1 375 ? 10.275 1.060 -20.845 1.00 95.94 375 TYR A CA 1
ATOM 2888 C C . TYR A 1 375 ? 9.195 1.750 -21.681 1.00 95.94 375 TYR A C 1
ATOM 2890 O O . TYR A 1 375 ? 8.985 2.962 -21.577 1.00 95.94 375 TYR A O 1
ATOM 2898 N N . ALA A 1 376 ? 8.467 0.956 -22.473 1.00 96.62 376 ALA A N 1
ATOM 2899 C CA . ALA A 1 376 ? 7.287 1.426 -23.192 1.00 96.62 376 ALA A CA 1
ATOM 2900 C C . ALA A 1 376 ? 6.278 2.060 -22.220 1.00 96.62 376 ALA A C 1
ATOM 2902 O O . ALA A 1 376 ? 6.085 1.552 -21.114 1.00 96.62 376 ALA A O 1
ATOM 2903 N N . GLU A 1 377 ? 5.618 3.143 -22.637 1.00 95.50 377 GLU A N 1
ATOM 2904 C CA . GLU A 1 377 ? 4.751 3.952 -21.765 1.00 95.50 377 GLU A CA 1
ATOM 2905 C C . GLU A 1 377 ? 3.655 3.129 -21.082 1.00 95.50 377 GLU A C 1
ATOM 2907 O O . GLU A 1 377 ? 3.496 3.210 -19.863 1.00 95.50 377 GLU A O 1
ATOM 2912 N N . HIS A 1 378 ? 2.968 2.262 -21.831 1.00 97.44 378 HIS A N 1
ATOM 2913 C CA . HIS A 1 378 ? 1.968 1.362 -21.261 1.00 97.44 378 HIS A CA 1
ATOM 2914 C C . HIS A 1 378 ? 2.547 0.458 -20.159 1.00 97.44 378 HIS A C 1
ATOM 2916 O O . HIS A 1 378 ? 2.005 0.410 -19.055 1.00 97.44 378 HIS A O 1
ATOM 2922 N N . TYR A 1 379 ? 3.675 -0.218 -20.429 1.00 97.94 379 TYR A N 1
ATOM 2923 C CA . TYR A 1 379 ? 4.330 -1.117 -19.471 1.00 97.94 379 TYR A CA 1
ATOM 2924 C C . TYR A 1 379 ? 4.805 -0.361 -18.225 1.00 97.94 379 TYR A C 1
ATOM 2926 O O . TYR A 1 379 ? 4.535 -0.775 -17.098 1.00 97.94 379 TYR A O 1
ATOM 2934 N N . LYS A 1 380 ? 5.437 0.798 -18.431 1.00 97.31 380 LYS A N 1
ATOM 2935 C CA . LYS A 1 380 ? 5.881 1.719 -17.383 1.00 97.31 380 LYS A CA 1
ATOM 2936 C C . LYS A 1 380 ? 4.726 2.120 -16.463 1.00 97.31 380 LYS A C 1
ATOM 2938 O O . LYS A 1 380 ? 4.882 2.077 -15.242 1.00 97.31 380 LYS A O 1
ATOM 2943 N N . ALA A 1 381 ? 3.562 2.449 -17.022 1.00 97.75 381 ALA A N 1
ATOM 2944 C CA . ALA A 1 381 ? 2.382 2.839 -16.259 1.00 97.75 381 ALA A CA 1
ATOM 2945 C C . ALA A 1 381 ? 1.804 1.675 -15.440 1.00 97.75 381 ALA A C 1
ATOM 2947 O O . ALA A 1 381 ? 1.663 1.791 -14.220 1.00 97.75 381 ALA A O 1
ATOM 2948 N N . VAL A 1 382 ? 1.507 0.536 -16.079 1.00 98.31 382 VAL A N 1
ATOM 2949 C CA . VAL A 1 382 ? 0.879 -0.611 -15.395 1.00 98.31 382 VAL A CA 1
ATOM 2950 C C . VAL A 1 382 ? 1.800 -1.212 -14.334 1.00 98.31 382 VAL A C 1
ATOM 2952 O O . VAL A 1 382 ? 1.331 -1.537 -13.243 1.00 98.31 382 VAL A O 1
ATOM 2955 N N . LEU A 1 383 ? 3.110 -1.296 -14.600 1.00 98.19 383 LEU A N 1
ATOM 2956 C CA . LEU A 1 383 ? 4.100 -1.777 -13.639 1.00 98.19 383 LEU A CA 1
ATOM 2957 C C . LEU A 1 383 ? 4.183 -0.851 -12.431 1.00 98.19 383 LEU A C 1
ATOM 2959 O O . LEU A 1 383 ? 4.026 -1.322 -11.305 1.00 98.19 383 LEU A O 1
ATOM 2963 N N . THR A 1 384 ? 4.365 0.455 -12.656 1.00 97.69 384 THR A N 1
ATOM 2964 C CA . THR A 1 384 ? 4.494 1.436 -11.567 1.00 97.69 384 THR A CA 1
ATOM 2965 C C . THR A 1 384 ? 3.257 1.431 -10.673 1.00 97.69 384 THR A C 1
ATOM 2967 O O . THR A 1 384 ? 3.370 1.380 -9.448 1.00 97.69 384 THR A O 1
ATOM 2970 N N . VAL A 1 385 ? 2.060 1.414 -11.262 1.00 97.81 385 VAL A N 1
ATOM 2971 C CA . VAL A 1 385 ? 0.806 1.384 -10.497 1.00 97.81 385 VAL A CA 1
ATOM 2972 C C . VAL A 1 385 ? 0.634 0.060 -9.753 1.00 97.81 385 VAL A C 1
ATOM 2974 O O . VAL A 1 385 ? 0.218 0.067 -8.596 1.00 97.81 385 VAL A O 1
ATOM 2977 N N . PHE A 1 386 ? 0.992 -1.073 -10.367 1.00 98.06 386 PHE A N 1
ATOM 2978 C CA . PHE A 1 386 ? 0.915 -2.375 -9.706 1.00 98.06 386 PHE A CA 1
ATOM 2979 C C . PHE A 1 386 ? 1.812 -2.435 -8.463 1.00 98.06 386 PHE A C 1
ATOM 2981 O O . PHE A 1 386 ? 1.369 -2.886 -7.399 1.00 98.06 386 PHE A O 1
ATOM 2988 N N . ILE A 1 387 ? 3.069 -1.994 -8.582 1.00 96.44 387 ILE A N 1
ATOM 2989 C CA . ILE A 1 387 ? 4.040 -2.059 -7.483 1.00 96.44 387 ILE A CA 1
ATOM 2990 C C . ILE A 1 387 ? 3.787 -1.002 -6.408 1.00 96.44 387 ILE A C 1
ATOM 2992 O O . ILE A 1 387 ? 4.185 -1.216 -5.272 1.00 96.44 387 ILE A O 1
ATOM 2996 N N . THR A 1 388 ? 3.049 0.071 -6.705 1.00 95.25 388 THR A N 1
ATOM 2997 C CA . THR A 1 388 ? 2.660 1.097 -5.721 1.00 95.25 388 THR A CA 1
ATOM 2998 C C . THR A 1 388 ? 1.536 0.590 -4.800 1.00 95.25 388 THR A C 1
ATOM 3000 O O . THR A 1 388 ? 0.422 1.099 -4.817 1.00 95.25 388 THR A O 1
ATOM 3003 N N . SER A 1 389 ? 1.795 -0.450 -4.005 1.00 93.19 389 SER A N 1
ATOM 3004 C CA . SER A 1 389 ? 0.944 -0.911 -2.898 1.00 93.19 389 SER A CA 1
ATOM 3005 C C . SER A 1 389 ? 1.731 -1.830 -1.960 1.00 93.19 389 SER A C 1
ATOM 3007 O O . SER A 1 389 ? 2.677 -2.486 -2.393 1.00 93.19 389 SER A O 1
ATOM 3009 N N . PHE A 1 390 ? 1.267 -1.985 -0.721 1.00 90.88 390 PHE A N 1
ATOM 3010 C CA . PHE A 1 390 ? 1.886 -2.862 0.279 1.00 90.88 390 PHE A CA 1
ATOM 3011 C C . PHE A 1 390 ? 1.455 -4.339 0.199 1.00 90.88 390 PHE A C 1
ATOM 3013 O O . PHE A 1 390 ? 1.581 -5.077 1.175 1.00 90.88 390 PHE A O 1
ATOM 3020 N N . ALA A 1 391 ? 0.958 -4.815 -0.944 1.00 93.88 391 ALA A N 1
ATOM 3021 C CA . ALA A 1 391 ? 0.574 -6.217 -1.099 1.00 93.88 391 ALA A CA 1
ATOM 3022 C C . ALA A 1 391 ? 1.812 -7.135 -1.163 1.00 93.88 391 ALA A C 1
ATOM 3024 O O . ALA A 1 391 ? 2.389 -7.305 -2.235 1.00 93.88 391 ALA A O 1
ATOM 3025 N N . ASN A 1 392 ? 2.213 -7.713 -0.025 1.00 92.88 392 ASN A N 1
ATOM 3026 C CA . ASN A 1 392 ? 3.299 -8.693 0.114 1.00 92.88 392 ASN A CA 1
ATOM 3027 C C . ASN A 1 392 ? 3.150 -9.508 1.424 1.00 92.88 392 ASN A C 1
ATOM 3029 O O . ASN A 1 392 ? 2.308 -9.191 2.275 1.00 92.88 392 ASN A O 1
ATOM 3033 N N . PHE A 1 393 ? 3.951 -10.565 1.599 1.00 89.62 393 PHE A N 1
ATOM 3034 C CA . PHE A 1 393 ? 3.882 -11.424 2.794 1.00 89.62 393 PHE A CA 1
ATOM 3035 C C . PHE A 1 393 ? 4.321 -10.727 4.093 1.00 89.62 393 PHE A C 1
ATOM 3037 O O . PHE A 1 393 ? 3.794 -11.050 5.161 1.00 89.62 393 PHE A O 1
ATOM 3044 N N . SER A 1 394 ? 5.236 -9.757 4.024 1.00 86.94 394 SER A N 1
ATOM 3045 C CA . SER A 1 394 ? 5.666 -8.981 5.196 1.00 86.94 394 SER A CA 1
ATOM 3046 C C . SER A 1 394 ? 4.517 -8.136 5.757 1.00 86.94 394 SER A C 1
ATOM 3048 O O . SER A 1 394 ? 4.205 -8.208 6.948 1.00 86.94 394 SER A O 1
ATOM 3050 N N . THR A 1 395 ? 3.798 -7.419 4.890 1.00 90.44 395 THR A N 1
ATOM 3051 C CA . THR A 1 395 ? 2.623 -6.619 5.262 1.00 90.44 395 THR A CA 1
ATOM 3052 C C . THR A 1 395 ? 1.529 -7.473 5.877 1.00 90.44 395 THR A C 1
ATOM 3054 O O . THR A 1 395 ? 0.946 -7.080 6.883 1.00 90.44 395 THR A O 1
ATOM 3057 N N . LEU A 1 396 ? 1.282 -8.667 5.333 1.00 92.19 396 LEU A N 1
ATOM 3058 C CA . LEU A 1 396 ? 0.322 -9.609 5.905 1.00 92.19 396 LEU A CA 1
ATOM 3059 C C . LEU A 1 396 ? 0.654 -9.925 7.374 1.00 92.19 396 LEU A C 1
ATOM 3061 O O . LEU A 1 396 ? -0.227 -9.864 8.234 1.00 92.19 396 LEU A O 1
ATOM 3065 N N . GLY A 1 397 ? 1.926 -10.210 7.671 1.00 88.88 397 GLY A N 1
ATOM 3066 C CA . GLY A 1 397 ? 2.402 -10.431 9.036 1.00 88.88 397 GLY A CA 1
ATOM 3067 C C . GLY A 1 397 ? 2.250 -9.197 9.929 1.00 88.88 397 GLY A C 1
ATOM 3068 O O . GLY A 1 397 ? 1.760 -9.317 11.053 1.00 88.88 397 GLY A O 1
ATOM 3069 N N . MET A 1 398 ? 2.605 -8.010 9.423 1.00 88.56 398 MET A N 1
ATOM 3070 C CA . MET A 1 398 ? 2.474 -6.743 10.156 1.00 88.56 398 MET A CA 1
ATOM 3071 C C . MET A 1 398 ? 1.017 -6.422 10.502 1.00 88.56 398 MET A C 1
ATOM 3073 O O . MET A 1 398 ? 0.718 -6.131 11.657 1.00 88.56 398 MET A O 1
ATOM 3077 N N . VAL A 1 399 ? 0.096 -6.538 9.542 1.00 91.69 399 VAL A N 1
ATOM 3078 C CA . VAL A 1 399 ? -1.336 -6.275 9.754 1.00 91.69 399 VAL A CA 1
ATOM 3079 C C . VAL A 1 399 ? -1.900 -7.219 10.814 1.00 91.69 399 VAL A C 1
ATOM 3081 O O . VAL A 1 399 ? -2.529 -6.762 11.767 1.00 91.69 399 VAL A O 1
ATOM 3084 N N . ILE A 1 400 ? -1.629 -8.525 10.710 1.00 91.19 400 ILE A N 1
ATOM 3085 C CA . ILE A 1 400 ? -2.082 -9.508 11.709 1.00 91.19 400 ILE A CA 1
ATOM 3086 C C . ILE A 1 400 ? -1.484 -9.200 13.085 1.00 91.19 400 ILE A C 1
ATOM 3088 O O . ILE A 1 400 ? -2.197 -9.247 14.087 1.00 91.19 400 ILE A O 1
ATOM 3092 N N . GLY A 1 401 ? -0.197 -8.848 13.145 1.00 87.44 401 GLY A N 1
ATOM 3093 C CA . GLY A 1 401 ? 0.475 -8.445 14.379 1.00 87.44 401 GLY A CA 1
ATOM 3094 C C . GLY A 1 401 ? -0.172 -7.223 15.037 1.00 87.44 401 GLY A C 1
ATOM 3095 O O . GLY A 1 401 ? -0.438 -7.249 16.239 1.00 87.44 401 GLY A O 1
ATOM 3096 N N . CYS A 1 402 ? -0.494 -6.190 14.253 1.00 88.94 402 CYS A N 1
ATOM 3097 C CA . CYS A 1 402 ? -1.180 -4.990 14.734 1.00 88.94 402 CYS A CA 1
ATOM 3098 C C . CYS A 1 402 ? -2.571 -5.311 15.277 1.00 88.94 402 CYS A C 1
ATOM 3100 O O . CYS A 1 402 ? -2.890 -4.921 16.399 1.00 88.94 402 CYS A O 1
ATOM 3102 N N . PHE A 1 403 ? -3.383 -6.066 14.533 1.00 91.31 403 PHE A N 1
ATOM 3103 C CA . PHE A 1 403 ? -4.701 -6.471 15.018 1.00 91.31 403 PHE A CA 1
ATOM 3104 C C . PHE A 1 403 ? -4.598 -7.279 16.310 1.00 91.31 403 PHE A C 1
ATOM 3106 O O . PHE A 1 403 ? -5.287 -6.957 17.274 1.00 91.31 403 PHE A O 1
ATOM 3113 N N . LYS A 1 404 ? -3.685 -8.250 16.385 1.00 90.19 404 LYS A N 1
ATOM 3114 C CA . LYS A 1 404 ? -3.453 -9.045 17.597 1.00 90.19 404 LYS A CA 1
ATOM 3115 C C . LYS A 1 404 ? -3.113 -8.193 18.828 1.00 90.19 404 LYS A C 1
ATOM 3117 O O . LYS A 1 404 ? -3.451 -8.589 19.938 1.00 90.19 404 LYS A O 1
ATOM 3122 N N . GLY A 1 405 ? -2.439 -7.055 18.645 1.00 85.25 405 GLY A N 1
ATOM 3123 C CA . GLY A 1 405 ? -2.126 -6.111 19.723 1.00 85.25 405 GLY A CA 1
ATOM 3124 C C . GLY A 1 405 ? -3.267 -5.156 20.092 1.00 85.25 405 GLY A C 1
ATOM 3125 O O . GLY A 1 405 ? -3.230 -4.559 21.164 1.00 85.25 405 GLY A O 1
ATOM 3126 N N . ILE A 1 406 ? -4.269 -4.998 19.222 1.00 85.69 406 ILE A N 1
ATOM 3127 C CA . ILE A 1 406 ? -5.349 -4.013 19.375 1.00 85.69 406 ILE A CA 1
ATOM 3128 C C . ILE A 1 406 ? -6.664 -4.659 19.819 1.00 85.69 406 ILE A C 1
ATOM 3130 O O . ILE A 1 406 ? -7.363 -4.099 20.666 1.00 85.69 406 ILE A O 1
ATOM 3134 N N . VAL A 1 407 ? -7.030 -5.800 19.229 1.00 91.00 407 VAL A N 1
ATOM 3135 C CA . VAL A 1 407 ? -8.347 -6.429 19.397 1.00 91.00 407 VAL A CA 1
ATOM 3136 C C . VAL A 1 407 ? -8.287 -7.672 20.285 1.00 91.00 407 VAL A C 1
ATOM 3138 O O . VAL A 1 407 ? -7.228 -8.255 20.502 1.00 91.00 407 VAL A O 1
ATOM 3141 N N . ASP A 1 408 ? -9.445 -8.098 20.793 1.00 93.19 408 ASP A N 1
ATOM 3142 C CA . ASP A 1 408 ? -9.560 -9.338 21.560 1.00 93.19 408 ASP A CA 1
ATOM 3143 C C . ASP A 1 408 ? -9.268 -10.598 20.716 1.00 93.19 408 ASP A C 1
ATOM 3145 O O . ASP A 1 408 ? -9.165 -10.575 19.483 1.00 93.19 408 ASP A O 1
ATOM 3149 N N . LYS A 1 409 ? -9.143 -11.736 21.409 1.00 93.50 409 LYS A N 1
ATOM 3150 C CA . LYS A 1 409 ? -8.817 -13.023 20.789 1.00 93.50 409 LYS A CA 1
ATOM 3151 C C . LYS A 1 409 ? -9.850 -13.458 19.747 1.00 93.50 409 LYS A C 1
ATOM 3153 O O . LYS A 1 409 ? -9.459 -13.973 18.707 1.00 93.50 409 LYS A O 1
ATOM 3158 N N . GLU A 1 410 ? -11.141 -13.245 19.996 1.00 95.31 410 GLU A N 1
ATOM 3159 C CA . GLU A 1 410 ? -12.206 -13.655 19.073 1.00 95.31 410 GLU A CA 1
ATOM 3160 C C . GLU A 1 410 ? -12.071 -12.926 17.731 1.00 95.31 410 GLU A C 1
ATOM 3162 O O . GLU A 1 410 ? -12.085 -13.545 16.662 1.00 95.31 410 GLU A O 1
ATOM 3167 N N . LYS A 1 411 ? -11.873 -11.606 17.785 1.00 95.38 411 LYS A N 1
ATOM 3168 C CA . LYS A 1 411 ? -11.683 -10.760 16.605 1.00 95.38 411 LYS A CA 1
ATOM 3169 C C . LYS A 1 411 ? -10.389 -11.109 15.878 1.00 95.38 411 LYS A C 1
ATOM 3171 O O . LYS A 1 411 ? -10.400 -11.228 14.653 1.00 95.38 411 LYS A O 1
ATOM 3176 N N . ASN A 1 412 ? -9.296 -11.322 16.608 1.00 93.25 412 ASN A N 1
ATOM 3177 C CA . ASN A 1 412 ? -8.027 -11.728 16.011 1.00 93.25 412 ASN A CA 1
ATOM 3178 C C . ASN A 1 412 ? -8.118 -13.103 15.321 1.00 93.25 412 ASN A C 1
ATOM 3180 O O . ASN A 1 412 ? -7.591 -13.286 14.221 1.00 93.25 412 ASN A O 1
ATOM 3184 N N . ASP A 1 413 ? -8.818 -14.063 15.925 1.00 95.50 413 ASP A N 1
ATOM 3185 C CA . ASP A 1 413 ? -9.028 -15.393 15.348 1.00 95.50 413 ASP A CA 1
ATOM 3186 C C . ASP A 1 413 ? -9.898 -15.315 14.082 1.00 95.50 413 ASP A C 1
ATOM 3188 O O . ASP A 1 413 ? -9.652 -16.034 13.109 1.00 95.50 413 ASP A O 1
ATOM 3192 N N . ALA A 1 414 ? -10.887 -14.412 14.049 1.00 96.38 414 ALA A N 1
ATOM 3193 C CA . ALA A 1 414 ? -11.691 -14.157 12.854 1.00 96.38 414 ALA A CA 1
ATOM 3194 C C . ALA A 1 414 ? -10.845 -13.625 11.684 1.00 96.38 414 ALA A C 1
ATOM 3196 O O . ALA A 1 414 ? -11.016 -14.087 10.556 1.00 96.38 414 ALA A O 1
ATOM 3197 N N . ILE A 1 415 ? -9.906 -12.711 11.951 1.00 96.00 415 ILE A N 1
ATOM 3198 C CA . ILE A 1 415 ? -8.964 -12.175 10.951 1.00 96.00 415 ILE A CA 1
ATOM 3199 C C . ILE A 1 415 ? -7.994 -13.260 10.486 1.00 96.00 415 ILE A C 1
ATOM 3201 O O . ILE A 1 415 ? -7.818 -13.469 9.288 1.00 96.00 415 ILE A O 1
ATOM 3205 N N . SER A 1 416 ? -7.421 -14.014 11.425 1.00 93.88 416 SER A N 1
ATOM 3206 C CA . SER A 1 416 ? -6.425 -15.054 11.136 1.00 93.88 416 SER A CA 1
ATOM 3207 C C . SER A 1 416 ? -6.983 -16.177 10.250 1.00 93.88 416 SER A C 1
ATOM 3209 O O . SER A 1 416 ? -6.268 -16.740 9.426 1.00 93.88 416 SER A O 1
ATOM 3211 N N . LYS A 1 417 ? -8.288 -16.470 10.332 1.00 96.38 417 LYS A N 1
ATOM 3212 C CA . LYS A 1 417 ? -8.965 -17.412 9.417 1.00 96.38 417 LYS A CA 1
ATOM 3213 C C . LYS A 1 417 ? -9.059 -16.907 7.971 1.00 96.38 417 LYS A C 1
ATOM 3215 O O . LYS A 1 417 ? -9.359 -17.692 7.075 1.00 96.38 417 LYS A O 1
ATOM 3220 N N . GLN A 1 418 ? -8.833 -15.615 7.736 1.00 97.06 418 GLN A N 1
ATOM 3221 C CA . GLN A 1 418 ? -9.017 -14.945 6.446 1.00 97.06 418 GLN A CA 1
ATOM 3222 C C . GLN A 1 418 ? -7.701 -14.518 5.786 1.00 97.06 418 GLN A C 1
ATOM 3224 O O . GLN A 1 418 ? -7.733 -13.816 4.779 1.00 97.06 418 GLN A O 1
ATOM 3229 N N . VAL A 1 419 ? -6.557 -15.004 6.280 1.00 95.88 419 VAL A N 1
ATOM 3230 C CA . VAL A 1 419 ? -5.207 -14.731 5.748 1.00 95.88 419 VAL A CA 1
ATOM 3231 C C . VAL A 1 419 ? -5.131 -14.837 4.221 1.00 95.88 419 VAL A C 1
ATOM 3233 O O . VAL A 1 419 ? -4.649 -13.921 3.557 1.00 95.88 419 VAL A O 1
ATOM 3236 N N . GLY A 1 420 ? -5.669 -15.915 3.639 1.00 95.94 420 GLY A N 1
ATOM 3237 C CA . GLY A 1 420 ? -5.658 -16.100 2.184 1.00 95.94 420 GLY A CA 1
ATOM 3238 C C . GLY A 1 420 ? -6.449 -15.024 1.432 1.00 95.94 420 GLY A C 1
ATOM 3239 O O . GLY A 1 420 ? -6.016 -14.557 0.381 1.00 95.94 420 GLY A O 1
ATOM 3240 N N . ARG A 1 421 ? -7.583 -14.571 1.987 1.00 96.81 421 ARG A N 1
ATOM 3241 C CA . ARG A 1 421 ? -8.374 -13.478 1.403 1.00 96.81 421 ARG A CA 1
ATOM 3242 C C . ARG A 1 421 ? -7.728 -12.115 1.616 1.00 96.81 421 ARG A C 1
ATOM 3244 O O . ARG A 1 421 ? -7.879 -11.269 0.749 1.00 96.81 421 ARG A O 1
ATOM 3251 N N . MET A 1 422 ? -7.001 -11.904 2.712 1.00 97.19 422 MET A N 1
ATOM 3252 C CA . MET A 1 422 ? -6.224 -10.677 2.922 1.00 97.19 422 MET A CA 1
ATOM 3253 C C . MET A 1 422 ? -5.133 -10.535 1.860 1.00 97.19 422 MET A C 1
ATOM 3255 O O . MET A 1 422 ? -5.042 -9.496 1.210 1.00 97.19 422 MET A O 1
ATOM 3259 N N . LEU A 1 423 ? -4.363 -11.601 1.616 1.00 95.69 423 LEU A N 1
ATOM 3260 C CA . LEU A 1 423 ? -3.347 -11.594 0.565 1.00 95.69 423 LEU A CA 1
ATOM 3261 C C . LEU A 1 423 ? -3.973 -11.371 -0.819 1.00 95.69 423 LEU A C 1
ATOM 3263 O O . LEU A 1 423 ? -3.529 -10.499 -1.565 1.00 95.69 423 LEU A O 1
ATOM 3267 N N . LEU A 1 424 ? -5.048 -12.105 -1.134 1.00 97.31 424 LEU A N 1
ATOM 3268 C CA . LEU A 1 424 ? -5.784 -11.927 -2.386 1.00 97.31 424 LEU A CA 1
ATOM 3269 C C . LEU A 1 424 ? -6.338 -10.503 -2.531 1.00 97.31 424 LEU A C 1
ATOM 3271 O O . LEU A 1 424 ? -6.323 -9.963 -3.633 1.00 97.31 424 LEU A O 1
ATOM 3275 N N . ALA A 1 425 ? -6.797 -9.884 -1.439 1.00 98.00 425 ALA A N 1
ATOM 3276 C CA . ALA A 1 425 ? -7.305 -8.521 -1.458 1.00 98.00 425 ALA A CA 1
ATOM 3277 C C . ALA A 1 425 ? -6.224 -7.533 -1.908 1.00 98.00 425 ALA A C 1
ATOM 3279 O O . ALA A 1 425 ? -6.451 -6.773 -2.846 1.00 98.00 425 ALA A O 1
ATOM 3280 N N . GLY A 1 426 ? -5.032 -7.597 -1.307 1.00 96.75 426 GLY A N 1
ATOM 3281 C CA . GLY A 1 426 ? -3.905 -6.749 -1.702 1.00 96.75 426 GLY A CA 1
ATOM 3282 C C . GLY A 1 426 ? -3.532 -6.916 -3.179 1.00 96.75 426 GLY A C 1
ATOM 3283 O O . GLY A 1 426 ? -3.401 -5.925 -3.899 1.00 96.75 426 GLY A O 1
ATOM 3284 N N . ILE A 1 427 ? -3.430 -8.165 -3.650 1.00 97.56 427 ILE A N 1
ATOM 3285 C CA . ILE A 1 427 ? -3.098 -8.476 -5.050 1.00 97.56 427 ILE A CA 1
ATOM 3286 C C . ILE A 1 427 ? -4.160 -7.915 -6.001 1.00 97.56 427 ILE A C 1
ATOM 3288 O O . ILE A 1 427 ? -3.824 -7.237 -6.971 1.00 97.56 427 ILE A O 1
ATOM 3292 N N . LEU A 1 428 ? -5.444 -8.157 -5.718 1.00 98.31 428 LEU A N 1
ATOM 3293 C CA . LEU A 1 428 ? -6.538 -7.687 -6.566 1.00 98.31 428 LEU A CA 1
ATOM 3294 C C . LEU A 1 428 ? -6.633 -6.165 -6.602 1.00 98.31 428 LEU A C 1
ATOM 3296 O O . LEU A 1 428 ? -6.946 -5.626 -7.659 1.00 98.31 428 LEU A O 1
ATOM 3300 N N . VAL A 1 429 ? -6.344 -5.465 -5.501 1.00 98.38 429 VAL A N 1
ATOM 3301 C CA . VAL A 1 429 ? -6.301 -3.997 -5.523 1.00 98.38 429 VAL A CA 1
ATOM 3302 C C . VAL A 1 429 ? -5.208 -3.507 -6.469 1.00 98.38 429 VAL A C 1
ATOM 3304 O O . VAL A 1 429 ? -5.499 -2.686 -7.336 1.00 98.38 429 VAL A O 1
ATOM 3307 N N . SER A 1 430 ? -3.995 -4.060 -6.381 1.00 98.00 430 SER A N 1
ATOM 3308 C CA . SER A 1 430 ? -2.913 -3.729 -7.318 1.00 98.00 430 SER A CA 1
ATOM 3309 C C . SER A 1 430 ? -3.274 -4.030 -8.769 1.00 98.00 430 SER A C 1
ATOM 3311 O O . SER A 1 430 ? -3.042 -3.194 -9.641 1.00 98.00 430 SER A O 1
ATOM 3313 N N . CYS A 1 431 ? -3.862 -5.199 -9.036 1.00 98.44 431 CYS A N 1
ATOM 3314 C CA . CYS A 1 431 ? -4.292 -5.579 -10.380 1.00 98.44 431 CYS A CA 1
ATOM 3315 C C . CYS A 1 431 ? -5.386 -4.649 -10.914 1.00 98.44 431 CYS A C 1
ATOM 3317 O O . CYS A 1 431 ? -5.299 -4.207 -12.055 1.00 98.44 431 CYS A O 1
ATOM 3319 N N . LEU A 1 432 ? -6.397 -4.311 -10.107 1.00 98.44 432 LEU A N 1
ATOM 3320 C CA . LEU A 1 432 ? -7.457 -3.392 -10.521 1.00 98.44 432 LEU A CA 1
ATOM 3321 C C . LEU A 1 432 ? -6.909 -1.992 -10.798 1.00 98.44 432 LEU A C 1
ATOM 3323 O O . LEU A 1 432 ? -7.254 -1.413 -11.822 1.00 98.44 432 LEU A O 1
ATOM 3327 N N . SER A 1 433 ? -6.043 -1.454 -9.937 1.00 98.31 433 SER A N 1
ATOM 3328 C CA . SER A 1 433 ? -5.444 -0.131 -10.152 1.00 98.31 433 SER A CA 1
ATOM 3329 C C . SER A 1 433 ? -4.612 -0.100 -11.436 1.00 98.31 433 SER A C 1
ATOM 3331 O O . SER A 1 433 ? -4.796 0.798 -12.258 1.00 98.31 433 SER A O 1
ATOM 3333 N N . ALA A 1 434 ? -3.755 -1.106 -11.646 1.00 98.44 434 ALA A N 1
ATOM 3334 C CA . ALA A 1 434 ? -2.914 -1.205 -12.837 1.00 98.44 434 ALA A CA 1
ATOM 3335 C C . ALA A 1 434 ? -3.743 -1.378 -14.115 1.00 98.44 434 ALA A C 1
ATOM 3337 O O . ALA A 1 434 ? -3.504 -0.679 -15.096 1.00 98.44 434 ALA A O 1
ATOM 3338 N N . ALA A 1 435 ? -4.764 -2.242 -14.094 1.00 98.44 435 ALA A N 1
ATOM 3339 C CA . ALA A 1 435 ? -5.669 -2.423 -15.225 1.00 98.44 435 ALA A CA 1
ATOM 3340 C C . ALA A 1 435 ? -6.397 -1.123 -15.578 1.00 98.44 435 ALA A C 1
ATOM 3342 O O . ALA A 1 435 ? -6.417 -0.728 -16.736 1.00 98.44 435 ALA A O 1
ATOM 3343 N N . ILE A 1 436 ? -6.940 -0.424 -14.576 1.00 98.50 436 ILE A N 1
ATOM 3344 C CA . ILE A 1 436 ? -7.679 0.826 -14.775 1.00 98.50 436 ILE A CA 1
ATOM 3345 C C . ILE A 1 436 ? -6.792 1.906 -15.402 1.00 98.50 436 ILE A C 1
ATOM 3347 O O . ILE A 1 436 ? -7.233 2.568 -16.337 1.00 98.50 436 ILE A O 1
ATOM 3351 N N . VAL A 1 437 ? -5.549 2.070 -14.939 1.00 98.12 437 VAL A N 1
ATOM 3352 C CA . VAL A 1 437 ? -4.599 3.014 -15.555 1.00 98.12 437 VAL A CA 1
ATOM 3353 C C . VAL A 1 437 ? -4.197 2.567 -16.961 1.00 98.12 437 VAL A C 1
ATOM 3355 O O . VAL A 1 437 ? -4.158 3.390 -17.876 1.00 98.12 437 VAL A O 1
ATOM 3358 N N . GLY A 1 438 ? -3.973 1.266 -17.161 1.00 97.50 438 GLY A N 1
ATOM 3359 C CA . GLY A 1 438 ? -3.621 0.686 -18.457 1.00 97.50 438 GLY A CA 1
ATOM 3360 C C . GLY A 1 438 ? -4.666 0.915 -19.552 1.00 97.50 438 GLY A C 1
ATOM 3361 O O . GLY A 1 438 ? -4.323 0.894 -20.727 1.00 97.50 438 GLY A O 1
ATOM 3362 N N . LEU A 1 439 ? -5.923 1.215 -19.214 1.00 97.81 439 LEU A N 1
ATOM 3363 C CA . LEU A 1 439 ? -6.929 1.602 -20.209 1.00 97.81 439 LEU A CA 1
ATOM 3364 C C . LEU A 1 439 ? -6.622 2.944 -20.886 1.00 97.81 439 LEU A C 1
ATOM 3366 O O . LEU A 1 439 ? -7.043 3.155 -22.024 1.00 97.81 439 LEU A O 1
ATOM 3370 N N . PHE A 1 440 ? -5.899 3.836 -20.209 1.00 97.31 440 PHE A N 1
ATOM 3371 C CA . PHE A 1 440 ? -5.757 5.244 -20.585 1.00 97.31 440 PHE A CA 1
ATOM 3372 C C . PHE A 1 440 ? -4.342 5.656 -21.008 1.00 97.31 440 PHE A C 1
ATOM 3374 O O . PHE A 1 440 ? -4.166 6.767 -21.511 1.00 97.31 440 PHE A O 1
ATOM 3381 N N . VAL A 1 441 ? -3.348 4.787 -20.817 1.00 96.31 441 VAL A N 1
ATOM 3382 C CA . VAL A 1 441 ? -1.938 5.048 -21.138 1.00 96.31 441 VAL A CA 1
ATOM 3383 C C . VAL A 1 441 ? -1.452 3.974 -22.102 1.00 96.31 441 VAL A C 1
ATOM 3385 O O . VAL A 1 441 ? -1.494 2.801 -21.743 1.00 96.31 441 VAL A O 1
ATOM 3388 N N . TRP A 1 442 ? -1.027 4.358 -23.310 1.00 92.88 442 TRP A N 1
ATOM 3389 C CA . TRP A 1 442 ? -0.631 3.442 -24.388 1.00 92.88 442 TRP A CA 1
ATOM 3390 C C . TRP A 1 442 ? 0.629 3.905 -25.102 1.00 92.88 442 TRP A C 1
ATOM 3392 O O . TRP A 1 442 ? 0.742 5.130 -25.335 1.00 92.88 442 TRP A O 1
#

Radius of gyration: 22.8 Å; chains: 1; bounding box: 56×58×73 Å

Sequence (442 aa):
MYLAINILGLLVFLAVGWVFSNNRKDIKWKSVGCMVVLNLVIAFLLTSFEAGRAVVKAAADGFAWIVNISYKGINFALANWVGANGVDPSPVNFIASALLPILLIVPLFDILTYIGLLPWVIKWIGRGLSFITRRPKFETFYAVEMMFLGNTEALAVSKIQLQRMKAGRNVVLAMMSMSCITAAIVGSYIQMVPGEYVITAIPLNCINALIVSHMLYPVEVTPEEDVIYGLADSEADVFEGLSDEERAKKEAAIAKYNAMPWYKQLYHKDPAVPKKEPFFSFLGDSILGAGKLVLIITANVIAFVALAGLIDAFLGMIWEHLSLESILGVIMYIPALLFGLDPSTAWSMSELMGLKLVTNEFVVMGQITGDIATYAEHYKAVLTVFITSFANFSTLGMVIGCFKGIVDKEKNDAISKQVGRMLLAGILVSCLSAAIVGLFVW